Protein AF-A0A8T6HBV5-F1 (afdb_monomer_lite)

pLDDT: mean 75.09, std 19.84, range [22.94, 96.62]

Foldseek 3Di:
DDDDPDDDPDDPPPVVVVVVVVPPDDVPDDDDQWKKKKKWKFAQFAPLCLLVVLVCCQVPVVVVLLPQAFWFKWWWAAFHRMIMIMTMGSDQVSNVVSVVSVVVSCVVPVCVRRVDGIDMAIFTKDWQDADDVCVCPVDPQVLWKKKKKWKFFQFQCVCVVVVVVCCNPPVVVVLVVLPFWHTWMWGHRVPGMIMIMTMGSDQVSNVVSVVSVVVSCVPRVVVGGPDGIDIRIDTIQWITGNVPPDRDRSCVVHPVPLFKKKKKWKFAQFAPVCVVVVLCCCAVPVCVVLLPQPQWFKKWWFDFHRMIMIMTIGSDQVSNVVSLVSVVVSCVVRPCVRRVDGIDIAMFTFLDKDAPDPVCVVVVQQQQFWKKKKWKFAQADPVCVVVVSCCCVPPLVVVLVVLDFWGMWTWTDSNPGMIMIMTTGSDPVSVVVSVVSVVVSCVPRVVVTHPPTDMGIGTTFDMDGNVDCPHHGSNNDPPLQKKKKKWKFFQFAQVCVVVVLVLCLVPVVVVLLPQAFWFFKKWFDFHGMIMIMTIGNDQVSNVVSVVSVVVSCVVPVCVRGVDGIDMAIFGKDWLDFGDDDQAWKKKWKWKQAQFQCVCVVVLVVLCNVQVVVVLVPQAFWGTWMWGDRVPGMIMIMTMGRDQVSNVVSLVSVQVSCVPPVCPRRVDGIDTGIGTMDTSDGHPDPDDDDSDDDDDD

Structure (mmCIF, N/CA/C/O backbone):
data_AF-A0A8T6HBV5-F1
#
_entry.id   AF-A0A8T6HBV5-F1
#
loop_
_atom_site.group_PDB
_atom_site.id
_atom_site.type_symbol
_atom_site.label_atom_id
_atom_site.label_alt_id
_atom_site.label_comp_id
_atom_site.label_asym_id
_atom_site.label_entity_id
_atom_site.label_seq_id
_atom_site.pdbx_PDB_ins_code
_atom_site.Cartn_x
_atom_site.Cartn_y
_atom_site.Cartn_z
_atom_site.occupancy
_atom_site.B_iso_or_equiv
_atom_site.auth_seq_id
_atom_site.auth_comp_id
_atom_site.auth_asym_id
_atom_site.auth_atom_id
_atom_site.pdbx_PDB_model_num
ATOM 1 N N . MET A 1 1 ? 18.409 -41.257 26.168 1.00 35.19 1 MET A N 1
ATOM 2 C CA . MET A 1 1 ? 17.040 -41.344 25.624 1.00 35.19 1 MET A CA 1
ATOM 3 C C . MET A 1 1 ? 16.288 -40.128 26.139 1.00 35.19 1 MET A C 1
ATOM 5 O O . MET A 1 1 ? 16.142 -40.017 27.346 1.00 35.19 1 MET A O 1
ATOM 9 N N . GLN A 1 2 ? 15.981 -39.200 25.226 1.00 34.56 2 GLN A N 1
ATOM 10 C CA . GLN A 1 2 ? 15.161 -37.986 25.376 1.00 34.56 2 GLN A CA 1
ATOM 11 C C . GLN A 1 2 ? 15.420 -37.072 26.586 1.00 34.56 2 GLN A C 1
ATOM 13 O O . GLN A 1 2 ? 14.875 -37.281 27.665 1.00 34.56 2 GLN A O 1
ATOM 18 N N . LYS A 1 3 ? 16.179 -35.993 26.348 1.00 26.00 3 LYS A N 1
ATOM 19 C CA . LYS A 1 3 ? 15.945 -34.645 26.900 1.00 26.00 3 LYS A CA 1
ATOM 20 C C . LYS A 1 3 ? 16.828 -33.622 26.165 1.00 26.00 3 LYS A C 1
ATOM 22 O O . LYS A 1 3 ? 17.973 -33.937 25.856 1.00 26.00 3 LYS A O 1
ATOM 27 N N . SER A 1 4 ? 16.255 -32.437 25.934 1.00 25.03 4 SER A N 1
ATOM 28 C CA . SER A 1 4 ? 16.812 -31.215 25.317 1.00 25.03 4 SER A CA 1
ATOM 29 C C . SER A 1 4 ? 16.644 -31.030 23.801 1.00 25.03 4 SER A C 1
ATOM 31 O O . SER A 1 4 ? 17.613 -31.021 23.052 1.00 25.03 4 SER A O 1
ATOM 33 N N . LEU A 1 5 ? 15.399 -30.773 23.378 1.00 30.39 5 LEU A N 1
ATOM 34 C CA . LEU A 1 5 ? 15.088 -29.811 22.312 1.00 30.39 5 LEU A CA 1
ATOM 35 C C . LEU A 1 5 ? 14.738 -28.489 23.017 1.00 30.39 5 LEU A C 1
ATOM 37 O O . LEU A 1 5 ? 13.628 -28.358 23.506 1.00 30.39 5 LEU A O 1
ATOM 41 N N . TYR A 1 6 ? 15.706 -27.589 23.184 1.00 26.59 6 TYR A N 1
ATOM 42 C CA . TYR A 1 6 ? 15.524 -26.183 23.586 1.00 26.59 6 TYR A CA 1
ATOM 43 C C . TYR A 1 6 ? 16.903 -25.520 23.501 1.00 26.59 6 TYR A C 1
ATOM 45 O O . TYR A 1 6 ? 17.647 -25.552 24.476 1.00 26.59 6 TYR A O 1
ATOM 53 N N . LEU A 1 7 ? 17.283 -25.026 22.315 1.00 24.41 7 LEU A N 1
ATOM 54 C CA . LEU A 1 7 ? 18.234 -23.916 22.119 1.00 24.41 7 LEU A CA 1
ATOM 55 C C . LEU A 1 7 ? 18.381 -23.589 20.613 1.00 24.41 7 LEU A C 1
ATOM 57 O O . LEU A 1 7 ? 19.427 -23.803 20.014 1.00 24.41 7 LEU A O 1
ATOM 61 N N . CYS A 1 8 ? 17.331 -23.061 19.981 1.00 27.53 8 CYS A N 1
ATOM 62 C CA . CYS A 1 8 ? 17.449 -22.384 18.683 1.00 27.53 8 CYS A CA 1
ATOM 63 C C . CYS A 1 8 ? 17.161 -20.897 18.900 1.00 27.53 8 CYS A C 1
ATOM 65 O O . CYS A 1 8 ? 16.045 -20.441 18.714 1.00 27.53 8 CYS A O 1
ATOM 67 N N . LYS A 1 9 ? 18.157 -20.185 19.432 1.00 28.02 9 LYS A N 1
ATOM 68 C CA . LYS A 1 9 ? 18.311 -18.718 19.444 1.00 28.02 9 LYS A CA 1
ATOM 69 C C . LYS A 1 9 ? 19.667 -18.443 20.089 1.00 28.02 9 LYS A C 1
ATOM 71 O O . LYS A 1 9 ? 19.754 -18.269 21.300 1.00 28.02 9 LYS A O 1
ATOM 76 N N . ARG A 1 10 ? 20.730 -18.546 19.288 1.00 31.25 10 ARG A N 1
ATOM 77 C CA . ARG A 1 10 ? 22.061 -17.926 19.462 1.00 31.25 10 ARG A CA 1
ATOM 78 C C . ARG A 1 10 ? 23.053 -18.644 18.558 1.00 31.25 10 ARG A C 1
ATOM 80 O O . ARG A 1 10 ? 23.669 -19.611 18.981 1.00 31.25 10 ARG A O 1
ATOM 87 N N . LEU A 1 11 ? 23.179 -18.144 17.333 1.00 27.45 11 LEU A N 1
ATOM 88 C CA . LEU A 1 11 ? 24.415 -18.119 16.539 1.00 27.45 11 LEU A CA 1
ATOM 89 C C . LEU A 1 11 ? 24.206 -17.172 15.336 1.00 27.45 11 LEU A C 1
ATOM 91 O O . LEU A 1 11 ? 24.440 -17.523 14.191 1.00 27.45 11 LEU A O 1
ATOM 95 N N . ALA A 1 12 ? 23.744 -15.950 15.619 1.00 29.70 12 ALA A N 1
ATOM 96 C CA . ALA A 1 12 ? 23.678 -14.842 14.663 1.00 29.70 12 ALA A CA 1
ATOM 97 C C . ALA A 1 12 ? 24.831 -13.837 14.885 1.00 29.70 12 ALA A C 1
ATOM 99 O O . ALA A 1 12 ? 24.589 -12.655 15.106 1.00 29.70 12 ALA A O 1
ATOM 100 N N . PRO A 1 13 ? 26.094 -14.307 14.962 1.00 31.97 13 PRO A N 1
ATOM 101 C CA . PRO A 1 13 ? 27.147 -13.517 14.311 1.00 31.97 13 PRO A CA 1
ATOM 102 C C . PRO A 1 13 ? 28.249 -14.354 13.630 1.00 31.97 13 PRO A C 1
ATOM 104 O O . PRO A 1 13 ? 29.344 -13.853 13.407 1.00 31.97 13 PRO A O 1
ATOM 107 N N . VAL A 1 14 ? 28.003 -15.626 13.290 1.00 25.45 14 VAL A N 1
ATOM 108 C CA . VAL A 1 14 ? 29.016 -16.475 12.613 1.00 25.45 14 VAL A CA 1
ATOM 109 C C . VAL A 1 14 ? 28.675 -16.760 11.140 1.00 25.45 14 VAL A C 1
ATOM 111 O O . VAL A 1 14 ? 29.562 -17.130 10.378 1.00 25.45 14 VAL A O 1
ATOM 114 N N . ALA A 1 15 ? 27.448 -16.472 10.688 1.00 26.83 15 ALA A N 1
ATOM 115 C CA . ALA A 1 15 ? 27.088 -16.527 9.265 1.00 26.83 15 ALA A CA 1
ATOM 116 C C . ALA A 1 15 ? 27.615 -15.317 8.462 1.00 26.83 15 ALA A C 1
ATOM 118 O O . ALA A 1 15 ? 28.024 -15.486 7.320 1.00 26.83 15 ALA A O 1
ATOM 119 N N . LEU A 1 16 ? 27.737 -14.131 9.077 1.00 29.97 16 LEU A N 1
ATOM 120 C CA . LEU A 1 16 ? 28.297 -12.943 8.408 1.00 29.97 16 LEU A CA 1
ATOM 121 C C . LEU A 1 16 ? 29.820 -13.023 8.188 1.00 29.97 16 LEU A C 1
ATOM 123 O O . LEU A 1 16 ? 30.346 -12.393 7.279 1.00 29.97 16 LEU A O 1
ATOM 127 N N . LEU A 1 17 ? 30.539 -13.822 8.985 1.00 26.73 17 LEU A N 1
ATOM 128 C CA . LEU A 1 17 ? 31.989 -13.990 8.830 1.00 26.73 17 LEU A CA 1
ATOM 129 C C . LEU A 1 17 ? 32.364 -15.131 7.867 1.00 26.73 17 LEU A C 1
ATOM 131 O O . LEU A 1 17 ? 33.494 -15.170 7.399 1.00 26.73 17 LEU A O 1
ATOM 135 N N . LEU A 1 18 ? 31.434 -16.050 7.574 1.00 25.78 18 LEU A N 1
ATOM 136 C CA . LEU A 1 18 ? 31.611 -17.121 6.583 1.00 25.78 18 LEU A CA 1
ATOM 137 C C . LEU A 1 18 ? 31.113 -16.711 5.188 1.00 25.78 18 LEU A C 1
ATOM 139 O O . LEU A 1 18 ? 31.691 -17.165 4.207 1.00 25.78 18 LEU A O 1
ATOM 143 N N . LEU A 1 19 ? 30.156 -15.777 5.089 1.00 29.89 19 LEU A N 1
ATOM 144 C CA . LEU A 1 19 ? 29.800 -15.126 3.821 1.00 29.89 19 LEU A CA 1
ATOM 145 C C . LEU A 1 19 ? 30.904 -14.151 3.358 1.00 29.89 19 LEU A C 1
ATOM 147 O O . LEU A 1 19 ? 31.276 -14.146 2.192 1.00 29.89 19 LEU A O 1
ATOM 151 N N . ALA A 1 20 ? 31.550 -13.440 4.293 1.00 28.83 20 ALA A N 1
ATOM 152 C CA . ALA A 1 20 ? 32.729 -12.608 4.017 1.00 28.83 20 ALA A CA 1
ATOM 153 C C . ALA A 1 20 ? 34.019 -13.403 3.694 1.00 28.83 20 ALA A C 1
ATOM 155 O O . ALA A 1 20 ? 35.019 -12.810 3.300 1.00 28.83 20 ALA A O 1
ATOM 156 N N . LEU A 1 21 ? 34.019 -14.733 3.860 1.00 26.73 21 LEU A N 1
ATOM 157 C CA . LEU A 1 21 ? 35.156 -15.616 3.543 1.00 26.73 21 LEU A CA 1
ATOM 158 C C . LEU A 1 21 ? 34.912 -16.522 2.325 1.00 26.73 21 LEU A C 1
ATOM 160 O O . LEU A 1 21 ? 35.855 -17.155 1.858 1.00 26.73 21 LEU A O 1
ATOM 164 N N . LEU A 1 22 ? 33.686 -16.546 1.791 1.00 28.70 22 LEU A N 1
ATOM 165 C CA . LEU A 1 22 ? 33.371 -17.087 0.462 1.00 28.70 22 LEU A CA 1
ATOM 166 C C . LEU A 1 22 ? 33.392 -16.000 -0.628 1.00 28.70 22 LEU A C 1
ATOM 168 O O . LEU A 1 22 ? 33.562 -16.326 -1.793 1.00 28.70 22 LEU A O 1
ATOM 172 N N . LEU A 1 23 ? 33.355 -14.720 -0.243 1.00 33.84 23 LEU A N 1
ATOM 173 C CA . LEU A 1 23 ? 33.523 -13.549 -1.120 1.00 33.84 23 LEU A CA 1
ATOM 174 C C . LEU A 1 23 ? 34.993 -13.111 -1.296 1.00 33.84 23 LEU A C 1
ATOM 176 O O . LEU A 1 23 ? 35.291 -11.948 -1.560 1.00 33.84 23 LEU A O 1
ATOM 180 N N . ALA A 1 24 ? 35.938 -14.038 -1.134 1.00 28.95 24 ALA A N 1
ATOM 181 C CA . ALA A 1 24 ? 37.360 -13.779 -1.330 1.00 28.95 24 ALA A CA 1
ATOM 182 C C . ALA A 1 24 ? 38.064 -14.980 -1.976 1.00 28.95 24 ALA A C 1
ATOM 184 O O . ALA A 1 24 ? 38.825 -15.668 -1.305 1.00 28.95 24 ALA A O 1
ATOM 185 N N . LEU A 1 25 ? 37.807 -15.206 -3.269 1.00 23.69 25 LEU A N 1
ATOM 186 C CA . LEU A 1 25 ? 38.688 -15.793 -4.299 1.00 23.69 25 LEU A CA 1
ATOM 187 C C . LEU A 1 25 ? 38.109 -15.339 -5.671 1.00 23.69 25 LEU A C 1
ATOM 189 O O . LEU A 1 25 ? 36.911 -15.109 -5.761 1.00 23.69 25 LEU A O 1
ATOM 193 N N . PRO A 1 26 ? 38.934 -15.032 -6.681 1.00 30.83 26 PRO A N 1
ATOM 194 C CA . PRO A 1 26 ? 39.041 -13.679 -7.229 1.00 30.83 26 PRO A CA 1
ATOM 195 C C . PRO A 1 26 ? 38.271 -13.438 -8.542 1.00 30.83 26 PRO A C 1
ATOM 197 O O . PRO A 1 26 ? 38.440 -14.191 -9.488 1.00 30.83 26 PRO A O 1
ATOM 200 N N . ILE A 1 27 ? 37.624 -12.270 -8.674 1.00 36.41 27 ILE A N 1
ATOM 201 C CA . ILE A 1 27 ? 37.627 -11.495 -9.944 1.00 36.41 27 ILE A CA 1
ATOM 202 C C . ILE A 1 27 ? 38.734 -10.408 -9.885 1.00 36.41 27 ILE A C 1
ATOM 204 O O . ILE A 1 27 ? 38.827 -9.491 -10.691 1.00 36.41 27 ILE A O 1
ATOM 208 N N . ALA A 1 28 ? 39.656 -10.520 -8.922 1.00 28.59 28 ALA A N 1
ATOM 209 C CA . ALA A 1 28 ? 40.879 -9.729 -8.863 1.00 28.59 28 ALA A CA 1
ATOM 210 C C . ALA A 1 28 ? 42.067 -10.520 -9.442 1.00 28.59 28 ALA A C 1
ATOM 212 O O . ALA A 1 28 ? 42.678 -11.329 -8.749 1.00 28.59 28 ALA A O 1
ATOM 213 N N . ALA A 1 29 ? 42.417 -10.213 -10.692 1.00 29.28 29 ALA A N 1
ATOM 214 C CA . ALA A 1 29 ? 43.704 -10.493 -11.333 1.00 29.28 29 ALA A CA 1
ATOM 215 C C . ALA A 1 29 ? 44.147 -11.975 -11.425 1.00 29.28 29 ALA A C 1
ATOM 217 O O . ALA A 1 29 ? 44.866 -12.489 -10.569 1.00 29.28 29 ALA A O 1
ATOM 218 N N . GLY A 1 30 ? 43.856 -12.594 -12.576 1.00 28.88 30 GLY A N 1
ATOM 219 C CA . GLY A 1 30 ? 44.663 -13.681 -13.144 1.00 28.88 30 GLY A CA 1
ATOM 220 C C . GLY A 1 30 ? 44.182 -15.110 -12.879 1.00 28.88 30 GLY A C 1
ATOM 221 O O . GLY A 1 30 ? 44.824 -15.838 -12.125 1.00 28.88 30 GLY A O 1
ATOM 222 N N . ALA A 1 31 ? 43.129 -15.533 -13.582 1.00 27.17 31 ALA A N 1
ATOM 223 C CA . ALA A 1 31 ? 42.915 -16.915 -14.019 1.00 27.17 31 ALA A CA 1
ATOM 224 C C . ALA A 1 31 ? 42.047 -16.901 -15.296 1.00 27.17 31 ALA A C 1
ATOM 226 O O . ALA A 1 31 ? 41.019 -16.235 -15.322 1.00 27.17 31 ALA A O 1
ATOM 227 N N . ASP A 1 32 ? 42.521 -17.578 -16.345 1.00 39.78 32 ASP A N 1
ATOM 228 C CA . ASP A 1 32 ? 41.888 -17.764 -17.659 1.00 39.78 32 ASP A CA 1
ATOM 229 C C . ASP A 1 32 ? 40.572 -18.570 -17.565 1.00 39.78 32 ASP A C 1
ATOM 231 O O . ASP A 1 32 ? 40.571 -19.773 -17.830 1.00 39.78 32 ASP A O 1
ATOM 235 N N . GLU A 1 33 ? 39.449 -17.950 -17.209 1.00 54.09 33 GLU A N 1
ATOM 236 C CA . GLU A 1 33 ? 38.127 -18.514 -17.520 1.00 54.09 33 GLU A CA 1
ATOM 237 C C . GLU A 1 33 ? 37.367 -17.509 -18.388 1.00 54.09 33 GLU A C 1
ATOM 239 O O . GLU A 1 33 ? 36.879 -16.477 -17.934 1.00 54.09 33 GLU A O 1
ATOM 244 N N . GLU A 1 34 ? 37.394 -17.782 -19.690 1.00 71.31 34 GLU A N 1
ATOM 245 C CA . GLU A 1 34 ? 36.740 -17.009 -20.740 1.00 71.31 34 GLU A CA 1
ATOM 246 C C . GLU A 1 34 ? 35.220 -17.189 -20.603 1.00 71.31 34 GLU A C 1
ATOM 248 O O . GLU A 1 34 ? 34.718 -18.310 -20.642 1.00 71.31 34 GLU A O 1
ATOM 253 N N . VAL A 1 35 ? 34.481 -16.096 -20.395 1.00 79.19 35 VAL A N 1
ATOM 254 C CA . VAL A 1 35 ? 33.012 -16.128 -20.368 1.00 79.19 35 VAL A CA 1
ATOM 255 C C . VAL A 1 35 ? 32.513 -16.032 -21.803 1.00 79.19 35 VAL A C 1
ATOM 257 O O . VAL A 1 35 ? 33.000 -15.221 -22.581 1.00 79.19 35 VAL A O 1
ATOM 260 N N . PHE A 1 36 ? 31.511 -16.822 -22.157 1.00 84.44 36 PHE A N 1
ATOM 261 C CA . PHE A 1 36 ? 30.866 -16.806 -23.464 1.00 84.44 36 PHE A CA 1
ATOM 262 C C . PHE A 1 36 ? 29.433 -16.332 -23.317 1.00 84.44 36 PHE A C 1
ATOM 264 O O . PHE A 1 36 ? 28.737 -16.728 -22.383 1.00 84.44 36 PHE A O 1
ATOM 271 N N . ALA A 1 37 ? 28.966 -15.503 -24.242 1.00 86.31 37 ALA A N 1
ATOM 272 C CA . ALA A 1 37 ? 27.605 -15.002 -24.218 1.00 86.31 37 ALA A CA 1
ATOM 273 C C . ALA A 1 37 ? 26.849 -15.323 -25.507 1.00 86.31 37 ALA A C 1
ATOM 275 O O . ALA A 1 37 ? 27.420 -15.474 -26.584 1.00 86.31 37 ALA A O 1
ATOM 276 N N . SER A 1 38 ? 25.530 -15.420 -25.369 1.00 90.62 38 SER A N 1
ATOM 277 C CA . SER A 1 38 ? 24.579 -15.453 -26.470 1.00 90.62 38 SER A CA 1
ATOM 278 C C . SER A 1 38 ? 23.559 -14.339 -26.271 1.00 90.62 38 SER A C 1
ATOM 280 O O . SER A 1 38 ? 22.756 -14.379 -25.335 1.00 90.62 38 SER A O 1
ATOM 282 N N . VAL A 1 39 ? 23.570 -13.369 -27.179 1.00 90.19 39 VAL A N 1
ATOM 283 C CA . VAL A 1 39 ? 22.630 -12.251 -27.248 1.00 90.19 39 VAL A CA 1
ATOM 284 C C . VAL A 1 39 ? 21.549 -12.585 -28.269 1.00 90.19 39 VAL A C 1
ATOM 286 O O . VAL A 1 39 ? 21.843 -12.850 -29.431 1.00 90.19 39 VAL A O 1
ATOM 289 N N . ARG A 1 40 ? 20.289 -12.562 -27.840 1.00 92.12 40 ARG A N 1
ATOM 290 C CA . ARG A 1 40 ? 19.099 -12.756 -28.678 1.00 92.12 40 ARG A CA 1
ATOM 291 C C . ARG A 1 40 ? 18.305 -11.461 -28.713 1.00 92.12 40 ARG A C 1
ATOM 293 O O . ARG A 1 40 ? 17.867 -11.003 -27.664 1.00 92.12 40 ARG A O 1
ATOM 300 N N . VAL A 1 41 ? 18.104 -10.900 -29.898 1.00 89.56 41 VAL A N 1
ATOM 301 C CA . VAL A 1 41 ? 17.333 -9.671 -30.115 1.00 89.56 41 VAL A CA 1
ATOM 302 C C . VAL A 1 41 ? 16.041 -10.021 -30.841 1.00 89.56 41 VAL A C 1
ATOM 304 O O . VAL A 1 41 ? 16.080 -10.478 -31.982 1.00 89.56 41 VAL A O 1
ATOM 307 N N . TYR A 1 42 ? 14.907 -9.820 -30.178 1.00 92.88 42 TYR A N 1
ATOM 308 C CA . TYR A 1 42 ? 13.566 -10.003 -30.726 1.00 92.88 42 TYR A CA 1
ATOM 309 C C . TYR A 1 42 ? 13.006 -8.643 -31.145 1.00 92.88 42 TYR A C 1
ATOM 311 O O . TYR A 1 42 ? 13.008 -7.711 -30.347 1.00 92.88 42 TYR A O 1
ATOM 319 N N . GLU A 1 43 ? 12.523 -8.536 -32.380 1.00 91.06 43 GLU A N 1
ATOM 320 C CA . GLU A 1 43 ? 11.935 -7.308 -32.933 1.00 91.06 43 GLU A CA 1
ATOM 321 C C . GLU A 1 43 ? 10.420 -7.440 -33.111 1.00 91.06 43 GLU A C 1
ATOM 323 O O . GLU A 1 43 ? 9.893 -8.544 -33.292 1.00 91.06 43 GLU A O 1
ATOM 328 N N . GLY A 1 44 ? 9.723 -6.304 -33.142 1.00 89.31 44 GLY A N 1
ATOM 329 C CA . GLY A 1 44 ? 8.274 -6.239 -33.323 1.00 89.31 44 GLY A CA 1
ATOM 330 C C . GLY A 1 44 ? 7.490 -6.740 -32.112 1.00 89.31 44 GLY A C 1
ATOM 331 O O . GLY A 1 44 ? 6.356 -7.182 -32.277 1.00 89.31 44 GLY A O 1
ATOM 332 N N . VAL A 1 45 ? 8.102 -6.719 -30.929 1.00 89.56 45 VAL A N 1
ATOM 333 C CA . VAL A 1 45 ? 7.453 -7.055 -29.659 1.00 89.56 45 VAL A CA 1
ATOM 334 C C . VAL A 1 45 ? 6.520 -5.907 -29.286 1.00 89.56 45 VAL A C 1
ATOM 336 O O . VAL A 1 45 ? 6.948 -4.756 -29.303 1.00 89.56 45 VAL A O 1
ATOM 339 N N . ASP A 1 46 ? 5.261 -6.191 -28.955 1.00 83.12 46 ASP A N 1
ATOM 340 C CA . ASP A 1 46 ? 4.356 -5.148 -28.462 1.00 83.12 46 ASP A CA 1
ATOM 341 C C . ASP A 1 46 ? 4.871 -4.647 -27.100 1.00 83.12 46 ASP A C 1
ATOM 343 O O . ASP A 1 46 ? 5.079 -5.473 -26.205 1.00 83.12 46 ASP A O 1
ATOM 347 N N . PRO A 1 47 ? 5.098 -3.331 -26.907 1.00 76.62 47 PRO A N 1
ATOM 348 C CA . PRO A 1 47 ? 5.502 -2.791 -25.611 1.00 76.62 47 PRO A CA 1
ATOM 349 C C . PRO A 1 47 ? 4.594 -3.237 -24.455 1.00 76.62 47 PRO A C 1
ATOM 351 O O . PRO A 1 47 ? 5.092 -3.472 -23.357 1.00 76.62 47 PRO A O 1
ATOM 354 N N . ALA A 1 48 ? 3.289 -3.417 -24.699 1.00 73.81 48 ALA A N 1
ATOM 355 C CA . ALA A 1 48 ? 2.338 -3.862 -23.680 1.00 73.81 48 ALA A CA 1
ATOM 356 C C . ALA A 1 48 ? 2.569 -5.314 -23.216 1.00 73.81 48 ALA A C 1
ATOM 358 O O . ALA A 1 48 ? 2.217 -5.663 -22.091 1.00 73.81 48 ALA A O 1
ATOM 359 N N . ASP A 1 49 ? 3.194 -6.152 -24.047 1.00 79.81 49 ASP A N 1
ATOM 360 C CA . ASP A 1 49 ? 3.459 -7.562 -23.738 1.00 79.81 49 ASP A CA 1
ATOM 361 C C . ASP A 1 49 ? 4.791 -7.766 -22.991 1.00 79.81 49 ASP A C 1
ATOM 363 O O . ASP A 1 49 ? 5.062 -8.852 -22.473 1.00 79.81 49 ASP A O 1
ATOM 367 N N . GLN A 1 50 ? 5.651 -6.743 -22.910 1.00 77.00 50 GLN A N 1
ATOM 368 C CA . GLN A 1 50 ? 7.022 -6.886 -22.398 1.00 77.00 50 GLN A CA 1
ATOM 369 C C . GLN A 1 50 ? 7.093 -7.234 -20.909 1.00 77.00 50 GLN A C 1
ATOM 371 O O . GLN A 1 50 ? 7.961 -8.020 -20.516 1.00 77.00 50 GLN A O 1
ATOM 376 N N . GLY A 1 51 ? 6.162 -6.724 -20.099 1.00 69.94 51 GLY A N 1
ATOM 377 C CA . GLY A 1 51 ? 6.045 -7.097 -18.687 1.00 69.94 51 GLY A CA 1
ATOM 378 C C . GLY A 1 51 ? 5.698 -8.578 -18.509 1.00 69.94 51 GLY A C 1
ATOM 379 O O . GLY A 1 51 ? 6.366 -9.295 -17.761 1.00 69.94 51 GLY A O 1
ATOM 380 N N . GLU A 1 52 ? 4.725 -9.079 -19.275 1.00 75.06 52 GLU A N 1
ATOM 381 C CA . GLU A 1 52 ? 4.328 -10.492 -19.237 1.00 75.06 52 GLU A CA 1
ATOM 382 C C . GLU A 1 52 ? 5.442 -11.411 -19.757 1.00 75.06 52 GLU A C 1
ATOM 384 O O . GLU A 1 52 ? 5.724 -12.453 -19.158 1.00 75.06 52 GLU A O 1
ATOM 389 N N . ILE A 1 53 ? 6.148 -11.010 -20.821 1.00 80.25 53 ILE A N 1
ATOM 390 C CA . ILE A 1 53 ? 7.315 -11.750 -21.322 1.00 80.25 53 ILE A CA 1
ATOM 391 C C . ILE A 1 53 ? 8.381 -11.872 -20.233 1.00 80.25 53 ILE A C 1
ATOM 393 O O . ILE A 1 53 ? 8.956 -12.950 -20.050 1.00 80.25 53 ILE A O 1
ATOM 397 N N . ALA A 1 54 ? 8.655 -10.797 -19.497 1.00 76.44 54 ALA A N 1
ATOM 398 C CA . ALA A 1 54 ? 9.647 -10.830 -18.440 1.00 76.44 54 ALA A CA 1
ATOM 399 C C . ALA A 1 54 ? 9.223 -11.690 -17.249 1.00 76.44 54 ALA A C 1
ATOM 401 O O . ALA A 1 54 ? 10.021 -12.511 -16.796 1.00 76.44 54 ALA A O 1
ATOM 402 N N . ARG A 1 55 ? 7.962 -11.587 -16.812 1.00 75.94 55 ARG A N 1
ATOM 403 C CA . ARG A 1 55 ? 7.393 -12.437 -15.757 1.00 75.94 55 ARG A CA 1
ATOM 404 C C . ARG A 1 55 ? 7.496 -13.919 -16.120 1.00 75.94 55 ARG A C 1
ATOM 406 O O . ARG A 1 55 ? 7.998 -14.724 -15.337 1.00 75.94 55 ARG A O 1
ATOM 413 N N . LEU A 1 56 ? 7.083 -14.289 -17.334 1.00 77.94 56 LEU A N 1
ATOM 414 C CA . LEU A 1 56 ? 7.186 -15.663 -17.836 1.00 77.94 56 LEU A CA 1
ATOM 415 C C . LEU A 1 56 ? 8.645 -16.117 -17.964 1.00 77.94 56 LEU A C 1
ATOM 417 O O . LEU A 1 56 ? 8.973 -17.261 -17.645 1.00 77.94 56 LEU A O 1
ATOM 421 N N . THR A 1 57 ? 9.542 -15.225 -18.384 1.00 81.69 57 THR A N 1
ATOM 422 C CA . THR A 1 57 ? 10.980 -15.508 -18.461 1.00 81.69 57 THR A CA 1
ATOM 423 C C . THR A 1 57 ? 11.568 -15.764 -17.075 1.00 81.69 57 THR A C 1
ATOM 425 O O . THR A 1 57 ? 12.287 -16.745 -16.902 1.00 81.69 57 THR A O 1
ATOM 428 N N . ALA A 1 58 ? 11.250 -14.938 -16.079 1.00 71.06 58 ALA A N 1
ATOM 429 C CA . ALA A 1 58 ? 11.744 -15.091 -14.717 1.00 71.06 58 ALA A CA 1
ATOM 430 C C . ALA A 1 58 ? 11.189 -16.350 -14.030 1.00 71.06 58 ALA A C 1
ATOM 432 O O . ALA A 1 58 ? 11.950 -17.092 -13.412 1.00 71.06 58 ALA A O 1
ATOM 433 N N . ALA A 1 59 ? 9.893 -16.630 -14.185 1.00 70.94 59 ALA A N 1
ATOM 434 C CA . ALA A 1 59 ? 9.243 -17.783 -13.562 1.00 70.94 59 ALA A CA 1
ATOM 435 C C . ALA A 1 59 ? 9.544 -19.116 -14.272 1.00 70.94 59 ALA A C 1
ATOM 437 O O . ALA A 1 59 ? 9.561 -20.168 -13.634 1.00 70.94 59 ALA A O 1
ATOM 438 N N . GLY A 1 60 ? 9.749 -19.088 -15.592 1.00 79.38 60 GLY A N 1
ATOM 439 C CA . GLY A 1 60 ? 9.861 -20.287 -16.424 1.00 79.38 60 GLY A CA 1
ATOM 440 C C . GLY A 1 60 ? 11.254 -20.521 -17.002 1.00 79.38 60 GLY A C 1
ATOM 441 O O . GLY A 1 60 ? 11.849 -21.573 -16.780 1.00 79.38 60 GLY A O 1
ATOM 442 N N . PHE A 1 61 ? 11.791 -19.554 -17.749 1.00 86.94 61 PHE A N 1
ATOM 443 C CA . PHE A 1 61 ? 13.045 -19.737 -18.488 1.00 86.94 61 PHE A CA 1
ATOM 444 C C . PHE A 1 61 ? 14.290 -19.635 -17.603 1.00 86.94 61 PHE A C 1
ATOM 446 O O . PHE A 1 61 ? 15.249 -20.388 -17.767 1.00 86.94 61 PHE A O 1
ATOM 453 N N . LEU A 1 62 ? 14.285 -18.709 -16.649 1.00 81.69 62 LEU A N 1
ATOM 454 C CA . LEU A 1 62 ? 15.434 -18.430 -15.802 1.00 81.69 62 LEU A CA 1
ATOM 455 C C . LEU A 1 62 ? 15.836 -19.624 -14.914 1.00 81.69 62 LEU A C 1
ATOM 457 O O . LEU A 1 62 ? 17.033 -19.910 -14.861 1.00 81.69 62 LEU A O 1
ATOM 461 N N . PRO A 1 63 ? 14.911 -20.384 -14.289 1.00 79.56 63 PRO A N 1
ATOM 462 C CA . PRO A 1 63 ? 15.254 -21.636 -13.615 1.00 79.56 63 PRO A CA 1
ATOM 463 C C . PRO A 1 63 ? 15.973 -22.634 -14.533 1.00 79.56 63 PRO A C 1
ATOM 465 O O . PRO A 1 63 ? 16.989 -23.203 -14.142 1.00 79.56 63 PRO A O 1
ATOM 468 N N . ILE A 1 64 ? 15.523 -22.774 -15.787 1.00 86.31 64 ILE A N 1
ATOM 469 C CA . ILE A 1 64 ? 16.158 -23.656 -16.782 1.00 86.31 64 ILE A CA 1
ATOM 470 C C . ILE A 1 64 ? 17.596 -23.202 -17.067 1.00 86.31 64 ILE A C 1
ATOM 472 O O . ILE A 1 64 ? 18.498 -24.032 -17.218 1.00 86.31 64 ILE A O 1
ATOM 476 N N . MET A 1 65 ? 17.829 -21.889 -17.154 1.00 85.62 65 MET A N 1
ATOM 477 C CA . MET A 1 65 ? 19.171 -21.334 -17.343 1.00 85.62 65 MET A CA 1
ATOM 478 C C . MET A 1 65 ? 20.061 -21.577 -16.127 1.00 85.62 65 MET A C 1
ATOM 480 O O . MET A 1 65 ? 21.171 -22.056 -16.309 1.00 85.62 65 MET A O 1
ATOM 484 N N . ARG A 1 66 ? 19.568 -21.358 -14.904 1.00 78.69 66 ARG A N 1
ATOM 485 C CA . ARG A 1 66 ? 20.340 -21.605 -13.671 1.00 78.69 66 ARG A CA 1
ATOM 486 C C . ARG A 1 66 ? 20.730 -23.067 -13.486 1.00 78.69 66 ARG A C 1
ATOM 488 O O . ARG A 1 66 ? 21.808 -23.353 -12.984 1.00 78.69 66 ARG A O 1
ATOM 495 N N . GLU A 1 67 ? 19.860 -23.989 -13.889 1.00 84.31 67 GLU A N 1
ATOM 496 C CA . GLU A 1 67 ? 20.141 -25.429 -13.856 1.00 84.31 67 GLU A CA 1
ATOM 497 C C . GLU A 1 67 ? 21.065 -25.889 -14.994 1.00 84.31 67 GLU A C 1
ATOM 499 O O . GLU A 1 67 ? 21.447 -27.057 -15.053 1.00 84.31 67 GLU A O 1
ATOM 504 N N . SER A 1 68 ? 21.406 -25.002 -15.932 1.00 86.38 68 SER A N 1
ATOM 505 C CA . SER A 1 68 ? 22.314 -25.329 -17.026 1.00 86.38 68 SER A CA 1
ATOM 506 C C . SER A 1 68 ? 23.759 -25.322 -16.546 1.00 86.38 68 SER A C 1
ATOM 508 O O . SER A 1 68 ? 24.210 -24.359 -15.930 1.00 86.38 68 SER A O 1
ATOM 510 N N . ASP A 1 69 ? 24.495 -26.379 -16.888 1.00 86.81 69 ASP A N 1
ATOM 511 C CA . ASP A 1 69 ? 25.930 -26.462 -16.625 1.00 86.81 69 ASP A CA 1
ATOM 512 C C . ASP A 1 69 ? 26.653 -25.213 -17.153 1.00 86.81 69 ASP A C 1
ATOM 514 O O . ASP A 1 69 ? 26.402 -24.772 -18.278 1.00 86.81 69 ASP A O 1
ATOM 518 N N . GLY A 1 70 ? 27.525 -24.659 -16.309 1.00 79.88 70 GLY A N 1
ATOM 519 C CA . GLY A 1 70 ? 28.361 -23.499 -16.611 1.00 79.88 70 GLY A CA 1
ATOM 520 C C . GLY A 1 70 ? 27.625 -22.169 -16.729 1.00 79.88 70 GLY A C 1
ATOM 521 O O . GLY A 1 70 ? 28.187 -21.225 -17.270 1.00 79.88 70 GLY A O 1
ATOM 522 N N . PHE A 1 71 ? 26.379 -22.062 -16.253 1.00 82.88 71 PHE A N 1
ATOM 523 C CA . PHE A 1 71 ? 25.654 -20.791 -16.195 1.00 82.88 71 PHE A CA 1
ATOM 524 C C . PHE A 1 71 ? 26.429 -19.740 -15.390 1.00 82.88 71 PHE A C 1
ATOM 526 O O . PHE A 1 71 ? 26.738 -19.963 -14.224 1.00 82.88 71 PHE A O 1
ATOM 533 N N . VAL A 1 72 ? 26.697 -18.584 -16.002 1.00 74.69 72 VAL A N 1
ATOM 534 C CA . VAL A 1 72 ? 27.362 -17.430 -15.370 1.00 74.69 72 VAL A CA 1
ATOM 535 C C . VAL A 1 72 ? 26.344 -16.338 -15.047 1.00 74.69 72 VAL A C 1
ATOM 537 O O . VAL A 1 72 ? 26.356 -15.781 -13.948 1.00 74.69 72 VAL A O 1
ATOM 540 N N . GLY A 1 73 ? 25.422 -16.052 -15.969 1.00 72.75 73 GLY A N 1
ATOM 541 C CA . GLY A 1 73 ? 24.373 -15.068 -15.730 1.00 72.75 73 GLY A CA 1
ATOM 542 C C . GLY A 1 73 ? 23.387 -14.875 -16.878 1.00 72.75 73 GLY A C 1
ATOM 543 O O . GLY A 1 73 ? 23.510 -15.461 -17.955 1.00 72.75 73 GLY A O 1
ATOM 544 N N . TYR A 1 74 ? 22.374 -14.052 -16.623 1.00 80.19 74 TYR A N 1
ATOM 545 C CA . TYR A 1 74 ? 21.283 -13.768 -17.545 1.00 80.19 74 TYR A CA 1
ATOM 546 C C . TYR A 1 74 ? 20.789 -12.329 -17.415 1.00 80.19 74 TYR A C 1
ATOM 548 O O . TYR A 1 74 ? 20.534 -11.873 -16.299 1.00 80.19 74 TYR A O 1
ATOM 556 N N . TYR A 1 75 ? 20.568 -11.670 -18.553 1.00 79.00 75 TYR A N 1
ATOM 557 C CA . TYR A 1 75 ? 19.879 -10.385 -18.640 1.00 79.00 75 TYR A CA 1
ATOM 558 C C . TYR A 1 75 ? 18.690 -10.443 -19.590 1.00 79.00 75 TYR A C 1
ATOM 560 O O . TYR A 1 75 ? 18.756 -11.076 -20.646 1.00 79.00 75 TYR A O 1
ATOM 568 N N . LEU A 1 76 ? 17.636 -9.709 -19.242 1.00 84.12 76 LEU A N 1
ATOM 569 C CA . LEU A 1 76 ? 16.537 -9.372 -20.140 1.00 84.12 76 LEU A CA 1
ATOM 570 C C . LEU A 1 76 ? 16.375 -7.851 -20.183 1.00 84.12 76 LEU A C 1
ATOM 572 O O . LEU A 1 76 ? 16.294 -7.211 -19.137 1.00 84.12 76 LEU A O 1
ATOM 576 N N . LEU A 1 77 ? 16.329 -7.286 -21.385 1.00 84.88 77 LEU A N 1
ATOM 577 C CA . LEU A 1 77 ? 16.305 -5.852 -21.645 1.00 84.88 77 LEU A CA 1
ATOM 578 C C . LEU A 1 77 ? 15.185 -5.502 -22.642 1.00 84.88 77 LEU A C 1
ATOM 580 O O . LEU A 1 77 ? 15.385 -5.647 -23.852 1.00 84.88 77 LEU A O 1
ATOM 584 N N . PRO A 1 78 ? 14.011 -5.068 -22.158 1.00 80.81 78 PRO A N 1
ATOM 585 C CA . PRO A 1 78 ? 12.975 -4.442 -22.977 1.00 80.81 78 PRO A CA 1
ATOM 586 C C . PRO A 1 78 ? 13.391 -3.041 -23.443 1.00 80.81 78 PRO A C 1
ATOM 588 O O . PRO A 1 78 ? 14.012 -2.291 -22.689 1.00 80.81 78 PRO A O 1
ATOM 591 N N . ALA A 1 79 ? 13.057 -2.684 -24.685 1.00 78.50 79 ALA A N 1
ATOM 592 C CA . ALA A 1 79 ? 13.335 -1.374 -25.271 1.00 78.50 79 ALA A CA 1
ATOM 593 C C . ALA A 1 79 ? 12.417 -1.077 -26.471 1.00 78.50 79 ALA A C 1
ATOM 595 O O . ALA A 1 79 ? 12.693 -1.499 -27.596 1.00 78.50 79 ALA A O 1
ATOM 596 N N . GLY A 1 80 ? 11.352 -0.297 -26.270 1.00 81.94 80 GLY A N 1
ATOM 597 C CA . GLY A 1 80 ? 10.438 0.062 -27.362 1.00 81.94 80 GLY A CA 1
ATOM 598 C C . GLY A 1 80 ? 9.758 -1.178 -27.941 1.00 81.94 80 GLY A C 1
ATOM 599 O O . GLY A 1 80 ? 9.133 -1.912 -27.195 1.00 81.94 80 GLY A O 1
ATOM 600 N N . ASP A 1 81 ? 9.888 -1.437 -29.243 1.00 86.69 81 ASP A N 1
ATOM 601 C CA . ASP A 1 81 ? 9.386 -2.652 -29.907 1.00 86.69 81 ASP A CA 1
ATOM 602 C C . ASP A 1 81 ? 10.426 -3.791 -29.989 1.00 86.69 81 ASP A C 1
ATOM 604 O O . ASP A 1 81 ? 10.256 -4.763 -30.735 1.00 86.69 81 ASP A O 1
ATOM 608 N N . VAL A 1 82 ? 11.522 -3.674 -29.234 1.00 87.75 82 VAL A N 1
ATOM 609 C CA . VAL A 1 82 ? 12.649 -4.610 -29.218 1.00 87.75 82 VAL A CA 1
ATOM 610 C C . VAL A 1 82 ? 12.847 -5.190 -27.817 1.00 87.75 82 VAL A C 1
ATOM 612 O O . VAL A 1 82 ? 12.704 -4.505 -26.809 1.00 87.75 82 VAL A O 1
ATOM 615 N N . LEU A 1 83 ? 13.233 -6.463 -27.749 1.00 88.88 83 LEU A N 1
ATOM 616 C CA . LEU A 1 83 ? 13.606 -7.156 -26.517 1.00 88.88 83 LEU A CA 1
ATOM 617 C C . LEU A 1 83 ? 14.949 -7.866 -26.713 1.00 88.88 83 LEU A C 1
ATOM 619 O O . LEU A 1 83 ? 15.078 -8.710 -27.599 1.00 88.88 83 LEU A O 1
ATOM 623 N N . ALA A 1 84 ? 15.941 -7.571 -25.876 1.00 89.12 84 ALA A N 1
ATOM 624 C CA . ALA A 1 84 ? 17.225 -8.267 -25.877 1.00 89.12 84 ALA A CA 1
ATOM 625 C C . ALA A 1 84 ? 17.353 -9.212 -24.676 1.00 89.12 84 ALA A C 1
ATOM 627 O O . ALA A 1 84 ? 17.135 -8.818 -23.536 1.00 89.12 84 ALA A O 1
ATOM 628 N N . ALA A 1 85 ? 17.753 -10.457 -24.920 1.00 90.19 85 ALA A N 1
ATOM 629 C CA . ALA A 1 85 ? 18.074 -11.439 -23.891 1.00 90.19 85 ALA A CA 1
ATOM 630 C C . ALA A 1 85 ? 19.541 -11.855 -24.010 1.00 90.19 85 ALA A C 1
ATOM 632 O O . ALA A 1 85 ? 19.970 -12.305 -25.072 1.00 90.19 85 ALA A O 1
ATOM 633 N N . VAL A 1 86 ? 20.299 -11.759 -22.922 1.00 87.38 86 VAL A N 1
ATOM 634 C CA . VAL A 1 86 ? 21.719 -12.128 -22.864 1.00 87.38 86 VAL A CA 1
ATOM 635 C C . VAL A 1 86 ? 21.870 -13.302 -21.914 1.00 87.38 86 VAL A C 1
ATOM 637 O O . VAL A 1 86 ? 21.548 -13.172 -20.741 1.00 87.38 86 VAL A O 1
ATOM 640 N N . SER A 1 87 ? 22.366 -14.441 -22.390 1.00 88.19 87 SER A N 1
ATOM 641 C CA . SER A 1 87 ? 22.821 -15.520 -21.503 1.00 88.19 87 SER A CA 1
ATOM 642 C C . SER A 1 87 ? 24.335 -15.614 -21.522 1.00 88.19 87 SER A C 1
ATOM 644 O O . SER A 1 87 ? 24.920 -15.524 -22.596 1.00 88.19 87 SER A O 1
ATOM 646 N N . MET A 1 88 ? 24.943 -15.848 -20.363 1.00 84.62 88 MET A N 1
ATOM 647 C CA . MET A 1 88 ? 26.390 -15.941 -20.168 1.00 84.62 88 MET A CA 1
ATOM 648 C C . MET A 1 88 ? 26.754 -17.298 -19.559 1.00 84.62 88 MET A C 1
ATOM 650 O O . MET A 1 88 ? 26.062 -17.765 -18.650 1.00 84.62 88 MET A O 1
ATOM 654 N N . PHE A 1 89 ? 27.829 -17.911 -20.052 1.00 84.44 89 PHE A N 1
ATOM 655 C CA . PHE A 1 89 ? 28.275 -19.266 -19.724 1.00 84.44 89 PHE A CA 1
ATOM 656 C C . PHE A 1 89 ? 29.806 -19.396 -19.685 1.00 84.44 89 PHE A C 1
ATOM 658 O O . PHE A 1 89 ? 30.503 -18.533 -20.210 1.00 84.44 89 PHE A O 1
ATOM 665 N N . ASP A 1 90 ? 30.327 -20.480 -19.106 1.00 85.69 90 ASP A N 1
ATOM 666 C CA . ASP A 1 90 ? 31.772 -20.768 -19.031 1.00 85.69 90 ASP A CA 1
ATOM 667 C C . ASP A 1 90 ? 32.368 -21.399 -20.306 1.00 85.69 90 ASP A C 1
ATOM 669 O O . ASP A 1 90 ? 33.585 -21.546 -20.427 1.00 85.69 90 ASP A O 1
ATOM 673 N N . SER A 1 91 ? 31.526 -21.764 -21.282 1.00 87.00 91 SER A N 1
ATOM 674 C CA . SER A 1 91 ? 31.968 -22.332 -22.560 1.00 87.00 91 SER A CA 1
ATOM 675 C C . SER A 1 91 ? 31.058 -21.953 -23.739 1.00 87.00 91 SER A C 1
ATOM 677 O O . SER A 1 91 ? 29.849 -21.737 -23.566 1.00 87.00 91 SER A O 1
ATOM 679 N N . PRO A 1 92 ? 31.598 -21.919 -24.973 1.00 88.12 92 PRO A N 1
ATOM 680 C CA . PRO A 1 92 ? 30.824 -21.561 -26.156 1.00 88.12 92 PRO A CA 1
ATOM 681 C C . PRO A 1 92 ? 29.759 -22.615 -26.483 1.00 88.12 92 PRO A C 1
ATOM 683 O O . PRO A 1 92 ? 28.673 -22.272 -26.949 1.00 88.12 92 PRO A O 1
ATOM 686 N N . GLU A 1 93 ? 30.016 -23.897 -26.199 1.00 91.19 93 GLU A N 1
ATOM 687 C CA . GLU A 1 93 ? 29.031 -24.962 -26.396 1.00 91.19 93 GLU A CA 1
ATOM 688 C C . GLU A 1 93 ? 27.792 -24.777 -25.510 1.00 91.19 93 GLU A C 1
ATOM 690 O O . GLU A 1 93 ? 26.673 -24.995 -25.973 1.00 91.19 93 GLU A O 1
ATOM 695 N N . GLN A 1 94 ? 27.957 -24.353 -24.255 1.00 89.75 94 GLN A N 1
ATOM 696 C CA . GLN A 1 94 ? 26.828 -24.078 -23.360 1.00 89.75 94 GLN A CA 1
ATOM 697 C C . GLN A 1 94 ? 26.055 -22.824 -23.783 1.00 89.75 94 GLN A C 1
ATOM 699 O O . GLN A 1 94 ? 24.820 -22.842 -23.785 1.00 89.75 94 GLN A O 1
ATOM 704 N N . ALA A 1 95 ? 26.759 -21.764 -24.204 1.00 85.69 95 ALA A N 1
ATOM 705 C CA . ALA A 1 95 ? 26.130 -20.568 -24.758 1.00 85.69 95 ALA A CA 1
ATOM 706 C C . ALA A 1 95 ? 25.263 -20.914 -25.982 1.00 85.69 95 ALA A C 1
ATOM 708 O O . ALA A 1 95 ? 24.107 -20.487 -26.047 1.00 85.69 95 ALA A O 1
ATOM 709 N N . ALA A 1 96 ? 25.749 -21.781 -26.875 1.00 90.44 96 ALA A N 1
ATOM 710 C CA . ALA A 1 96 ? 24.980 -22.284 -28.014 1.00 90.44 96 ALA A CA 1
ATOM 711 C C . ALA A 1 96 ? 23.785 -23.162 -27.591 1.00 90.44 96 ALA A C 1
ATOM 713 O O . ALA A 1 96 ? 22.672 -22.996 -28.095 1.00 90.44 96 ALA A O 1
ATOM 714 N N . VAL A 1 97 ? 23.958 -24.061 -26.613 1.00 92.50 97 VAL A N 1
ATOM 715 C CA . VAL A 1 97 ? 22.854 -24.875 -26.057 1.00 92.50 97 VAL A CA 1
ATOM 716 C C . VAL A 1 97 ? 21.757 -23.995 -25.445 1.00 92.50 97 VAL A C 1
ATOM 718 O O . VAL A 1 97 ? 20.573 -24.337 -25.513 1.00 92.50 97 VAL A O 1
ATOM 721 N N . SER A 1 98 ? 22.110 -22.829 -24.897 1.00 92.88 98 SER A N 1
ATOM 722 C CA . SER A 1 98 ? 21.127 -21.873 -24.380 1.00 92.88 98 SER A CA 1
ATOM 723 C C . SER A 1 98 ? 20.144 -21.395 -25.454 1.00 92.88 98 SER A C 1
ATOM 725 O O . SER A 1 98 ? 18.984 -21.141 -25.136 1.00 92.88 98 SER A O 1
ATOM 727 N N . ASN A 1 99 ? 20.559 -21.330 -26.726 1.00 94.50 99 ASN A N 1
ATOM 728 C CA . ASN A 1 99 ? 19.687 -20.940 -27.836 1.00 94.50 99 ASN A CA 1
ATOM 729 C C . ASN A 1 99 ? 18.650 -22.001 -28.177 1.00 94.50 99 ASN A C 1
ATOM 731 O O . ASN A 1 99 ? 17.510 -21.661 -28.492 1.00 94.50 99 ASN A O 1
ATOM 735 N N . GLU A 1 100 ? 19.007 -23.279 -28.074 1.00 94.25 100 GLU A N 1
ATOM 736 C CA . GLU A 1 100 ? 18.044 -24.366 -28.250 1.00 94.25 100 GLU A CA 1
ATOM 737 C C . GLU A 1 100 ? 16.989 -24.331 -27.144 1.00 94.25 100 GLU A C 1
ATOM 739 O O . GLU A 1 100 ? 15.795 -24.334 -27.438 1.00 94.25 100 GLU A O 1
ATOM 744 N N . LYS A 1 101 ? 17.425 -24.179 -25.888 1.00 94.50 101 LYS A N 1
ATOM 745 C CA . LYS A 1 101 ? 16.529 -24.040 -24.732 1.00 94.50 101 LYS A CA 1
ATOM 746 C C . LYS A 1 101 ? 15.630 -22.806 -24.846 1.00 94.50 101 LYS A C 1
ATOM 748 O O . LYS A 1 101 ? 14.440 -22.898 -24.559 1.00 94.50 101 LYS A O 1
ATOM 753 N N . ALA A 1 102 ? 16.177 -21.668 -25.281 1.00 94.69 102 ALA A N 1
ATOM 754 C CA . ALA A 1 102 ? 15.412 -20.442 -25.500 1.00 94.69 102 ALA A CA 1
ATOM 755 C C . ALA A 1 102 ? 14.355 -20.631 -26.589 1.00 94.69 102 ALA A C 1
ATOM 757 O O . ALA A 1 102 ? 13.200 -20.272 -26.388 1.00 94.69 102 ALA A O 1
ATOM 758 N N . ARG A 1 103 ? 14.720 -21.235 -27.724 1.00 95.50 103 ARG A N 1
ATOM 759 C CA . ARG A 1 103 ? 13.783 -21.521 -28.817 1.00 95.50 103 ARG A CA 1
ATOM 760 C C . ARG A 1 103 ? 12.639 -22.420 -28.358 1.00 95.50 103 ARG A C 1
ATOM 762 O O . ARG A 1 103 ? 11.490 -22.147 -28.699 1.00 95.50 103 ARG A O 1
ATOM 769 N N . ASP A 1 104 ? 12.951 -23.476 -27.614 1.00 95.81 104 ASP A N 1
ATOM 770 C CA . ASP A 1 104 ? 11.952 -24.427 -27.134 1.00 95.81 104 ASP A CA 1
ATOM 771 C C . ASP A 1 104 ? 11.013 -23.747 -26.117 1.00 95.81 104 ASP A C 1
ATOM 773 O O . ASP A 1 104 ? 9.793 -23.818 -26.267 1.00 95.81 104 ASP A O 1
ATOM 777 N N . PHE A 1 105 ? 11.557 -22.964 -25.176 1.00 94.62 105 PHE A N 1
ATOM 778 C CA . PHE A 1 105 ? 10.756 -22.174 -24.235 1.00 94.62 105 PHE A CA 1
ATOM 779 C C . PHE A 1 105 ? 9.869 -21.138 -24.937 1.00 94.62 105 PHE A C 1
ATOM 781 O O . PHE A 1 105 ? 8.688 -21.010 -24.615 1.00 94.62 105 PHE A O 1
ATOM 788 N N . VAL A 1 106 ? 10.408 -20.421 -25.928 1.00 95.50 106 VAL A N 1
ATOM 789 C CA . VAL A 1 106 ? 9.639 -19.451 -26.717 1.00 95.50 106 VAL A CA 1
ATOM 790 C C . VAL A 1 106 ? 8.491 -20.146 -27.439 1.00 95.50 106 VAL A C 1
ATOM 792 O O . VAL A 1 106 ? 7.361 -19.672 -27.367 1.00 95.50 106 VAL A O 1
ATOM 795 N N . ALA A 1 107 ? 8.740 -21.288 -28.081 1.00 92.38 107 ALA A N 1
ATOM 796 C CA . ALA A 1 107 ? 7.703 -22.037 -28.784 1.00 92.38 107 ALA A CA 1
ATOM 797 C C . ALA A 1 107 ? 6.574 -22.516 -27.853 1.00 92.38 107 ALA A C 1
ATOM 799 O O . ALA A 1 107 ? 5.415 -22.542 -28.266 1.00 92.38 107 ALA A O 1
ATOM 800 N N . GLU A 1 108 ? 6.904 -22.888 -26.616 1.00 91.88 108 GLU A N 1
ATOM 801 C CA . GLU A 1 108 ? 5.941 -23.406 -25.640 1.00 91.88 108 GLU A CA 1
ATOM 802 C C . GLU A 1 108 ? 5.191 -22.307 -24.877 1.00 91.88 108 GLU A C 1
ATOM 804 O O . GLU A 1 108 ? 4.006 -22.477 -24.591 1.00 91.88 108 GLU A O 1
ATOM 809 N N . SER A 1 109 ? 5.863 -21.197 -24.554 1.00 87.25 109 SER A N 1
ATOM 810 C CA . SER A 1 109 ? 5.385 -20.239 -23.544 1.00 87.25 109 SER A CA 1
ATOM 811 C C . SER A 1 109 ? 5.273 -18.792 -24.028 1.00 87.25 109 SER A C 1
ATOM 813 O O . SER A 1 109 ? 4.486 -18.042 -23.462 1.00 87.25 109 SER A O 1
ATOM 815 N N . LEU A 1 110 ? 6.019 -18.382 -25.063 1.00 91.06 110 LEU A N 1
ATOM 816 C CA . LEU A 1 110 ? 6.079 -16.978 -25.515 1.00 91.06 110 LEU A CA 1
ATOM 817 C C . LEU A 1 110 ? 5.666 -16.771 -26.981 1.00 91.06 110 LEU A C 1
ATOM 819 O O . LEU A 1 110 ? 5.679 -15.642 -27.465 1.00 91.06 110 LEU A O 1
ATOM 823 N N . ALA A 1 111 ? 5.283 -17.828 -27.701 1.00 90.88 111 ALA A N 1
ATOM 824 C CA . ALA A 1 111 ? 4.988 -17.771 -29.133 1.00 90.88 111 ALA A CA 1
ATOM 825 C C . ALA A 1 111 ? 3.938 -16.712 -29.539 1.00 90.88 111 ALA A C 1
ATOM 827 O O . ALA A 1 111 ? 4.103 -16.123 -30.606 1.00 90.88 111 ALA A O 1
ATOM 828 N N . PRO A 1 112 ? 2.881 -16.432 -28.744 1.00 89.19 112 PRO A N 1
ATOM 829 C CA . PRO A 1 112 ? 1.942 -15.353 -29.060 1.00 89.19 112 PRO A CA 1
ATOM 830 C C . PRO A 1 112 ? 2.525 -13.943 -28.887 1.00 89.19 112 PRO A C 1
ATOM 832 O O . PRO A 1 112 ? 2.035 -13.025 -29.533 1.00 89.19 112 PRO A O 1
ATOM 835 N N . LEU A 1 113 ? 3.536 -13.787 -28.027 1.00 87.75 113 LEU A N 1
ATOM 836 C CA . LEU A 1 113 ? 4.084 -12.499 -27.576 1.00 87.75 113 LEU A CA 1
ATOM 837 C C . LEU A 1 113 ? 5.347 -12.088 -28.356 1.00 87.75 113 LEU A C 1
ATOM 839 O O . LEU A 1 113 ? 5.735 -10.925 -28.372 1.00 87.75 113 LEU A O 1
ATOM 843 N N . LEU A 1 114 ? 6.006 -13.048 -29.013 1.00 92.38 114 LEU A N 1
ATOM 844 C CA . LEU A 1 114 ? 7.221 -12.839 -29.801 1.00 92.38 114 LEU A CA 1
ATOM 845 C C . LEU A 1 114 ? 6.946 -13.168 -31.278 1.00 92.38 114 LEU A C 1
ATOM 847 O O . LEU A 1 114 ? 7.139 -14.310 -31.704 1.00 92.38 114 LEU A O 1
ATOM 851 N N . PRO A 1 115 ? 6.481 -12.192 -32.082 1.00 89.19 115 PRO A N 1
ATOM 852 C CA . PRO A 1 115 ? 5.986 -12.459 -33.434 1.00 89.19 115 PRO A CA 1
ATOM 853 C C . PRO A 1 115 ? 7.088 -12.790 -34.447 1.00 89.19 115 PRO A C 1
ATOM 855 O O . PRO A 1 115 ? 6.806 -13.399 -35.483 1.00 89.19 115 PRO A O 1
ATOM 858 N N . ASN A 1 116 ? 8.336 -12.406 -34.166 1.00 91.69 116 ASN A N 1
ATOM 859 C CA . ASN A 1 116 ? 9.483 -12.617 -35.042 1.00 91.69 116 ASN A CA 1
ATOM 860 C C . ASN A 1 116 ? 10.546 -13.499 -34.373 1.00 91.69 116 ASN A C 1
ATOM 862 O O . ASN A 1 116 ? 10.708 -13.506 -33.153 1.00 91.69 116 ASN A O 1
ATOM 866 N N . ALA A 1 117 ? 11.300 -14.236 -35.191 1.00 90.94 117 ALA A N 1
ATOM 867 C CA . ALA A 1 117 ? 12.459 -14.986 -34.713 1.00 90.94 117 ALA A CA 1
ATOM 868 C C . ALA A 1 117 ? 13.580 -14.024 -34.273 1.00 90.94 117 ALA A C 1
ATOM 870 O O . ALA A 1 117 ? 13.753 -12.984 -34.912 1.00 90.94 117 ALA A O 1
ATOM 871 N N . PRO A 1 118 ? 14.364 -14.367 -33.235 1.00 93.31 118 PRO A N 1
ATOM 872 C CA . PRO A 1 118 ? 15.425 -13.492 -32.770 1.00 93.31 118 PRO A CA 1
ATOM 873 C C . PRO A 1 118 ? 16.605 -13.465 -33.741 1.00 93.31 118 PRO A C 1
ATOM 875 O O . PRO A 1 118 ? 16.982 -14.489 -34.318 1.00 93.31 118 PRO A O 1
ATOM 878 N N . THR A 1 119 ? 17.259 -12.311 -33.829 1.00 88.75 119 THR A N 1
ATOM 879 C CA . THR A 1 119 ? 18.644 -12.227 -34.299 1.00 88.75 119 THR A CA 1
ATOM 880 C C . THR A 1 119 ? 19.565 -12.674 -33.169 1.00 88.75 119 THR A C 1
ATOM 882 O O . THR A 1 119 ? 19.406 -12.229 -32.034 1.00 88.75 119 THR A O 1
ATOM 885 N N . ILE A 1 120 ? 20.515 -13.563 -33.464 1.00 89.19 120 ILE A N 1
ATOM 886 C CA . ILE A 1 120 ? 21.423 -14.146 -32.469 1.00 89.19 120 ILE A CA 1
ATOM 887 C C . ILE A 1 120 ? 22.856 -13.695 -32.755 1.00 89.19 120 ILE A C 1
ATOM 889 O O . ILE A 1 120 ? 23.302 -13.746 -33.903 1.00 89.19 120 ILE A O 1
ATOM 893 N N . VAL A 1 121 ? 23.559 -13.270 -31.706 1.00 85.06 121 VAL A N 1
ATOM 894 C CA . VAL A 1 121 ? 25.000 -12.992 -31.703 1.00 85.06 121 VAL A CA 1
ATOM 895 C C . VAL A 1 121 ? 25.622 -13.805 -30.570 1.00 85.06 121 VAL A C 1
ATOM 897 O O . VAL A 1 121 ? 25.175 -13.703 -29.430 1.00 85.06 121 VAL A O 1
ATOM 900 N N . GLU A 1 122 ? 26.625 -14.622 -30.873 1.00 87.81 122 GLU A N 1
ATOM 901 C CA . GLU A 1 122 ? 27.331 -15.471 -29.906 1.00 87.81 122 GLU A CA 1
ATOM 902 C C . GLU A 1 122 ? 28.818 -15.137 -29.935 1.00 87.81 122 GLU A C 1
ATOM 904 O O . GLU A 1 122 ? 29.357 -14.912 -31.015 1.00 87.81 122 GLU A O 1
ATOM 909 N N . GLY A 1 123 ? 29.491 -15.141 -28.788 1.00 85.19 123 GLY A N 1
ATOM 910 C CA . GLY A 1 123 ? 30.912 -14.812 -28.749 1.00 85.19 123 GLY A CA 1
ATOM 911 C C . GLY A 1 123 ? 31.537 -14.871 -27.364 1.00 85.19 123 GLY A C 1
ATOM 912 O O . GLY A 1 123 ? 30.849 -15.059 -26.359 1.00 85.19 123 GLY A O 1
ATOM 913 N N . ALA A 1 124 ? 32.858 -14.703 -27.326 1.00 83.31 124 ALA A N 1
ATOM 914 C CA . ALA A 1 124 ? 33.597 -14.509 -26.084 1.00 83.31 124 ALA A CA 1
ATOM 915 C C . ALA A 1 124 ? 33.320 -13.104 -25.527 1.00 83.31 124 ALA A C 1
ATOM 917 O O . ALA A 1 124 ? 33.269 -12.124 -26.275 1.00 83.31 124 ALA A O 1
ATOM 918 N N . LEU A 1 125 ? 33.120 -13.021 -24.217 1.00 79.38 125 LEU A N 1
ATOM 919 C CA . LEU A 1 125 ? 32.779 -11.810 -23.488 1.00 79.38 125 LEU A CA 1
ATOM 920 C C . LEU A 1 125 ? 34.043 -11.202 -22.875 1.00 79.38 125 LEU A C 1
ATOM 922 O O . LEU A 1 125 ? 34.636 -11.756 -21.950 1.00 79.38 125 LEU A O 1
ATOM 926 N N . ASP A 1 126 ? 34.405 -10.014 -23.344 1.00 78.69 126 ASP A N 1
ATOM 927 C CA . ASP A 1 126 ? 35.415 -9.175 -22.715 1.00 78.69 126 ASP A CA 1
ATOM 928 C C . ASP A 1 126 ? 34.739 -8.346 -21.607 1.00 78.69 126 ASP A C 1
ATOM 930 O O . ASP A 1 126 ? 33.922 -7.450 -21.866 1.00 78.69 126 ASP A O 1
ATOM 934 N N . VAL A 1 127 ? 35.056 -8.669 -20.349 1.00 69.62 127 VAL A N 1
ATOM 935 C CA . VAL A 1 127 ? 34.565 -7.944 -19.169 1.00 69.62 127 VAL A CA 1
ATOM 936 C C . VAL A 1 127 ? 35.514 -6.796 -18.847 1.00 69.62 127 VAL A C 1
ATOM 938 O O . VAL A 1 127 ? 36.593 -6.999 -18.294 1.00 69.62 127 VAL A O 1
ATOM 941 N N . TRP A 1 128 ? 35.097 -5.577 -19.177 1.00 72.62 128 TRP A N 1
ATOM 942 C CA . TRP A 1 128 ? 35.903 -4.368 -18.988 1.00 72.62 128 TRP A CA 1
ATOM 943 C C . TRP A 1 128 ? 35.732 -3.758 -17.606 1.00 72.62 128 TRP A C 1
ATOM 945 O O . TRP A 1 128 ? 36.684 -3.263 -17.005 1.00 72.62 128 TRP A O 1
ATOM 955 N N . HIS A 1 129 ? 34.501 -3.776 -17.102 1.00 68.06 129 HIS A N 1
ATOM 956 C CA . HIS A 1 129 ? 34.179 -3.224 -15.799 1.00 68.06 129 HIS A CA 1
ATOM 957 C C . HIS A 1 129 ? 33.009 -3.956 -15.165 1.00 68.06 129 HIS A C 1
ATOM 959 O O . HIS A 1 129 ? 32.018 -4.253 -15.831 1.00 68.06 129 HIS A O 1
ATOM 965 N N . LEU A 1 130 ? 33.131 -4.193 -13.864 1.00 63.91 130 LEU A N 1
ATOM 966 C CA . LEU A 1 130 ? 32.076 -4.706 -13.009 1.00 63.91 130 LEU A CA 1
ATOM 967 C C . LEU A 1 130 ? 32.277 -4.113 -11.611 1.00 63.91 130 LEU A C 1
ATOM 969 O O . LEU A 1 130 ? 33.295 -4.378 -10.964 1.00 63.91 130 LEU A O 1
ATOM 973 N N . ALA A 1 131 ? 31.341 -3.277 -11.171 1.00 62.69 131 ALA A N 1
ATOM 974 C CA . ALA A 1 131 ? 31.325 -2.726 -9.823 1.00 62.69 131 ALA A CA 1
ATOM 975 C C . ALA A 1 131 ? 31.012 -3.815 -8.779 1.00 62.69 131 ALA A C 1
ATOM 977 O O . ALA A 1 131 ? 30.500 -4.892 -9.096 1.00 62.69 131 ALA A O 1
ATOM 978 N N . SER A 1 132 ? 31.340 -3.551 -7.509 1.00 53.91 132 SER A N 1
ATOM 979 C CA . SER A 1 132 ? 31.079 -4.498 -6.422 1.00 53.91 132 SER A CA 1
ATOM 980 C C . SER A 1 132 ? 29.579 -4.738 -6.258 1.00 53.91 132 SER A C 1
ATOM 982 O O . SER A 1 132 ? 28.783 -3.806 -6.189 1.00 53.91 132 SER A O 1
ATOM 984 N N . LEU A 1 133 ? 29.199 -6.001 -6.080 1.00 47.72 133 LEU A N 1
ATOM 985 C CA . LEU A 1 133 ? 27.830 -6.414 -5.762 1.00 47.72 133 LEU A CA 1
ATOM 986 C C . LEU A 1 133 ? 27.276 -5.751 -4.490 1.00 47.72 133 LEU A C 1
ATOM 988 O O . LEU A 1 133 ? 26.074 -5.541 -4.365 1.00 47.72 133 LEU A O 1
ATOM 992 N N . ASN A 1 134 ? 28.153 -5.383 -3.553 1.00 44.59 134 ASN A N 1
ATOM 993 C CA . ASN A 1 134 ? 27.748 -4.662 -2.352 1.00 44.59 134 ASN A CA 1
ATOM 994 C C . ASN A 1 134 ? 27.336 -3.216 -2.679 1.00 44.59 134 ASN A C 1
ATOM 996 O O . ASN A 1 134 ? 26.419 -2.704 -2.051 1.00 44.59 134 ASN A O 1
ATOM 1000 N N . ASP A 1 135 ? 27.955 -2.590 -3.683 1.00 48.72 135 ASP A N 1
ATOM 1001 C CA . ASP A 1 135 ? 27.571 -1.262 -4.182 1.00 48.72 135 ASP A CA 1
ATOM 1002 C C . ASP A 1 135 ? 26.268 -1.352 -4.998 1.00 48.72 135 ASP A C 1
ATOM 1004 O O . ASP A 1 135 ? 25.437 -0.451 -4.926 1.00 48.72 135 ASP A O 1
ATOM 1008 N N . MET A 1 136 ? 26.040 -2.490 -5.674 1.00 46.47 136 MET A N 1
ATOM 1009 C CA . MET A 1 136 ? 24.781 -2.807 -6.363 1.00 46.47 136 MET A CA 1
ATOM 1010 C C . MET A 1 136 ? 23.596 -2.851 -5.391 1.00 46.47 136 MET A C 1
ATOM 1012 O O . MET A 1 136 ? 22.577 -2.244 -5.674 1.00 46.47 136 MET A O 1
ATOM 1016 N N . ILE A 1 137 ? 23.730 -3.546 -4.253 1.00 40.97 137 ILE A N 1
ATOM 1017 C CA . ILE A 1 137 ? 22.628 -3.810 -3.302 1.00 40.97 137 ILE A CA 1
ATOM 1018 C C . ILE A 1 137 ? 22.470 -2.697 -2.247 1.00 40.97 137 ILE A C 1
ATOM 1020 O O . ILE A 1 137 ? 21.374 -2.483 -1.738 1.00 40.97 137 ILE A O 1
ATOM 1024 N N . SER A 1 138 ? 23.548 -1.992 -1.880 1.00 39.38 138 SER A N 1
ATOM 1025 C CA . SER A 1 138 ? 23.506 -0.963 -0.821 1.00 39.38 138 SER A CA 1
ATOM 1026 C C . SER A 1 138 ? 23.097 0.434 -1.300 1.00 39.38 138 SER A C 1
ATOM 1028 O O . SER A 1 138 ? 22.730 1.269 -0.472 1.00 39.38 138 SER A O 1
ATOM 1030 N N . GLY A 1 139 ? 23.125 0.696 -2.609 1.00 38.53 139 GLY A N 1
ATOM 1031 C CA . GLY A 1 139 ? 22.459 1.853 -3.197 1.00 38.53 139 GLY A CA 1
ATOM 1032 C C . GLY A 1 139 ? 20.977 1.550 -3.404 1.00 38.53 139 GLY A C 1
ATOM 1033 O O . GLY A 1 139 ? 20.622 0.450 -3.819 1.00 38.53 139 GLY A O 1
ATOM 1034 N N . ALA A 1 140 ? 20.095 2.527 -3.205 1.00 34.03 140 ALA A N 1
ATOM 1035 C CA . ALA A 1 140 ? 18.660 2.421 -3.506 1.00 34.03 140 ALA A CA 1
ATOM 1036 C C . ALA A 1 140 ? 18.324 2.126 -5.002 1.00 34.03 140 ALA A C 1
ATOM 1038 O O . ALA A 1 140 ? 17.167 2.247 -5.399 1.00 34.03 140 ALA A O 1
ATOM 1039 N N . GLY A 1 141 ? 19.320 1.773 -5.832 1.00 39.62 141 GLY A N 1
ATOM 1040 C CA . GLY A 1 141 ? 19.262 1.613 -7.288 1.00 39.62 141 GLY A CA 1
ATOM 1041 C C . GLY A 1 141 ? 19.420 0.180 -7.823 1.00 39.62 141 GLY A C 1
ATOM 1042 O O . GLY A 1 141 ? 19.285 -0.010 -9.029 1.00 39.62 141 GLY A O 1
ATOM 1043 N N . ALA A 1 142 ? 19.638 -0.842 -6.980 1.00 41.81 142 ALA A N 1
ATOM 1044 C CA . ALA A 1 142 ? 19.679 -2.248 -7.434 1.00 41.81 142 ALA A CA 1
ATOM 1045 C C . ALA A 1 142 ? 18.389 -2.675 -8.165 1.00 41.81 142 ALA A C 1
ATOM 1047 O O . ALA A 1 142 ? 18.430 -3.448 -9.120 1.00 41.81 142 ALA A O 1
ATOM 1048 N N . SER A 1 143 ? 17.248 -2.133 -7.727 1.00 44.84 143 SER A N 1
ATOM 1049 C CA . SER A 1 143 ? 15.904 -2.389 -8.262 1.00 44.84 143 SER A CA 1
ATOM 1050 C C . SER A 1 143 ? 15.569 -1.567 -9.521 1.00 44.84 143 SER A C 1
ATOM 1052 O O . SER A 1 143 ? 14.478 -1.683 -10.092 1.00 44.84 143 SER A O 1
ATOM 1054 N N . ARG A 1 144 ? 16.493 -0.712 -9.988 1.00 56.34 144 ARG A N 1
ATOM 1055 C CA . ARG A 1 144 ? 16.300 0.195 -11.132 1.00 56.34 144 ARG A CA 1
ATOM 1056 C C . ARG A 1 144 ? 17.535 0.258 -12.038 1.00 56.34 144 ARG A C 1
ATOM 1058 O O . ARG A 1 144 ? 17.983 1.336 -12.398 1.00 56.34 144 ARG A O 1
ATOM 1065 N N . LEU A 1 145 ? 18.085 -0.890 -12.435 1.00 67.56 145 LEU A N 1
ATOM 1066 C CA . LEU A 1 145 ? 19.191 -0.910 -13.397 1.00 67.56 145 LEU A CA 1
ATOM 1067 C C . LEU A 1 145 ? 18.709 -0.554 -14.809 1.00 67.56 145 LEU A C 1
ATOM 1069 O O . LEU A 1 145 ? 17.724 -1.107 -15.301 1.00 67.56 145 LEU A O 1
ATOM 1073 N N . TYR A 1 146 ? 19.451 0.314 -15.486 1.00 74.62 146 TYR A N 1
ATOM 1074 C CA . TYR A 1 146 ? 19.222 0.698 -16.876 1.00 74.62 146 TYR A CA 1
ATOM 1075 C C . TYR A 1 146 ? 20.368 0.209 -17.737 1.00 74.62 146 TYR A C 1
ATOM 1077 O O . TYR A 1 146 ? 21.535 0.319 -17.370 1.00 74.62 146 TYR A O 1
ATOM 1085 N N . ALA A 1 147 ? 20.047 -0.327 -18.904 1.00 81.94 147 ALA A N 1
ATOM 1086 C CA . ALA A 1 147 ? 21.041 -0.825 -19.827 1.00 81.94 147 ALA A CA 1
ATOM 1087 C C . ALA A 1 147 ? 20.962 -0.101 -21.164 1.00 81.94 147 ALA A C 1
ATOM 1089 O O . ALA A 1 147 ? 19.897 0.223 -21.689 1.00 81.94 147 ALA A O 1
ATOM 1090 N N . SER A 1 148 ? 22.142 0.098 -21.734 1.00 85.62 148 SER A N 1
ATOM 1091 C CA . SER A 1 148 ? 22.316 0.489 -23.117 1.00 85.62 148 SER A CA 1
ATOM 1092 C C . SER A 1 148 ? 23.155 -0.570 -23.812 1.00 85.62 148 SER A C 1
ATOM 1094 O O . SER A 1 148 ? 24.336 -0.755 -23.500 1.00 85.62 148 SER A O 1
ATOM 1096 N N . MET A 1 149 ? 22.527 -1.273 -24.748 1.00 87.56 149 MET A N 1
ATOM 1097 C CA . MET A 1 149 ? 23.175 -2.237 -25.621 1.00 87.56 149 MET A CA 1
ATOM 1098 C C . MET A 1 149 ? 23.342 -1.659 -27.024 1.00 87.56 149 MET A C 1
ATOM 1100 O O . MET A 1 149 ? 22.449 -0.997 -27.559 1.00 87.56 149 MET A O 1
ATOM 1104 N N . ARG A 1 150 ? 24.502 -1.920 -27.627 1.00 88.62 150 ARG A N 1
ATOM 1105 C CA . ARG A 1 150 ? 24.844 -1.492 -28.986 1.00 88.62 150 ARG A CA 1
ATOM 1106 C C . ARG A 1 150 ? 25.295 -2.696 -29.783 1.00 88.62 150 ARG A C 1
ATOM 1108 O O . ARG A 1 150 ? 26.227 -3.374 -29.371 1.00 88.62 150 ARG A O 1
ATOM 1115 N N . VAL A 1 151 ? 24.663 -2.936 -30.923 1.00 87.00 151 VAL A N 1
ATOM 1116 C CA . VAL A 1 151 ? 25.073 -3.983 -31.862 1.00 87.00 151 VAL A CA 1
ATOM 1117 C C . VAL A 1 151 ? 25.610 -3.309 -33.117 1.00 87.00 151 VAL A C 1
ATOM 1119 O O . VAL A 1 151 ? 24.884 -2.615 -33.827 1.00 87.00 151 VAL A O 1
ATOM 1122 N N . TYR A 1 152 ? 26.908 -3.469 -33.345 1.00 88.56 152 TYR A N 1
ATOM 1123 C CA . TYR A 1 152 ? 27.630 -2.988 -34.512 1.00 88.56 152 TYR A CA 1
ATOM 1124 C C . TYR A 1 152 ? 27.671 -4.105 -35.551 1.00 88.56 152 TYR A C 1
ATOM 1126 O O . TYR A 1 152 ? 28.199 -5.180 -35.282 1.00 88.56 152 TYR A O 1
ATOM 1134 N N . GLU A 1 153 ? 27.136 -3.828 -36.733 1.00 88.94 153 GLU A N 1
ATOM 1135 C CA . GLU A 1 153 ? 27.206 -4.702 -37.906 1.00 88.94 153 GLU A CA 1
ATOM 1136 C C . GLU A 1 153 ? 28.372 -4.270 -38.806 1.00 88.94 153 GLU A C 1
ATOM 1138 O O . GLU A 1 153 ? 28.772 -3.097 -38.800 1.00 88.94 153 GLU A O 1
ATOM 1143 N N . ASN A 1 154 ? 28.900 -5.195 -39.616 1.00 89.44 154 ASN A N 1
ATOM 1144 C CA . ASN A 1 154 ? 29.986 -4.928 -40.567 1.00 89.44 154 ASN A CA 1
ATOM 1145 C C . ASN A 1 154 ? 31.221 -4.265 -39.906 1.00 89.44 154 ASN A C 1
ATOM 1147 O O . ASN A 1 154 ? 31.847 -3.361 -40.478 1.00 89.44 154 ASN A O 1
ATOM 1151 N N . TYR A 1 155 ? 31.540 -4.682 -38.682 1.00 89.12 155 TYR A N 1
ATOM 1152 C CA . TYR A 1 155 ? 32.659 -4.204 -37.883 1.00 89.12 155 TYR A CA 1
ATOM 1153 C C . TYR A 1 155 ? 33.977 -4.831 -38.355 1.00 89.12 155 TYR A C 1
ATOM 1155 O O . TYR A 1 155 ? 34.092 -6.042 -38.549 1.00 89.12 155 TYR A O 1
ATOM 1163 N N . ASN A 1 156 ? 35.023 -4.018 -38.507 1.00 90.12 156 ASN A N 1
ATOM 1164 C CA . ASN A 1 156 ? 36.333 -4.514 -38.920 1.00 90.12 156 ASN A CA 1
ATOM 1165 C C . ASN A 1 156 ? 37.097 -5.195 -37.766 1.00 90.12 156 ASN A C 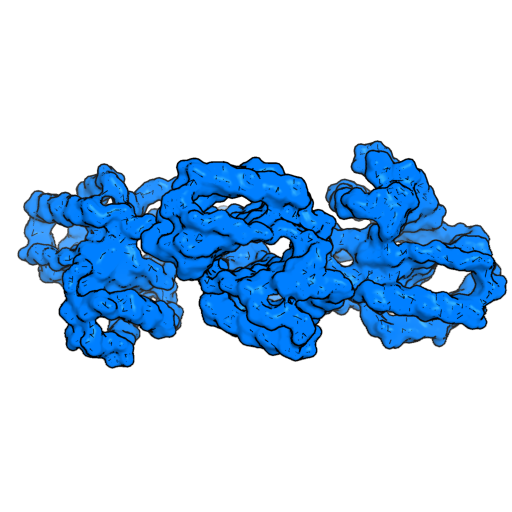1
ATOM 1167 O O . ASN A 1 156 ? 37.951 -4.581 -37.120 1.00 90.12 156 ASN A O 1
ATOM 1171 N N . LEU A 1 157 ? 36.859 -6.493 -37.559 1.00 86.75 157 LEU A N 1
ATOM 1172 C CA . LEU A 1 157 ? 37.496 -7.275 -36.490 1.00 86.75 157 LEU A CA 1
ATOM 1173 C C . LEU A 1 157 ? 39.025 -7.396 -36.603 1.00 86.75 157 LEU A C 1
ATOM 1175 O O . LEU A 1 157 ? 39.678 -7.688 -35.605 1.00 86.75 157 LEU A O 1
ATOM 1179 N N . THR A 1 158 ? 39.656 -7.080 -37.747 1.00 88.19 158 THR A N 1
ATOM 1180 C CA . THR A 1 158 ? 41.137 -7.041 -37.813 1.00 88.19 158 THR A CA 1
ATOM 1181 C C . THR A 1 158 ? 41.742 -5.947 -36.928 1.00 88.19 158 THR A C 1
ATOM 1183 O O . THR A 1 158 ? 42.957 -5.882 -36.774 1.00 88.19 158 THR A O 1
ATOM 1186 N N . ARG A 1 159 ? 40.900 -5.044 -36.414 1.00 88.06 159 ARG A N 1
ATOM 1187 C CA . ARG A 1 159 ? 41.249 -3.937 -35.522 1.00 88.06 159 ARG A CA 1
ATOM 1188 C C . ARG A 1 159 ? 40.887 -4.213 -34.064 1.00 88.06 159 ARG A C 1
ATOM 1190 O O . ARG A 1 159 ? 40.917 -3.287 -33.266 1.00 88.06 159 ARG A O 1
ATOM 1197 N N . ARG A 1 160 ? 40.543 -5.457 -33.709 1.00 83.06 160 ARG A N 1
ATOM 1198 C CA . ARG A 1 160 ? 40.161 -5.830 -32.339 1.00 83.06 160 ARG A CA 1
ATOM 1199 C C . ARG A 1 160 ? 41.208 -5.402 -31.309 1.00 83.06 160 ARG A C 1
ATOM 1201 O O . ARG A 1 160 ? 40.842 -4.733 -30.356 1.00 83.06 160 ARG A O 1
ATOM 1208 N N . ASP A 1 161 ? 42.486 -5.699 -31.541 1.00 85.44 161 ASP A N 1
ATOM 1209 C CA . ASP A 1 161 ? 43.564 -5.327 -30.609 1.00 85.44 161 ASP A CA 1
ATOM 1210 C C . ASP A 1 161 ? 43.664 -3.801 -30.419 1.00 85.44 161 ASP A C 1
ATOM 1212 O O . ASP A 1 161 ? 43.792 -3.321 -29.294 1.00 85.44 161 ASP A O 1
ATOM 1216 N N . ASP A 1 162 ? 43.527 -3.032 -31.507 1.00 89.31 162 ASP A N 1
ATOM 1217 C CA . ASP A 1 162 ? 43.505 -1.565 -31.450 1.00 89.31 162 ASP A CA 1
ATOM 1218 C C . ASP A 1 162 ? 42.263 -1.064 -30.672 1.00 89.31 162 ASP A C 1
ATOM 1220 O O . ASP A 1 162 ? 42.332 -0.079 -29.939 1.00 89.31 162 ASP A O 1
ATOM 1224 N N . ALA A 1 163 ? 41.113 -1.734 -30.814 1.00 85.31 163 ALA A N 1
ATOM 1225 C CA . ALA A 1 163 ? 39.877 -1.396 -30.106 1.00 85.31 163 ALA A CA 1
ATOM 1226 C C . ALA A 1 163 ? 39.966 -1.690 -28.606 1.00 85.31 163 ALA A C 1
ATOM 1228 O O . ALA A 1 163 ? 39.535 -0.865 -27.806 1.00 85.31 163 ALA A O 1
ATOM 1229 N N . VAL A 1 164 ? 40.568 -2.822 -28.237 1.00 85.38 164 VAL A N 1
ATOM 1230 C CA . VAL A 1 164 ? 40.855 -3.199 -26.848 1.00 85.38 164 VAL A CA 1
ATOM 1231 C C . VAL A 1 164 ? 41.700 -2.108 -26.179 1.00 85.38 164 VAL A C 1
ATOM 1233 O O . VAL A 1 164 ? 41.336 -1.617 -25.114 1.00 85.38 164 VAL A O 1
ATOM 1236 N N . GLU A 1 165 ? 42.770 -1.642 -26.832 1.00 88.06 165 GLU A N 1
ATOM 1237 C CA . GLU A 1 165 ? 43.621 -0.570 -26.292 1.00 88.06 165 GLU A CA 1
ATOM 1238 C C . GLU A 1 165 ? 42.862 0.758 -26.115 1.00 88.06 165 GLU A C 1
ATOM 1240 O O . GLU A 1 165 ? 43.009 1.433 -25.093 1.00 88.06 165 GLU A O 1
ATOM 1245 N N . LEU A 1 166 ? 42.028 1.148 -27.084 1.00 91.50 166 LEU A N 1
ATOM 1246 C CA . LEU A 1 166 ? 41.248 2.388 -27.002 1.00 91.50 166 LEU A CA 1
ATOM 1247 C C . LEU A 1 166 ? 40.142 2.324 -25.943 1.00 91.50 166 LEU A C 1
ATOM 1249 O O . LEU A 1 166 ? 39.859 3.329 -25.286 1.00 91.50 166 LEU A O 1
ATOM 1253 N N . VAL A 1 167 ? 39.507 1.164 -25.777 1.00 88.81 167 VAL A N 1
ATOM 1254 C CA . VAL A 1 167 ? 38.496 0.971 -24.740 1.00 88.81 167 VAL A CA 1
ATOM 1255 C C . VAL A 1 167 ? 39.131 1.090 -23.357 1.00 88.81 167 VAL A C 1
ATOM 1257 O O . VAL A 1 167 ? 38.641 1.880 -22.554 1.00 88.81 167 VAL A O 1
ATOM 1260 N N . ASP A 1 168 ? 40.242 0.390 -23.116 1.00 88.19 168 ASP A N 1
ATOM 1261 C CA . ASP A 1 168 ? 40.961 0.408 -21.835 1.00 88.19 168 ASP A CA 1
ATOM 1262 C C . ASP A 1 168 ? 41.461 1.812 -21.466 1.00 88.19 168 ASP A C 1
ATOM 1264 O O . ASP A 1 168 ? 41.272 2.298 -20.352 1.00 88.19 168 ASP A O 1
ATOM 1268 N N . SER A 1 169 ? 42.099 2.491 -22.424 1.00 90.38 169 SER A N 1
ATOM 1269 C CA . SER A 1 169 ? 42.840 3.726 -22.149 1.00 90.38 169 SER A CA 1
ATOM 1270 C C . SER A 1 169 ? 42.011 5.006 -22.244 1.00 90.38 169 SER A C 1
ATOM 1272 O O . SER A 1 169 ? 42.431 6.034 -21.705 1.00 90.38 169 SER A O 1
ATOM 1274 N N . ILE A 1 170 ? 40.866 4.975 -22.933 1.00 92.12 170 ILE A N 1
ATOM 1275 C CA . ILE A 1 170 ? 40.061 6.171 -23.216 1.00 92.12 170 ILE A CA 1
ATOM 1276 C C . ILE A 1 170 ? 38.605 5.950 -22.823 1.00 92.12 170 ILE A C 1
ATOM 1278 O O . ILE A 1 170 ? 38.084 6.666 -21.969 1.00 92.12 170 ILE A O 1
ATOM 1282 N N . PHE A 1 171 ? 37.932 4.985 -23.450 1.00 90.06 171 PHE A N 1
ATOM 1283 C CA . PHE A 1 171 ? 36.474 4.918 -23.373 1.00 90.06 171 PHE A CA 1
ATOM 1284 C C . PHE A 1 171 ? 35.962 4.498 -21.999 1.00 90.06 171 PHE A C 1
ATOM 1286 O O . PHE A 1 171 ? 35.029 5.111 -21.484 1.00 90.06 171 PHE A O 1
ATOM 1293 N N . LEU A 1 172 ? 36.575 3.479 -21.395 1.00 87.38 172 LEU A N 1
ATOM 1294 C CA . LEU A 1 172 ? 36.185 3.018 -20.072 1.00 87.38 172 LEU A CA 1
ATOM 1295 C C . LEU A 1 172 ? 36.404 4.109 -19.006 1.00 87.38 172 LEU A C 1
ATOM 1297 O O . LEU A 1 172 ? 35.445 4.396 -18.289 1.00 87.38 172 LEU A O 1
ATOM 1301 N N . PRO A 1 173 ? 37.568 4.793 -18.938 1.00 89.44 173 PRO A N 1
ATOM 1302 C CA . PRO A 1 173 ? 37.733 5.960 -18.072 1.00 89.44 173 PRO A CA 1
ATOM 1303 C C . PRO A 1 173 ? 36.659 7.036 -18.283 1.00 89.44 173 PRO A C 1
ATOM 1305 O O . PRO A 1 173 ? 36.092 7.525 -17.311 1.00 89.44 173 PRO A O 1
ATOM 1308 N N . MET A 1 174 ? 36.317 7.361 -19.537 1.00 87.56 174 MET A N 1
ATOM 1309 C CA . MET A 1 174 ? 35.257 8.334 -19.840 1.00 87.56 174 MET A CA 1
ATOM 1310 C C . MET A 1 174 ? 33.881 7.894 -19.323 1.00 87.56 174 MET A C 1
ATOM 1312 O O . MET A 1 174 ? 33.117 8.731 -18.851 1.00 87.56 174 MET A O 1
ATOM 1316 N N . GLN A 1 175 ? 33.544 6.603 -19.411 1.00 82.81 175 GLN A N 1
ATOM 1317 C CA . GLN A 1 175 ? 32.284 6.097 -18.860 1.00 82.81 175 GLN A CA 1
ATOM 1318 C C . GLN A 1 175 ? 32.282 6.069 -17.329 1.00 82.81 175 GLN A C 1
ATOM 1320 O O . GLN A 1 175 ? 31.247 6.327 -16.726 1.00 82.81 175 GLN A O 1
ATOM 1325 N N . GLN A 1 176 ? 33.419 5.773 -16.696 1.00 82.50 176 GLN A N 1
ATOM 1326 C CA . GLN A 1 176 ? 33.545 5.779 -15.235 1.00 82.50 176 GLN A CA 1
ATOM 1327 C C . GLN A 1 176 ? 33.454 7.193 -14.645 1.00 82.50 176 GLN A C 1
ATOM 1329 O O . GLN A 1 176 ? 32.978 7.359 -13.527 1.00 82.50 176 GLN A O 1
ATOM 1334 N N . GLU A 1 177 ? 33.876 8.218 -15.390 1.00 82.38 177 GLU A N 1
ATOM 1335 C CA . GLU A 1 177 ? 33.686 9.625 -15.010 1.00 82.38 177 GLU A CA 1
ATOM 1336 C C . GLU A 1 177 ? 32.218 10.081 -15.077 1.00 82.38 177 GLU A C 1
ATOM 1338 O O . GLU A 1 177 ? 31.874 11.078 -14.444 1.00 82.38 177 GLU A O 1
ATOM 1343 N N . ALA A 1 178 ? 31.356 9.374 -15.819 1.00 67.62 178 ALA A N 1
ATOM 1344 C CA . ALA A 1 178 ? 29.959 9.758 -16.042 1.00 67.62 178 ALA A CA 1
ATOM 1345 C C . ALA A 1 178 ? 29.013 9.475 -14.854 1.00 67.62 178 ALA A C 1
ATOM 1347 O O . ALA A 1 178 ? 27.829 9.774 -14.962 1.00 67.62 178 ALA A O 1
ATOM 1348 N N . ASP A 1 179 ? 29.545 8.986 -13.729 1.00 72.00 179 ASP A N 1
ATOM 1349 C CA . ASP A 1 179 ? 28.825 8.525 -12.532 1.00 72.00 179 ASP A CA 1
ATOM 1350 C C . ASP A 1 179 ? 27.835 7.369 -12.808 1.00 72.00 179 ASP A C 1
ATOM 1352 O O . ASP A 1 179 ? 27.315 7.189 -13.909 1.00 72.00 179 ASP A O 1
ATOM 1356 N N . GLY A 1 180 ? 27.625 6.505 -11.817 1.00 73.94 180 GLY A N 1
ATOM 1357 C CA . GLY A 1 180 ? 26.613 5.443 -11.898 1.00 73.94 180 GLY A CA 1
ATOM 1358 C C . GLY A 1 180 ? 26.872 4.277 -12.870 1.00 73.94 180 GLY A C 1
ATOM 1359 O O . GLY A 1 180 ? 25.981 3.448 -13.058 1.00 73.94 180 GLY A O 1
ATOM 1360 N N . LEU A 1 181 ? 28.057 4.164 -13.496 1.00 81.81 181 LEU A N 1
ATOM 1361 C CA . LEU A 1 181 ? 28.424 2.991 -14.310 1.00 81.81 181 LEU A CA 1
ATOM 1362 C C . LEU A 1 181 ? 28.560 1.747 -13.423 1.00 81.81 181 LEU A C 1
ATOM 1364 O O . LEU A 1 181 ? 29.448 1.670 -12.577 1.00 81.81 181 LEU A O 1
ATOM 1368 N N . PHE A 1 182 ? 27.732 0.739 -13.685 1.00 71.25 182 PHE A N 1
ATOM 1369 C CA . PHE A 1 182 ? 27.756 -0.532 -12.970 1.00 71.25 182 PHE A CA 1
ATOM 1370 C C . PHE A 1 182 ? 28.620 -1.584 -13.673 1.00 71.25 182 PHE A C 1
ATOM 1372 O O . PHE A 1 182 ? 29.491 -2.205 -13.062 1.00 71.25 182 PHE A O 1
ATOM 1379 N N . SER A 1 183 ? 28.396 -1.800 -14.968 1.00 71.56 183 SER A N 1
ATOM 1380 C CA . SER A 1 183 ? 29.162 -2.784 -15.732 1.00 71.56 183 SER A CA 1
ATOM 1381 C C . SER A 1 183 ? 29.297 -2.396 -17.191 1.00 71.56 183 SER A C 1
ATOM 1383 O O . SER A 1 183 ? 28.394 -1.792 -17.770 1.00 71.56 183 SER A O 1
ATOM 1385 N N . TYR A 1 184 ? 30.404 -2.804 -17.802 1.00 81.69 184 TYR A N 1
ATOM 1386 C CA . TYR A 1 184 ? 30.629 -2.650 -19.231 1.00 81.69 184 TYR A CA 1
ATOM 1387 C C . TYR A 1 184 ? 31.239 -3.924 -19.817 1.00 81.69 184 TYR A C 1
ATOM 1389 O O . TYR A 1 184 ? 32.288 -4.392 -19.366 1.00 81.69 184 TYR A O 1
ATOM 1397 N N . PHE A 1 185 ? 30.571 -4.466 -20.833 1.00 80.31 185 PHE A N 1
ATOM 1398 C CA . PHE A 1 185 ? 30.958 -5.685 -21.532 1.00 80.31 185 PHE A CA 1
ATOM 1399 C C . PHE A 1 185 ? 31.028 -5.447 -23.037 1.00 80.31 185 PHE A C 1
ATOM 1401 O O . PHE A 1 185 ? 30.220 -4.694 -23.594 1.00 80.31 185 PHE A O 1
ATOM 1408 N N . THR A 1 186 ? 31.943 -6.142 -23.709 1.00 84.62 186 THR A N 1
ATOM 1409 C CA . THR A 1 186 ? 31.950 -6.249 -25.172 1.00 84.62 186 THR A CA 1
ATOM 1410 C C . THR A 1 186 ? 32.035 -7.703 -25.603 1.00 84.62 186 THR A C 1
ATOM 1412 O O . THR A 1 186 ? 32.615 -8.526 -24.908 1.00 84.62 186 THR A O 1
ATOM 1415 N N . MET A 1 187 ? 31.468 -8.016 -26.757 1.00 86.00 187 MET A N 1
ATOM 1416 C CA . MET A 1 187 ? 31.493 -9.347 -27.351 1.00 86.00 187 MET A CA 1
ATOM 1417 C C . MET A 1 187 ? 31.564 -9.205 -28.865 1.00 86.00 187 MET A C 1
ATOM 1419 O O . MET A 1 187 ? 30.889 -8.343 -29.423 1.00 86.00 187 MET A O 1
ATOM 1423 N N . ASP A 1 188 ? 32.321 -10.063 -29.536 1.00 86.81 188 ASP A N 1
ATOM 1424 C CA . ASP A 1 188 ? 32.306 -10.195 -30.992 1.00 86.81 188 ASP A CA 1
ATOM 1425 C C . ASP A 1 188 ? 31.983 -11.621 -31.430 1.00 86.81 188 ASP A C 1
ATOM 1427 O O . ASP A 1 188 ? 32.308 -12.584 -30.739 1.00 86.81 188 ASP A O 1
ATOM 1431 N N . ASP A 1 189 ? 31.372 -11.755 -32.605 1.00 83.69 189 ASP A N 1
ATOM 1432 C CA . ASP A 1 189 ? 31.010 -13.058 -33.175 1.00 83.69 189 ASP A CA 1
ATOM 1433 C C . ASP A 1 189 ? 32.136 -13.731 -33.977 1.00 83.69 189 ASP A C 1
ATOM 1435 O O . ASP A 1 189 ? 31.941 -14.781 -34.593 1.00 83.69 189 ASP A O 1
ATOM 1439 N N . GLY A 1 190 ? 33.325 -13.120 -34.005 1.00 84.88 190 GLY A N 1
ATOM 1440 C CA . GLY A 1 190 ? 34.464 -13.573 -34.799 1.00 84.88 190 GLY A CA 1
ATOM 1441 C C . GLY A 1 190 ? 34.299 -13.410 -36.317 1.00 84.88 190 GLY A C 1
ATOM 1442 O O . GLY A 1 190 ? 35.197 -13.811 -37.065 1.00 84.88 190 GLY A O 1
ATOM 1443 N N . VAL A 1 191 ? 33.189 -12.830 -36.791 1.00 87.75 191 VAL A N 1
ATOM 1444 C CA . VAL A 1 191 ? 32.893 -12.614 -38.212 1.00 87.75 191 VAL A CA 1
ATOM 1445 C C . VAL A 1 191 ? 32.956 -11.128 -38.549 1.00 87.75 191 VAL A C 1
ATOM 1447 O O . VAL A 1 191 ? 33.902 -10.693 -39.212 1.00 87.75 191 VAL A O 1
ATOM 1450 N N . ASP A 1 192 ? 31.971 -10.357 -38.102 1.00 88.62 192 ASP A N 1
ATOM 1451 C CA . ASP A 1 192 ? 31.841 -8.924 -38.380 1.00 88.62 192 ASP A CA 1
ATOM 1452 C C . ASP A 1 192 ? 30.849 -8.202 -37.453 1.00 88.62 192 ASP A C 1
ATOM 1454 O O . ASP A 1 192 ? 30.493 -7.051 -37.725 1.00 88.62 192 ASP A O 1
ATOM 1458 N N . ARG A 1 193 ? 30.429 -8.815 -36.339 1.00 89.06 193 ARG A N 1
ATOM 1459 C CA . ARG A 1 193 ? 29.538 -8.176 -35.364 1.00 89.06 193 ARG A CA 1
ATOM 1460 C C . ARG A 1 193 ? 30.223 -7.962 -34.036 1.00 89.06 193 ARG A C 1
ATOM 1462 O O . ARG A 1 193 ? 30.935 -8.831 -33.545 1.00 89.06 193 ARG A O 1
ATOM 1469 N N . VAL A 1 194 ? 29.943 -6.810 -33.433 1.00 87.19 194 VAL A N 1
ATOM 1470 C CA . VAL A 1 194 ? 30.333 -6.497 -32.056 1.00 87.19 194 VAL A CA 1
ATOM 1471 C C . VAL A 1 194 ? 29.096 -6.053 -31.288 1.00 87.19 194 VAL A C 1
ATOM 1473 O O . VAL A 1 194 ? 28.417 -5.118 -31.699 1.00 87.19 194 VAL A O 1
ATOM 1476 N N . ALA A 1 195 ? 28.809 -6.695 -30.163 1.00 87.25 195 ALA A N 1
ATOM 1477 C CA . ALA A 1 195 ? 27.822 -6.250 -29.194 1.00 87.25 195 ALA A CA 1
ATOM 1478 C C . ALA A 1 195 ? 28.531 -5.603 -28.001 1.00 87.25 195 ALA A C 1
ATOM 1480 O O . ALA A 1 195 ? 29.518 -6.129 -27.490 1.00 87.25 195 ALA A O 1
ATOM 1481 N N . THR A 1 196 ? 28.024 -4.471 -27.530 1.00 87.00 196 THR A N 1
ATOM 1482 C CA . THR A 1 196 ? 28.458 -3.857 -26.274 1.00 87.00 196 THR A CA 1
ATOM 1483 C C . THR A 1 196 ? 27.261 -3.679 -25.360 1.00 87.00 196 THR A C 1
ATOM 1485 O O . THR A 1 196 ? 26.161 -3.394 -25.830 1.00 87.00 196 THR A O 1
ATOM 1488 N N . LEU A 1 197 ? 27.463 -3.869 -24.059 1.00 83.81 197 LEU A N 1
ATOM 1489 C CA . LEU A 1 197 ? 26.438 -3.703 -23.036 1.00 83.81 197 LEU A CA 1
ATOM 1490 C C . LEU A 1 197 ? 27.018 -2.866 -21.902 1.00 83.81 197 LEU A C 1
ATOM 1492 O O . LEU A 1 197 ? 27.973 -3.275 -21.249 1.00 83.81 197 LEU A O 1
ATOM 1496 N N . SER A 1 198 ? 26.434 -1.695 -21.683 1.00 85.25 198 SER A N 1
ATOM 1497 C CA . SER A 1 198 ? 26.734 -0.814 -20.553 1.00 85.25 198 SER A CA 1
ATOM 1498 C C . SER A 1 198 ? 25.514 -0.745 -19.637 1.00 85.25 198 SER A C 1
ATOM 1500 O O . SER A 1 198 ? 24.417 -0.474 -20.129 1.00 85.25 198 SER A O 1
ATOM 1502 N N . VAL A 1 199 ? 25.700 -0.996 -18.342 1.00 79.00 199 VAL A N 1
ATOM 1503 C CA . VAL A 1 199 ? 24.645 -0.992 -17.316 1.00 79.00 199 VAL A CA 1
ATOM 1504 C C . VAL A 1 199 ? 24.914 0.134 -16.327 1.00 79.00 199 VAL A C 1
ATOM 1506 O O . VAL A 1 199 ? 26.057 0.319 -15.908 1.00 79.00 199 VAL A O 1
ATOM 1509 N N . TYR A 1 200 ? 23.861 0.855 -15.959 1.00 78.31 200 TYR A N 1
ATOM 1510 C CA . TYR A 1 200 ? 23.874 2.036 -15.106 1.00 78.31 200 TYR A CA 1
ATOM 1511 C C . TYR A 1 200 ? 22.778 1.973 -14.042 1.00 78.31 200 TYR A C 1
ATOM 1513 O O . TYR A 1 200 ? 21.818 1.212 -14.161 1.00 78.31 200 TYR A O 1
ATOM 1521 N N . ASP A 1 201 ? 22.914 2.815 -13.026 1.00 68.50 201 ASP A N 1
ATOM 1522 C CA . ASP A 1 201 ? 21.926 3.034 -11.966 1.00 68.50 201 ASP A CA 1
ATOM 1523 C C . ASP A 1 201 ? 20.725 3.911 -12.378 1.00 68.50 201 ASP A C 1
ATOM 1525 O O . ASP A 1 201 ? 19.676 3.848 -11.742 1.00 68.50 201 ASP A O 1
ATOM 1529 N N . THR A 1 202 ? 20.851 4.721 -13.438 1.00 70.25 202 THR A N 1
ATOM 1530 C CA . THR A 1 202 ? 19.792 5.621 -13.926 1.00 70.25 202 THR A CA 1
ATOM 1531 C C . THR A 1 202 ? 19.649 5.605 -15.448 1.00 70.25 202 THR A C 1
ATOM 1533 O O . THR A 1 202 ? 20.605 5.361 -16.192 1.00 70.25 202 THR A O 1
ATOM 1536 N N . GLU A 1 203 ? 18.443 5.925 -15.931 1.00 76.56 203 GLU A N 1
ATOM 1537 C CA . GLU A 1 203 ? 18.159 6.034 -17.365 1.00 76.56 203 GLU A CA 1
ATOM 1538 C C . GLU A 1 203 ? 18.972 7.155 -18.012 1.00 76.56 203 GLU A C 1
ATOM 1540 O O . GLU A 1 203 ? 19.538 6.978 -19.091 1.00 76.56 203 GLU A O 1
ATOM 1545 N N . ALA A 1 204 ? 19.082 8.298 -17.329 1.00 77.62 204 ALA A N 1
ATOM 1546 C CA . ALA A 1 204 ? 19.842 9.447 -17.804 1.00 77.62 204 ALA A CA 1
ATOM 1547 C C . ALA A 1 204 ? 21.313 9.084 -18.061 1.00 77.62 204 ALA A C 1
ATOM 1549 O O . ALA A 1 204 ? 21.848 9.433 -19.115 1.00 77.62 204 ALA A O 1
ATOM 1550 N N . ASN A 1 205 ? 21.939 8.321 -17.159 1.00 80.88 205 ASN A N 1
ATOM 1551 C CA . ASN A 1 205 ? 23.318 7.856 -17.322 1.00 80.88 205 ASN A CA 1
ATOM 1552 C C . ASN A 1 205 ? 23.439 6.859 -18.488 1.00 80.88 205 ASN A C 1
ATOM 1554 O O . ASN A 1 205 ? 24.337 6.987 -19.326 1.00 80.88 205 ASN A O 1
ATOM 1558 N N . ALA A 1 206 ? 22.485 5.930 -18.628 1.00 80.06 206 ALA A N 1
ATOM 1559 C CA . ALA A 1 206 ? 22.440 4.999 -19.758 1.00 80.06 206 ALA A CA 1
ATOM 1560 C C . ALA A 1 206 ? 22.246 5.703 -21.116 1.00 80.06 206 ALA A C 1
ATOM 1562 O O . ALA A 1 206 ? 22.836 5.299 -22.126 1.00 80.06 206 ALA A O 1
ATOM 1563 N N . LEU A 1 207 ? 21.455 6.778 -21.163 1.00 81.62 207 LEU A N 1
ATOM 1564 C CA . LEU A 1 207 ? 21.272 7.602 -22.357 1.00 81.62 207 LEU A CA 1
ATOM 1565 C C . LEU A 1 207 ? 22.506 8.463 -22.652 1.00 81.62 207 LEU A C 1
ATOM 1567 O O . LEU A 1 207 ? 22.957 8.487 -23.798 1.00 81.62 207 LEU A O 1
ATOM 1571 N N . ALA A 1 208 ? 23.113 9.091 -21.644 1.00 81.88 208 ALA A N 1
ATOM 1572 C CA . ALA A 1 208 ? 24.349 9.861 -21.794 1.00 81.88 208 ALA A CA 1
ATOM 1573 C C . ALA A 1 208 ? 25.504 8.992 -22.322 1.00 81.88 208 ALA A C 1
ATOM 1575 O O . ALA A 1 208 ? 26.272 9.412 -23.194 1.00 81.88 208 ALA A O 1
ATOM 1576 N N . ALA A 1 209 ? 25.571 7.730 -21.890 1.00 82.06 209 ALA A N 1
ATOM 1577 C CA . ALA A 1 209 ? 26.515 6.749 -22.411 1.00 82.06 209 ALA A CA 1
ATOM 1578 C C . ALA A 1 209 ? 26.416 6.567 -23.930 1.00 82.06 209 ALA A C 1
ATOM 1580 O O . ALA A 1 209 ? 27.430 6.355 -24.597 1.00 82.06 209 ALA A O 1
ATOM 1581 N N . ASN A 1 210 ? 25.214 6.675 -24.510 1.00 84.31 210 ASN A N 1
ATOM 1582 C CA . ASN A 1 210 ? 25.043 6.589 -25.960 1.00 84.31 210 ASN A CA 1
ATOM 1583 C C . ASN A 1 210 ? 25.680 7.760 -26.691 1.00 84.31 210 ASN A C 1
ATOM 1585 O O . ASN A 1 210 ? 26.240 7.569 -27.773 1.00 84.31 210 ASN A O 1
ATOM 1589 N N . GLU A 1 211 ? 25.580 8.957 -26.127 1.00 86.75 211 GLU A N 1
ATOM 1590 C CA . GLU A 1 211 ? 26.188 10.151 -26.704 1.00 86.75 211 GLU A CA 1
ATOM 1591 C C . GLU A 1 211 ? 27.714 10.066 -26.628 1.00 86.75 211 GLU A C 1
ATOM 1593 O O . GLU A 1 211 ? 28.393 10.294 -27.633 1.00 86.75 211 GLU A O 1
ATOM 1598 N N . LEU A 1 212 ? 28.244 9.621 -25.483 1.00 87.75 212 LEU A N 1
ATOM 1599 C CA . LEU A 1 212 ? 29.671 9.348 -25.296 1.00 87.75 212 LEU A CA 1
ATOM 1600 C C . LEU A 1 212 ? 30.177 8.288 -26.281 1.00 87.75 212 LEU A C 1
ATOM 1602 O O . LEU A 1 212 ? 31.179 8.510 -26.963 1.00 87.75 212 LEU A O 1
ATOM 1606 N N . ALA A 1 213 ? 29.465 7.165 -26.418 1.00 88.38 213 ALA A N 1
ATOM 1607 C CA . ALA A 1 213 ? 29.811 6.089 -27.347 1.00 88.38 213 ALA A CA 1
ATOM 1608 C C . ALA A 1 213 ? 29.818 6.560 -28.806 1.00 88.38 213 ALA A C 1
ATOM 1610 O O . ALA A 1 213 ? 30.711 6.192 -29.573 1.00 88.38 213 ALA A O 1
ATOM 1611 N N . ALA A 1 214 ? 28.843 7.385 -29.199 1.00 88.31 214 ALA A N 1
ATOM 1612 C CA . ALA A 1 214 ? 28.756 7.933 -30.548 1.00 88.31 214 ALA A CA 1
ATOM 1613 C C . ALA A 1 214 ? 29.907 8.908 -30.844 1.00 88.31 214 ALA A C 1
ATOM 1615 O O . ALA A 1 214 ? 30.515 8.831 -31.916 1.00 88.31 214 ALA A O 1
ATOM 1616 N N . ALA A 1 215 ? 30.238 9.790 -29.894 1.00 90.00 215 ALA A N 1
ATOM 1617 C CA . ALA A 1 215 ? 31.364 10.712 -30.012 1.00 90.00 215 ALA A CA 1
ATOM 1618 C C . ALA A 1 215 ? 32.697 9.954 -30.119 1.00 90.00 215 ALA A C 1
ATOM 1620 O O . ALA A 1 215 ? 33.449 10.165 -31.073 1.00 90.00 215 ALA A O 1
ATOM 1621 N N . PHE A 1 216 ? 32.932 9.005 -29.209 1.00 91.12 216 PHE A N 1
ATOM 1622 C CA . PHE A 1 216 ? 34.116 8.147 -29.193 1.00 91.12 216 PHE A CA 1
ATOM 1623 C C . PHE A 1 216 ? 34.271 7.358 -30.502 1.00 91.12 216 PHE A C 1
ATOM 1625 O O . PHE A 1 216 ? 35.319 7.416 -31.149 1.00 91.12 216 PHE A O 1
ATOM 1632 N N . SER A 1 217 ? 33.201 6.693 -30.954 1.00 89.75 217 SER A N 1
ATOM 1633 C CA . SER A 1 217 ? 33.212 5.917 -32.201 1.00 89.75 217 SER A CA 1
ATOM 1634 C C . SER A 1 217 ? 33.531 6.799 -33.413 1.00 89.75 217 SER A C 1
ATOM 1636 O O . SER A 1 217 ? 34.303 6.405 -34.288 1.00 89.75 217 SER A O 1
ATOM 1638 N N . SER A 1 218 ? 32.975 8.017 -33.469 1.00 89.25 218 SER A N 1
ATOM 1639 C CA . SER A 1 218 ? 33.233 8.951 -34.570 1.00 89.25 218 SER A CA 1
ATOM 1640 C C . SER A 1 218 ? 34.662 9.498 -34.579 1.00 89.25 218 SER A C 1
ATOM 1642 O O . SER A 1 218 ? 35.146 9.868 -35.654 1.00 89.25 218 SER A O 1
ATOM 1644 N N . GLU A 1 219 ? 35.306 9.627 -33.421 1.00 93.25 219 GLU A N 1
ATOM 1645 C CA . GLU A 1 219 ? 36.662 10.167 -33.311 1.00 93.25 219 GLU A CA 1
ATOM 1646 C C . GLU A 1 219 ? 37.725 9.097 -33.573 1.00 93.25 219 GLU A C 1
ATOM 1648 O O . GLU A 1 219 ? 38.639 9.329 -34.367 1.00 93.25 219 GLU A O 1
ATOM 1653 N N . TYR A 1 220 ? 37.579 7.919 -32.962 1.00 91.31 220 TYR A N 1
ATOM 1654 C CA . TYR A 1 220 ? 38.642 6.913 -32.926 1.00 91.31 220 TYR A CA 1
ATOM 1655 C C . TYR A 1 220 ? 38.388 5.696 -33.826 1.00 91.31 220 TYR A C 1
ATOM 1657 O O . TYR A 1 220 ? 39.343 5.058 -34.263 1.00 91.31 220 TYR A O 1
ATOM 1665 N N . MET A 1 221 ? 37.127 5.387 -34.156 1.00 89.38 221 MET A N 1
ATOM 1666 C CA . MET A 1 221 ? 36.739 4.113 -34.793 1.00 89.38 221 MET A CA 1
ATOM 1667 C C . MET A 1 221 ? 36.012 4.282 -36.138 1.00 89.38 221 MET A C 1
ATOM 1669 O O . MET A 1 221 ? 35.441 3.328 -36.668 1.00 89.38 221 MET A O 1
ATOM 1673 N N . ARG A 1 222 ? 36.046 5.486 -36.729 1.00 86.00 222 ARG A N 1
ATOM 1674 C CA . ARG A 1 222 ? 35.311 5.827 -37.964 1.00 86.00 222 ARG A CA 1
ATOM 1675 C C . ARG A 1 222 ? 35.600 4.890 -39.144 1.00 86.00 222 ARG A C 1
ATOM 1677 O O . ARG A 1 222 ? 34.710 4.649 -39.949 1.00 86.00 222 ARG A O 1
ATOM 1684 N N . ASP A 1 223 ? 36.825 4.383 -39.260 1.00 87.56 223 ASP A N 1
ATOM 1685 C CA . ASP A 1 223 ? 37.222 3.498 -40.365 1.00 87.56 223 ASP A CA 1
ATOM 1686 C C . ASP A 1 223 ? 36.913 2.013 -40.086 1.00 87.56 223 ASP A C 1
ATOM 1688 O O . ASP A 1 223 ? 37.207 1.152 -40.919 1.00 87.56 223 ASP A O 1
ATOM 1692 N N . TRP A 1 224 ? 36.396 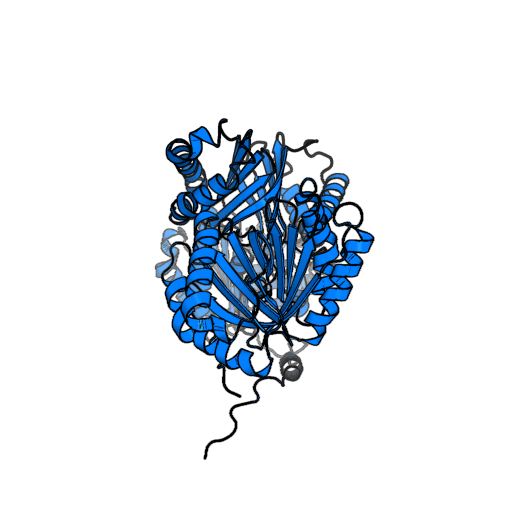1.688 -38.896 1.00 89.88 224 TRP A N 1
ATOM 1693 C CA . TRP A 1 224 ? 36.141 0.313 -38.442 1.00 89.88 224 TRP A CA 1
ATOM 1694 C C . TRP A 1 224 ? 34.650 -0.004 -38.383 1.00 89.88 224 TRP A C 1
ATOM 1696 O O . TRP A 1 224 ? 34.271 -1.160 -38.539 1.00 89.88 224 TRP A O 1
ATOM 1706 N N . ILE A 1 225 ? 33.829 1.028 -38.182 1.00 86.88 225 ILE A N 1
ATOM 1707 C CA . ILE A 1 225 ? 32.374 0.962 -38.101 1.00 86.88 225 ILE A CA 1
ATOM 1708 C C . ILE A 1 225 ? 31.805 1.569 -39.382 1.00 86.88 225 ILE A C 1
ATOM 1710 O O . ILE A 1 225 ? 32.010 2.750 -39.665 1.00 86.88 225 ILE A O 1
ATOM 1714 N N . SER A 1 226 ? 31.098 0.763 -40.171 1.00 80.81 226 SER A N 1
ATOM 1715 C CA . SER A 1 226 ? 30.550 1.200 -41.461 1.00 80.81 226 SER A CA 1
ATOM 1716 C C . SER A 1 226 ? 29.100 1.691 -41.380 1.00 80.81 226 SER A C 1
ATOM 1718 O O . SER A 1 226 ? 28.655 2.428 -42.262 1.00 80.81 226 SER A O 1
ATOM 1720 N N . GLU A 1 227 ? 28.387 1.342 -40.307 1.00 83.75 227 GLU A N 1
ATOM 1721 C CA . GLU A 1 227 ? 26.965 1.625 -40.113 1.00 83.75 227 GLU A CA 1
ATOM 1722 C C . GLU A 1 227 ? 26.675 2.149 -38.700 1.00 83.75 227 GLU A C 1
ATOM 1724 O O . GLU A 1 227 ? 27.489 2.031 -37.787 1.00 83.75 227 GLU A O 1
ATOM 1729 N N . THR A 1 228 ? 25.510 2.774 -38.512 1.00 83.69 228 THR A N 1
ATOM 1730 C CA . THR A 1 228 ? 25.089 3.197 -37.167 1.00 83.69 228 THR A CA 1
ATOM 1731 C C . THR A 1 228 ? 24.682 1.955 -36.379 1.00 83.69 228 THR A C 1
ATOM 1733 O O . THR A 1 228 ? 23.857 1.201 -36.892 1.00 83.69 228 THR A O 1
ATOM 1736 N N . PRO A 1 229 ? 25.213 1.732 -35.165 1.00 86.62 229 PRO A N 1
ATOM 1737 C CA . PRO A 1 229 ? 24.851 0.555 -34.391 1.00 86.62 229 PRO A CA 1
ATOM 1738 C C . PRO A 1 229 ? 23.372 0.581 -34.014 1.00 86.62 229 PRO A C 1
ATOM 1740 O O . PRO A 1 229 ? 22.818 1.638 -33.682 1.00 86.62 229 PRO A O 1
ATOM 1743 N N . THR A 1 230 ? 22.761 -0.599 -33.995 1.00 83.69 230 THR A N 1
ATOM 1744 C CA . THR A 1 230 ? 21.449 -0.797 -33.380 1.00 83.69 230 THR A CA 1
ATOM 1745 C C . THR A 1 230 ? 21.580 -0.525 -31.890 1.00 83.69 230 THR A C 1
ATOM 1747 O O . THR A 1 230 ? 22.472 -1.067 -31.238 1.00 83.69 230 THR A O 1
ATOM 1750 N N . ARG A 1 231 ? 20.719 0.344 -31.358 1.00 85.00 231 ARG A N 1
ATOM 1751 C CA . ARG A 1 231 ? 20.714 0.732 -29.946 1.00 85.00 231 ARG A CA 1
ATOM 1752 C C . ARG A 1 231 ? 19.468 0.189 -29.272 1.00 85.00 231 ARG A C 1
ATOM 1754 O O . ARG A 1 231 ? 18.366 0.476 -29.723 1.00 85.00 231 ARG A O 1
ATOM 1761 N N . ILE A 1 232 ? 19.669 -0.555 -28.196 1.00 82.00 232 ILE A N 1
ATOM 1762 C CA . ILE A 1 232 ? 18.613 -1.138 -27.375 1.00 82.00 232 ILE A CA 1
ATOM 1763 C C . ILE A 1 232 ? 18.801 -0.525 -25.993 1.00 82.00 232 ILE A C 1
ATOM 1765 O O . ILE A 1 232 ? 19.794 -0.803 -25.320 1.00 82.00 232 ILE A O 1
ATOM 1769 N N . ASN A 1 233 ? 17.907 0.388 -25.625 1.00 81.50 233 ASN A N 1
ATOM 1770 C CA . ASN A 1 233 ? 18.003 1.151 -24.387 1.00 81.50 233 ASN A CA 1
ATOM 1771 C C . ASN A 1 233 ? 16.744 0.931 -23.570 1.00 81.50 233 ASN A C 1
ATOM 1773 O O . ASN A 1 233 ? 15.645 1.078 -24.100 1.00 81.50 233 ASN A O 1
ATOM 1777 N N . GLY A 1 234 ? 16.911 0.642 -22.292 1.00 71.75 234 GLY A N 1
ATOM 1778 C CA . GLY A 1 234 ? 15.770 0.511 -21.409 1.00 71.75 234 GLY A CA 1
ATOM 1779 C C . GLY A 1 234 ? 16.160 0.048 -20.025 1.00 71.75 234 GLY A C 1
ATOM 1780 O O . GLY A 1 234 ? 17.329 -0.197 -19.715 1.00 71.75 234 GLY A O 1
ATOM 1781 N N . ARG A 1 235 ? 15.145 -0.066 -19.181 1.00 75.94 235 ARG A N 1
ATOM 1782 C CA . ARG A 1 235 ? 15.273 -0.652 -17.855 1.00 75.94 235 ARG A CA 1
ATOM 1783 C C . ARG A 1 235 ? 15.503 -2.156 -17.988 1.00 75.94 235 ARG A C 1
ATOM 1785 O O . ARG A 1 235 ? 14.848 -2.819 -18.789 1.00 75.94 235 ARG A O 1
ATOM 1792 N N . MET A 1 236 ? 16.425 -2.709 -17.206 1.00 73.69 236 MET A N 1
ATOM 1793 C CA . MET A 1 236 ? 16.614 -4.155 -17.163 1.00 73.69 236 MET A CA 1
ATOM 1794 C C . MET A 1 236 ? 15.409 -4.821 -16.502 1.00 73.69 236 MET A C 1
ATOM 1796 O O . MET A 1 236 ? 15.036 -4.503 -15.376 1.00 73.69 236 MET A O 1
ATOM 1800 N N . ALA A 1 237 ? 14.829 -5.775 -17.218 1.00 67.56 237 ALA A N 1
ATOM 1801 C CA . ALA A 1 237 ? 13.685 -6.559 -16.786 1.00 67.56 237 ALA A CA 1
ATOM 1802 C C . ALA A 1 237 ? 14.083 -7.682 -15.819 1.00 67.56 237 ALA A C 1
ATOM 1804 O O . ALA A 1 237 ? 13.421 -7.940 -14.819 1.00 67.56 237 ALA A O 1
ATOM 1805 N N . VAL A 1 238 ? 15.187 -8.362 -16.125 1.00 68.69 238 VAL A N 1
ATOM 1806 C CA . VAL A 1 238 ? 15.703 -9.497 -15.354 1.00 68.69 238 VAL A CA 1
ATOM 1807 C C . VAL A 1 238 ? 17.215 -9.375 -15.291 1.00 68.69 238 VAL A C 1
ATOM 1809 O O . VAL A 1 238 ? 17.846 -9.141 -16.323 1.00 68.69 238 VAL A O 1
ATOM 1812 N N . ALA A 1 239 ? 17.792 -9.592 -14.109 1.00 66.56 239 ALA A N 1
ATOM 1813 C CA . ALA A 1 239 ? 19.227 -9.769 -13.939 1.00 66.56 239 ALA A CA 1
ATOM 1814 C C . ALA A 1 239 ? 19.506 -10.929 -12.978 1.00 66.56 239 ALA A C 1
ATOM 1816 O O . ALA A 1 239 ? 18.981 -10.986 -11.869 1.00 66.56 239 ALA A O 1
ATOM 1817 N N . ALA A 1 240 ? 20.333 -11.878 -13.408 1.00 65.31 240 ALA A N 1
ATOM 1818 C CA . ALA A 1 240 ? 20.694 -13.037 -12.604 1.00 65.31 240 ALA A CA 1
ATOM 1819 C C . ALA A 1 240 ? 22.149 -13.439 -12.825 1.00 65.31 240 ALA A C 1
ATOM 1821 O O . ALA A 1 240 ? 22.659 -13.340 -13.937 1.00 65.31 240 ALA A O 1
ATOM 1822 N N . PHE A 1 241 ? 22.781 -13.956 -11.774 1.00 64.94 241 PHE A N 1
ATOM 1823 C CA . PHE A 1 241 ? 24.165 -14.426 -11.781 1.00 64.94 241 PHE A CA 1
ATOM 1824 C C . PHE A 1 241 ? 24.264 -15.739 -11.000 1.00 64.94 241 PHE A C 1
ATOM 1826 O O . PHE A 1 241 ? 23.475 -15.955 -10.082 1.00 64.94 241 PHE A O 1
ATOM 1833 N N . ALA A 1 242 ? 25.210 -16.614 -11.346 1.00 57.84 242 ALA A N 1
ATOM 1834 C CA . ALA A 1 242 ? 25.324 -17.952 -10.749 1.00 57.84 242 ALA A CA 1
ATOM 1835 C C . ALA A 1 242 ? 25.538 -17.939 -9.221 1.00 57.84 242 ALA A C 1
ATOM 1837 O O . ALA A 1 242 ? 25.007 -18.793 -8.515 1.00 57.84 242 ALA A O 1
ATOM 1838 N N . ASP A 1 243 ? 26.269 -16.943 -8.708 1.00 46.34 243 ASP A N 1
ATOM 1839 C CA . ASP A 1 243 ? 26.562 -16.786 -7.274 1.00 46.34 243 ASP A CA 1
ATOM 1840 C C . ASP A 1 243 ? 25.417 -16.129 -6.479 1.00 46.34 243 ASP A C 1
ATOM 1842 O O . ASP A 1 243 ? 25.440 -16.087 -5.246 1.00 46.34 243 ASP A O 1
ATOM 1846 N N . LEU A 1 244 ? 24.389 -15.638 -7.177 1.00 44.03 244 LEU A N 1
ATOM 1847 C CA . LEU A 1 244 ? 23.147 -15.158 -6.590 1.00 44.03 244 LEU A CA 1
ATOM 1848 C C . LEU A 1 244 ? 22.122 -16.294 -6.651 1.00 44.03 244 LEU A C 1
ATOM 1850 O O . LEU A 1 244 ? 21.447 -16.497 -7.659 1.00 44.03 244 LEU A O 1
ATOM 1854 N N . ASN A 1 245 ? 21.975 -17.033 -5.546 1.00 33.94 245 ASN A N 1
ATOM 1855 C CA . ASN A 1 245 ? 20.934 -18.068 -5.408 1.00 33.94 245 ASN A CA 1
ATOM 1856 C C . ASN A 1 245 ? 19.506 -17.519 -5.608 1.00 33.94 245 ASN A C 1
ATOM 1858 O O . ASN A 1 245 ? 18.570 -18.282 -5.846 1.00 33.94 245 ASN A O 1
ATOM 1862 N N . GLU A 1 246 ? 19.351 -16.200 -5.561 1.00 41.91 246 GLU A N 1
ATOM 1863 C CA . GLU A 1 246 ? 18.148 -15.463 -5.904 1.00 41.91 246 GLU A CA 1
ATOM 1864 C C . GLU A 1 246 ? 18.496 -14.545 -7.076 1.00 41.91 246 GLU A C 1
ATOM 1866 O O . GLU A 1 246 ? 18.864 -13.391 -6.900 1.00 41.91 246 GLU A O 1
ATOM 1871 N N . GLY A 1 247 ? 18.467 -15.050 -8.309 1.00 40.25 247 GLY A N 1
ATOM 1872 C CA . GLY A 1 247 ? 18.352 -14.115 -9.427 1.00 40.25 247 GLY A CA 1
ATOM 1873 C C . GLY A 1 247 ? 16.987 -13.439 -9.309 1.00 40.25 247 GLY A C 1
ATOM 1874 O O . GLY A 1 247 ? 15.962 -14.119 -9.179 1.00 40.25 247 GLY A O 1
ATOM 1875 N N . VAL A 1 248 ? 17.003 -12.119 -9.303 1.00 44.25 248 VAL A N 1
ATOM 1876 C CA . VAL A 1 248 ? 15.829 -11.305 -9.032 1.00 44.25 248 VAL A CA 1
ATOM 1877 C C . VAL A 1 248 ? 15.172 -11.041 -10.379 1.00 44.25 248 VAL A C 1
ATOM 1879 O O . VAL A 1 248 ? 15.820 -10.594 -11.334 1.00 44.25 248 VAL A O 1
ATOM 1882 N N . ASN A 1 249 ? 13.886 -11.369 -10.497 1.00 39.97 249 ASN A N 1
ATOM 1883 C CA . ASN A 1 249 ? 13.074 -10.684 -11.484 1.00 39.97 249 ASN A CA 1
ATOM 1884 C C . ASN A 1 249 ? 13.172 -9.220 -11.068 1.00 39.97 249 ASN A C 1
ATOM 1886 O O . ASN A 1 249 ? 12.600 -8.868 -10.042 1.00 39.97 249 ASN A O 1
ATOM 1890 N N . LEU A 1 250 ? 13.967 -8.392 -11.756 1.00 42.34 250 LEU A N 1
ATOM 1891 C CA . LEU A 1 250 ? 14.056 -6.987 -11.354 1.00 42.34 250 LEU A CA 1
ATOM 1892 C C . LEU A 1 250 ? 12.653 -6.418 -11.391 1.00 42.34 250 LEU A C 1
ATOM 1894 O O . LEU A 1 250 ? 12.285 -5.732 -10.466 1.00 42.34 250 LEU A O 1
ATOM 1898 N N . ILE A 1 251 ? 11.859 -6.885 -12.350 1.00 37.09 251 ILE A N 1
ATOM 1899 C CA . ILE A 1 251 ? 10.416 -6.771 -12.516 1.00 37.09 251 ILE A CA 1
ATOM 1900 C C . ILE A 1 251 ? 9.547 -7.298 -11.347 1.00 37.09 251 ILE A C 1
ATOM 1902 O O . ILE A 1 251 ? 8.456 -6.789 -11.200 1.00 37.09 251 ILE A O 1
ATOM 1906 N N . ASP A 1 252 ? 9.969 -8.180 -10.439 1.00 35.97 252 ASP A N 1
ATOM 1907 C CA . ASP A 1 252 ? 9.184 -8.449 -9.204 1.00 35.97 252 ASP A CA 1
ATOM 1908 C C . ASP A 1 252 ? 9.400 -7.362 -8.130 1.00 35.97 252 ASP A C 1
ATOM 1910 O O . ASP A 1 252 ? 8.527 -7.147 -7.299 1.00 35.97 252 ASP A O 1
ATOM 1914 N N . GLU A 1 253 ? 10.513 -6.617 -8.176 1.00 36.88 253 GLU A N 1
ATOM 1915 C CA . GLU A 1 253 ? 10.714 -5.390 -7.377 1.00 36.88 253 GLU A CA 1
ATOM 1916 C C . GLU A 1 253 ? 10.476 -4.096 -8.199 1.00 36.88 253 GLU A C 1
ATOM 1918 O O . GLU A 1 253 ? 10.439 -2.996 -7.649 1.00 36.88 253 GLU A O 1
ATOM 1923 N N . ALA A 1 254 ? 10.307 -4.217 -9.525 1.00 35.22 254 ALA A N 1
ATOM 1924 C CA . ALA A 1 254 ? 10.281 -3.139 -10.522 1.00 35.22 254 ALA A CA 1
ATOM 1925 C C . ALA A 1 254 ? 9.043 -3.115 -11.434 1.00 35.22 254 ALA A C 1
ATOM 1927 O O . ALA A 1 254 ? 8.865 -2.111 -12.123 1.00 35.22 254 ALA A O 1
ATOM 1928 N N . MET A 1 255 ? 8.208 -4.162 -11.475 1.00 35.66 255 MET A N 1
ATOM 1929 C CA . MET A 1 255 ? 6.868 -4.138 -12.081 1.00 35.66 255 MET A CA 1
ATOM 1930 C C . MET A 1 255 ? 5.836 -3.814 -11.015 1.00 35.66 255 MET A C 1
ATOM 1932 O O . MET A 1 255 ? 4.937 -4.585 -10.696 1.00 35.66 255 MET A O 1
ATOM 1936 N N . THR A 1 256 ? 5.856 -2.565 -10.614 1.00 35.38 256 THR A N 1
ATOM 1937 C CA . THR A 1 256 ? 4.628 -1.790 -10.755 1.00 35.38 256 THR A CA 1
ATOM 1938 C C . THR A 1 256 ? 4.590 -1.192 -12.164 1.00 35.38 256 THR A C 1
ATOM 1940 O O . THR A 1 256 ? 4.586 0.019 -12.316 1.00 35.38 256 THR A O 1
ATOM 1943 N N . ASP A 1 257 ? 4.641 -2.038 -13.203 1.00 37.09 257 ASP A N 1
ATOM 1944 C CA . ASP A 1 257 ? 4.360 -1.629 -14.592 1.00 37.09 257 ASP A CA 1
ATOM 1945 C C . ASP A 1 257 ? 3.497 -2.653 -15.355 1.00 37.09 257 ASP A C 1
ATOM 1947 O O . ASP A 1 257 ? 3.297 -2.562 -16.562 1.00 37.09 257 ASP A O 1
ATOM 1951 N N . SER A 1 258 ? 2.811 -3.554 -14.643 1.00 41.50 258 SER A N 1
ATOM 1952 C CA . SER A 1 258 ? 1.364 -3.538 -14.849 1.00 41.50 258 SER A CA 1
ATOM 1953 C C . SER A 1 258 ? 0.907 -2.207 -14.268 1.00 41.50 258 SER A C 1
ATOM 1955 O O . SER A 1 258 ? 0.808 -2.092 -13.045 1.00 41.50 258 SER A O 1
ATOM 1957 N N . LYS A 1 259 ? 0.752 -1.183 -15.121 1.00 58.94 259 LYS A N 1
ATOM 1958 C CA . LYS A 1 259 ? 0.171 0.102 -14.720 1.00 58.94 259 LYS A CA 1
ATOM 1959 C C . LYS A 1 259 ? -1.037 -0.201 -13.846 1.00 58.94 259 LYS A C 1
ATOM 1961 O O . LYS A 1 259 ? -2.003 -0.788 -14.321 1.00 58.94 259 LYS A O 1
ATOM 1966 N N . VAL A 1 260 ? -0.951 0.121 -12.561 1.00 62.97 260 VAL A N 1
ATOM 1967 C CA . VAL A 1 260 ? -2.112 0.015 -11.687 1.00 62.97 260 VAL A CA 1
ATOM 1968 C C . VAL A 1 260 ? -2.986 1.204 -12.038 1.00 62.97 260 VAL A C 1
ATOM 1970 O O . VAL A 1 260 ? -2.500 2.320 -12.184 1.00 62.97 260 VAL A O 1
ATOM 1973 N N . PHE A 1 261 ? -4.272 0.977 -12.223 1.00 77.31 261 PHE A N 1
ATOM 1974 C CA . PHE A 1 261 ? -5.233 2.019 -12.528 1.00 77.31 261 PHE A CA 1
ATOM 1975 C C . PHE A 1 261 ? -6.049 2.305 -11.283 1.00 77.31 261 PHE A C 1
ATOM 1977 O O . PHE A 1 261 ? -6.522 1.386 -10.615 1.00 77.31 261 PHE A O 1
ATOM 1984 N N . ALA A 1 262 ? -6.207 3.578 -10.962 1.00 81.94 262 ALA A N 1
ATOM 1985 C CA . ALA A 1 262 ? -6.974 4.026 -9.822 1.00 81.94 262 ALA A CA 1
ATOM 1986 C C . ALA A 1 262 ? -8.316 4.600 -10.273 1.00 81.94 262 ALA A C 1
ATOM 1988 O O . ALA A 1 262 ? -8.405 5.276 -11.292 1.00 81.94 262 ALA A O 1
ATOM 1989 N N . SER A 1 263 ? -9.349 4.383 -9.466 1.00 89.00 263 SER A N 1
ATOM 1990 C CA . SER A 1 263 ? -10.561 5.193 -9.455 1.00 89.00 263 SER A CA 1
ATOM 1991 C C . SER A 1 263 ? -10.690 5.845 -8.084 1.00 89.00 263 SER A C 1
ATOM 1993 O O . SER A 1 263 ? -10.867 5.168 -7.069 1.00 89.00 263 SER A O 1
ATOM 1995 N N . VAL A 1 264 ? -10.570 7.165 -8.059 1.00 93.56 264 VAL A N 1
ATOM 1996 C CA . VAL A 1 264 ? -10.688 8.032 -6.890 1.00 93.56 264 VAL A CA 1
ATOM 1997 C C . VAL A 1 264 ? -12.069 8.674 -6.914 1.00 93.56 264 VAL A C 1
ATOM 1999 O O . VAL A 1 264 ? -12.491 9.238 -7.921 1.00 93.56 264 VAL A O 1
ATOM 2002 N N . ARG A 1 265 ? -12.787 8.600 -5.796 1.00 94.94 265 ARG A N 1
ATOM 2003 C CA . ARG A 1 265 ? -14.118 9.195 -5.632 1.00 94.94 265 ARG A CA 1
ATOM 2004 C C . ARG A 1 265 ? -14.115 10.050 -4.386 1.00 94.94 265 ARG A C 1
ATOM 2006 O O . ARG A 1 265 ? -13.771 9.536 -3.328 1.00 94.94 265 ARG A O 1
ATOM 2013 N N . VAL A 1 266 ? -14.511 11.311 -4.501 1.00 93.44 266 VAL A N 1
ATOM 2014 C CA . VAL A 1 266 ? -14.663 12.228 -3.369 1.00 93.44 266 VAL A CA 1
ATOM 2015 C C . VAL A 1 266 ? -16.143 12.531 -3.177 1.00 93.44 266 VAL A C 1
ATOM 2017 O O . VAL A 1 266 ? -16.795 13.082 -4.064 1.00 93.44 266 VAL A O 1
ATOM 2020 N N . TYR A 1 267 ? -16.664 12.156 -2.015 1.00 91.38 267 TYR A N 1
ATOM 2021 C CA . TYR A 1 267 ? -18.048 12.356 -1.599 1.00 91.38 267 TYR A CA 1
ATOM 2022 C C . TYR A 1 267 ? -18.126 13.601 -0.724 1.00 91.38 267 TYR A C 1
ATOM 2024 O O . TYR A 1 267 ? -17.366 13.717 0.232 1.00 91.38 267 TYR A O 1
ATOM 2032 N N . ASP A 1 268 ? -19.032 14.522 -1.040 1.00 89.62 268 ASP A N 1
ATOM 2033 C CA . ASP A 1 268 ? -19.178 15.798 -0.331 1.00 89.62 268 ASP A CA 1
ATOM 2034 C C . ASP A 1 268 ? -20.566 15.908 0.307 1.00 89.62 268 ASP A C 1
ATOM 2036 O O . ASP A 1 268 ? -21.568 15.473 -0.273 1.00 89.62 268 ASP A O 1
ATOM 2040 N N . GLY A 1 269 ? -20.640 16.523 1.486 1.00 84.94 269 GLY A N 1
ATOM 2041 C CA . GLY A 1 269 ? -21.883 16.681 2.242 1.00 84.94 269 GLY A CA 1
ATOM 2042 C C . GLY A 1 269 ? -22.371 15.394 2.912 1.00 84.94 269 GLY A C 1
ATOM 2043 O O . GLY A 1 269 ? -23.576 15.251 3.122 1.00 84.94 269 GLY A O 1
ATOM 2044 N N . VAL A 1 270 ? -21.464 14.464 3.218 1.00 85.50 270 VAL A N 1
ATOM 2045 C CA . VAL A 1 270 ? -21.775 13.271 4.017 1.00 85.50 270 VAL A CA 1
ATOM 2046 C C . VAL A 1 270 ? -22.074 13.706 5.452 1.00 85.50 270 VAL A C 1
ATOM 2048 O O . VAL A 1 270 ? -21.389 14.572 5.990 1.00 85.50 270 VAL A O 1
ATOM 2051 N N . ASP A 1 271 ? -23.106 13.135 6.078 1.00 78.25 271 ASP A N 1
ATOM 2052 C CA . ASP A 1 271 ? -23.434 13.430 7.478 1.00 78.25 271 ASP A CA 1
ATOM 2053 C C . ASP A 1 271 ? -22.396 12.783 8.411 1.00 78.25 271 ASP A C 1
ATOM 2055 O O . ASP A 1 271 ? -22.327 11.548 8.464 1.00 78.25 271 ASP A O 1
ATOM 2059 N N . PRO A 1 272 ? -21.623 13.569 9.190 1.00 73.44 272 PRO A N 1
ATOM 2060 C CA . PRO A 1 272 ? -20.609 13.002 10.064 1.00 73.44 272 PRO A CA 1
ATOM 2061 C C . PRO A 1 272 ? -21.159 12.065 11.139 1.00 73.44 272 PRO A C 1
ATOM 2063 O O . PRO A 1 272 ? -20.475 11.139 11.566 1.00 73.44 272 PRO A O 1
ATOM 2066 N N . SER A 1 273 ? -22.419 12.252 11.545 1.00 73.94 273 SER A N 1
ATOM 2067 C CA . SER A 1 273 ? -23.079 11.371 12.515 1.00 73.94 273 SER A CA 1
ATOM 2068 C C . SER A 1 273 ? -23.409 9.984 11.954 1.00 73.94 273 SER A C 1
ATOM 2070 O O . SER A 1 273 ? -23.731 9.072 12.711 1.00 73.94 273 SER A O 1
ATOM 2072 N N . ALA A 1 274 ? -23.316 9.804 10.633 1.00 70.12 274 ALA A N 1
ATOM 2073 C CA . ALA A 1 274 ? -23.569 8.540 9.957 1.00 70.12 274 ALA A CA 1
ATOM 2074 C C . ALA A 1 274 ? -22.288 7.783 9.566 1.00 70.12 274 ALA A C 1
ATOM 2076 O O . ALA A 1 274 ? -22.391 6.761 8.883 1.00 70.12 274 ALA A O 1
ATOM 2077 N N . HIS A 1 275 ? -21.103 8.247 9.991 1.00 72.75 275 HIS A N 1
ATOM 2078 C CA . HIS A 1 275 ? -19.811 7.633 9.657 1.00 72.75 275 HIS A CA 1
ATOM 2079 C C . HIS A 1 275 ? -19.779 6.127 9.918 1.00 72.75 275 HIS A C 1
ATOM 2081 O O . HIS A 1 275 ? -19.461 5.375 9.004 1.00 72.75 275 HIS A O 1
ATOM 2087 N N . ASP A 1 276 ? -20.199 5.666 11.095 1.00 66.00 276 ASP A N 1
ATOM 2088 C CA . ASP A 1 276 ? -20.153 4.237 11.439 1.00 66.00 276 ASP A CA 1
ATOM 2089 C C . ASP A 1 276 ? -21.053 3.395 10.533 1.00 66.00 276 ASP A C 1
ATOM 2091 O O . ASP A 1 276 ? -20.709 2.291 10.116 1.00 66.00 276 ASP A O 1
ATOM 2095 N N . THR A 1 277 ? -22.220 3.937 10.175 1.00 68.19 277 THR A N 1
ATOM 2096 C CA . THR A 1 277 ? -23.132 3.266 9.244 1.00 68.19 277 THR A CA 1
ATOM 2097 C C . THR A 1 277 ? -22.548 3.227 7.837 1.00 68.19 277 THR A C 1
ATOM 2099 O O . THR A 1 277 ? -22.672 2.208 7.160 1.00 68.19 277 THR A O 1
ATOM 2102 N N . TYR A 1 278 ? -21.897 4.306 7.405 1.00 67.56 278 TYR A N 1
ATOM 2103 C CA . TYR A 1 278 ? -21.221 4.383 6.116 1.00 67.56 278 TYR A CA 1
ATOM 2104 C C . TYR A 1 278 ? -20.035 3.410 6.033 1.00 67.56 278 TYR A C 1
ATOM 2106 O O . TYR A 1 278 ? -19.936 2.669 5.058 1.00 67.56 278 TYR A O 1
ATOM 2114 N N . VAL A 1 279 ? -19.194 3.345 7.071 1.00 67.25 279 VAL A N 1
ATOM 2115 C CA . VAL A 1 279 ? -18.068 2.403 7.166 1.00 67.25 279 VAL A CA 1
ATOM 2116 C C . VAL A 1 279 ? -18.562 0.969 7.149 1.00 67.25 279 VAL A C 1
ATOM 2118 O O . VAL A 1 279 ? -18.105 0.204 6.311 1.00 67.25 279 VAL A O 1
ATOM 2121 N N . ARG A 1 280 ? -19.548 0.615 7.983 1.00 68.62 280 ARG A N 1
ATOM 2122 C CA . ARG A 1 280 ? -20.109 -0.743 8.010 1.00 68.62 280 ARG A CA 1
ATOM 2123 C C . ARG A 1 280 ? -20.661 -1.158 6.646 1.00 68.62 280 ARG A C 1
ATOM 2125 O O . ARG A 1 280 ? -20.400 -2.259 6.181 1.00 68.62 280 ARG A O 1
ATOM 2132 N N . LEU A 1 281 ? -21.408 -0.280 5.975 1.00 71.19 281 LEU A N 1
ATOM 2133 C CA . LEU A 1 281 ? -21.937 -0.573 4.638 1.00 71.19 281 LEU A CA 1
ATOM 2134 C C . LEU A 1 281 ? -20.823 -0.685 3.589 1.00 71.19 281 LEU A C 1
ATOM 2136 O O . LEU A 1 281 ? -20.917 -1.518 2.687 1.00 71.19 281 LEU A O 1
ATOM 2140 N N . ALA A 1 282 ? -19.768 0.121 3.698 1.00 69.31 282 ALA A N 1
ATOM 2141 C CA . ALA A 1 282 ? -18.615 0.024 2.818 1.00 69.31 282 ALA A CA 1
ATOM 2142 C C . ALA A 1 282 ? -17.801 -1.259 3.063 1.00 69.31 282 ALA A C 1
ATOM 2144 O O . ALA A 1 282 ? -17.389 -1.889 2.097 1.00 69.31 282 ALA A O 1
ATOM 2145 N N . ASP A 1 283 ? -17.600 -1.663 4.313 1.00 61.66 283 ASP A N 1
ATOM 2146 C CA . ASP A 1 283 ? -16.769 -2.805 4.703 1.00 61.66 283 ASP A CA 1
ATOM 2147 C C . ASP A 1 283 ? -17.495 -4.152 4.567 1.00 61.66 283 ASP A C 1
ATOM 2149 O O . ASP A 1 283 ? -17.000 -5.075 3.929 1.00 61.66 283 ASP A O 1
ATOM 2153 N N . GLU A 1 284 ? -18.722 -4.271 5.072 1.00 67.62 284 GLU A N 1
ATOM 2154 C CA . GLU A 1 284 ? -19.483 -5.526 5.000 1.00 67.62 284 GLU A CA 1
ATOM 2155 C C . GLU A 1 284 ? -20.232 -5.685 3.670 1.00 67.62 284 GLU A C 1
ATOM 2157 O O . GLU A 1 284 ? -20.546 -6.800 3.248 1.00 67.62 284 GLU A O 1
ATOM 2162 N N . GLY A 1 285 ? -20.559 -4.566 3.018 1.00 72.06 285 GLY A N 1
ATOM 2163 C CA . GLY A 1 285 ? -21.368 -4.536 1.802 1.00 72.06 285 GLY A CA 1
ATOM 2164 C C . GLY A 1 285 ? -20.542 -4.338 0.537 1.00 72.06 285 GLY A C 1
ATOM 2165 O O . GLY A 1 285 ? -20.531 -5.201 -0.340 1.00 72.06 285 GLY A O 1
ATOM 2166 N N . PHE A 1 286 ? -19.872 -3.191 0.415 1.00 78.69 286 PHE A N 1
ATOM 2167 C CA . PHE A 1 286 ? -19.194 -2.808 -0.827 1.00 78.69 286 PHE A CA 1
ATOM 2168 C C . PHE A 1 286 ? -17.851 -3.520 -1.032 1.00 78.69 286 PHE A C 1
ATOM 2170 O O . PHE A 1 286 ? -17.542 -3.943 -2.148 1.00 78.69 286 PHE A O 1
ATOM 2177 N N . LEU A 1 287 ? -17.058 -3.683 0.029 1.00 75.38 287 LEU A N 1
ATOM 2178 C CA . LEU A 1 287 ? -15.713 -4.242 -0.043 1.00 75.38 287 LEU A CA 1
ATOM 2179 C C . LEU A 1 287 ? -15.695 -5.681 -0.595 1.00 75.38 287 LEU A C 1
ATOM 2181 O O . LEU A 1 287 ? -14.883 -5.936 -1.483 1.00 75.38 287 LEU A O 1
ATOM 2185 N N . PRO A 1 288 ? -16.584 -6.614 -0.193 1.00 72.19 288 PRO A N 1
ATOM 2186 C CA . PRO A 1 288 ? -16.634 -7.943 -0.803 1.00 72.19 288 PRO A CA 1
ATOM 2187 C C . PRO A 1 288 ? -16.920 -7.892 -2.309 1.00 72.19 288 PRO A C 1
ATOM 2189 O O . PRO A 1 288 ? -16.302 -8.619 -3.081 1.00 72.19 288 PRO A O 1
ATOM 2192 N N . ILE A 1 289 ? -17.809 -6.990 -2.744 1.00 77.69 289 ILE A N 1
ATOM 2193 C CA . ILE A 1 289 ? -18.180 -6.832 -4.158 1.00 77.69 289 ILE A CA 1
ATOM 2194 C C . ILE A 1 289 ? -16.983 -6.335 -4.973 1.00 77.69 289 ILE A C 1
ATOM 2196 O O . ILE A 1 289 ? -16.690 -6.862 -6.050 1.00 77.69 289 ILE A O 1
ATOM 2200 N N . ILE A 1 290 ? -16.288 -5.309 -4.474 1.00 77.44 290 ILE A N 1
ATOM 2201 C CA . ILE A 1 290 ? -15.158 -4.726 -5.197 1.00 77.44 290 ILE A CA 1
ATOM 2202 C C . ILE A 1 290 ? -13.935 -5.646 -5.171 1.00 77.44 290 ILE A C 1
ATOM 2204 O O . ILE A 1 290 ? -13.235 -5.745 -6.173 1.00 77.44 290 ILE A O 1
ATOM 2208 N N . ARG A 1 291 ? -13.724 -6.384 -4.075 1.00 70.31 291 ARG A N 1
ATOM 2209 C CA . ARG A 1 291 ? -12.644 -7.366 -3.931 1.00 70.31 291 ARG A CA 1
ATOM 2210 C C . ARG A 1 291 ? -12.803 -8.557 -4.877 1.00 70.31 291 ARG A C 1
ATOM 2212 O O . ARG A 1 291 ? -11.810 -9.040 -5.409 1.00 70.31 291 ARG A O 1
ATOM 2219 N N . ASP A 1 292 ? -14.037 -8.995 -5.121 1.00 78.62 292 ASP A N 1
ATOM 2220 C CA . ASP A 1 292 ? -14.346 -10.066 -6.078 1.00 78.62 292 ASP A CA 1
ATOM 2221 C C . ASP A 1 292 ? -14.321 -9.592 -7.547 1.00 78.62 292 ASP A C 1
ATOM 2223 O O . ASP A 1 292 ? -14.480 -10.397 -8.473 1.00 78.62 292 ASP A O 1
ATOM 2227 N N . SER A 1 293 ? -14.129 -8.291 -7.794 1.00 75.75 293 SER A N 1
ATOM 2228 C CA . SER A 1 293 ? -14.036 -7.750 -9.150 1.00 75.75 293 SER A CA 1
ATOM 2229 C C . SER A 1 293 ? -12.715 -8.147 -9.816 1.00 75.75 293 SER A C 1
ATOM 2231 O O . SER A 1 293 ? -11.656 -8.194 -9.193 1.00 75.75 293 SER A O 1
ATOM 2233 N N . ALA A 1 294 ? -12.768 -8.445 -11.116 1.00 78.12 294 ALA A N 1
ATOM 2234 C CA . ALA A 1 294 ? -11.595 -8.895 -11.860 1.00 78.12 294 ALA A CA 1
ATOM 2235 C C . ALA A 1 294 ? -10.470 -7.846 -11.839 1.00 78.12 294 ALA A C 1
ATOM 2237 O O . ALA A 1 294 ? -10.724 -6.668 -12.086 1.00 78.12 294 ALA A O 1
ATOM 2238 N N . GLY A 1 295 ? -9.239 -8.302 -11.594 1.00 59.81 295 GLY A N 1
ATOM 2239 C CA . GLY A 1 295 ? -8.042 -7.462 -11.541 1.00 59.81 295 GLY A CA 1
ATOM 2240 C C . GLY A 1 295 ? -8.012 -6.488 -10.369 1.00 59.81 295 GLY A C 1
ATOM 2241 O O . GLY A 1 295 ? -7.353 -5.461 -10.469 1.00 59.81 295 GLY A O 1
ATOM 2242 N N . PHE A 1 296 ? -8.755 -6.756 -9.291 1.00 73.69 296 PHE A N 1
ATOM 2243 C CA . PHE A 1 296 ? -8.676 -5.986 -8.053 1.00 73.69 296 PHE A CA 1
ATOM 2244 C C . PHE A 1 296 ? -7.252 -6.011 -7.480 1.00 73.69 296 PHE A C 1
ATOM 2246 O O . PHE A 1 296 ? -6.700 -7.083 -7.244 1.00 73.69 296 PHE A O 1
ATOM 2253 N N . VAL A 1 297 ? -6.687 -4.831 -7.218 1.00 65.06 297 VAL A N 1
ATOM 2254 C CA . VAL A 1 297 ? -5.364 -4.648 -6.595 1.00 65.06 297 VAL A CA 1
ATOM 2255 C C . VAL A 1 297 ? -5.510 -4.121 -5.172 1.00 65.06 297 VAL A C 1
ATOM 2257 O O . VAL A 1 297 ? -4.823 -4.590 -4.262 1.00 65.06 297 VAL A O 1
ATOM 2260 N N . GLY A 1 298 ? -6.418 -3.167 -4.955 1.00 64.50 298 GLY A N 1
ATOM 2261 C CA . GLY A 1 298 ? -6.591 -2.554 -3.647 1.00 64.50 298 GLY A CA 1
ATOM 2262 C C . GLY A 1 298 ? -7.801 -1.642 -3.506 1.00 64.50 298 GLY A C 1
ATOM 2263 O O . GLY A 1 298 ? -8.391 -1.190 -4.485 1.00 64.50 298 GLY A O 1
ATOM 2264 N N . PHE A 1 299 ? -8.169 -1.351 -2.265 1.00 74.62 299 PHE A N 1
ATOM 2265 C CA . PHE A 1 299 ? -9.237 -0.426 -1.907 1.00 74.62 299 PHE A CA 1
ATOM 2266 C C . PHE A 1 299 ? -8.841 0.384 -0.677 1.00 74.62 299 PHE A C 1
ATOM 2268 O O . PHE A 1 299 ? -8.253 -0.172 0.243 1.00 74.62 299 PHE A O 1
ATOM 2275 N N . TYR A 1 300 ? -9.207 1.664 -0.646 1.00 73.88 300 TYR A N 1
ATOM 2276 C CA . TYR A 1 300 ? -9.056 2.559 0.499 1.00 73.88 300 TYR A CA 1
ATOM 2277 C C . TYR A 1 300 ? -10.340 3.361 0.702 1.00 73.88 300 TYR A C 1
ATOM 2279 O O . TYR A 1 300 ? -10.903 3.876 -0.266 1.00 73.88 300 TYR A O 1
ATOM 2287 N N . LEU A 1 301 ? -10.758 3.533 1.954 1.00 79.50 301 LEU A N 1
ATOM 2288 C CA . LEU A 1 301 ? -11.814 4.449 2.371 1.00 79.50 301 LEU A CA 1
ATOM 2289 C C . LEU A 1 301 ? -11.268 5.432 3.402 1.00 79.50 301 LEU A C 1
ATOM 2291 O O . LEU A 1 301 ? -10.776 5.035 4.456 1.00 79.50 301 LEU A O 1
ATOM 2295 N N . LEU A 1 302 ? -11.399 6.717 3.099 1.00 82.19 302 LEU A N 1
ATOM 2296 C CA . LEU A 1 302 ? -10.911 7.831 3.890 1.00 82.19 302 LEU A CA 1
ATOM 2297 C C . LEU A 1 302 ? -12.082 8.693 4.368 1.00 82.19 302 LEU A C 1
ATOM 2299 O O . LEU A 1 302 ? -12.898 9.135 3.558 1.00 82.19 302 LEU A O 1
ATOM 2303 N N . LEU A 1 303 ? -12.141 8.966 5.670 1.00 79.75 303 LEU A N 1
ATOM 2304 C CA . LEU A 1 303 ? -13.172 9.792 6.298 1.00 79.75 303 LEU A CA 1
ATOM 2305 C C . LEU A 1 303 ? -12.572 11.124 6.750 1.00 79.75 303 LEU A C 1
ATOM 2307 O O . LEU A 1 303 ? -11.648 11.132 7.561 1.00 79.75 303 LEU A O 1
ATOM 2311 N N . ALA A 1 304 ? -13.098 12.253 6.272 1.00 81.06 304 ALA A N 1
ATOM 2312 C CA . ALA A 1 304 ? -12.638 13.582 6.675 1.00 81.06 304 ALA A CA 1
ATOM 2313 C C . ALA A 1 304 ? -13.808 14.566 6.850 1.00 81.06 304 ALA A C 1
ATOM 2315 O O . ALA A 1 304 ? -14.172 15.309 5.940 1.00 81.06 304 ALA A O 1
ATOM 2316 N N . GLY A 1 305 ? -14.396 14.598 8.049 1.00 82.62 305 GLY A N 1
ATOM 2317 C CA . GLY A 1 305 ? -15.554 15.456 8.320 1.00 82.62 305 GLY A CA 1
ATOM 2318 C C . GLY A 1 305 ? -16.722 15.126 7.387 1.00 82.62 305 GLY A C 1
ATOM 2319 O O . GLY A 1 305 ? -17.072 13.963 7.237 1.00 82.62 305 GLY A O 1
ATOM 2320 N N . ASP A 1 306 ? -17.296 16.136 6.733 1.00 85.50 306 ASP A N 1
ATOM 2321 C CA . ASP A 1 306 ? -18.382 15.973 5.755 1.00 85.50 306 ASP A CA 1
ATOM 2322 C C . ASP A 1 306 ? -17.904 15.582 4.343 1.00 85.50 306 ASP A C 1
ATOM 2324 O O . ASP A 1 306 ? -18.717 15.481 3.418 1.00 85.50 306 ASP A O 1
ATOM 2328 N N . ARG A 1 307 ? -16.595 15.352 4.165 1.00 87.00 307 ARG A N 1
ATOM 2329 C CA . ARG A 1 307 ? -15.982 14.975 2.891 1.00 87.00 307 ARG A CA 1
ATOM 2330 C C . ARG A 1 307 ? -15.222 13.662 3.005 1.00 87.00 307 ARG A C 1
ATOM 2332 O O . ARG A 1 307 ? -14.223 13.558 3.708 1.00 87.00 307 ARG A O 1
ATOM 2339 N N . HIS A 1 308 ? -15.664 12.638 2.290 1.00 88.12 308 HIS A N 1
ATOM 2340 C CA . HIS A 1 308 ? -15.012 11.324 2.283 1.00 88.12 308 HIS A CA 1
ATOM 2341 C C . HIS A 1 308 ? -14.342 11.066 0.946 1.00 88.12 308 HIS A C 1
ATOM 2343 O O . HIS A 1 308 ? -14.703 11.670 -0.062 1.00 88.12 308 HIS A O 1
ATOM 2349 N N . ALA A 1 309 ? -13.394 10.136 0.916 1.00 89.12 309 ALA A N 1
ATOM 2350 C CA . ALA A 1 309 ? -12.844 9.633 -0.330 1.00 89.12 309 ALA A CA 1
ATOM 2351 C C . ALA A 1 309 ? -12.784 8.106 -0.342 1.00 89.12 309 ALA A C 1
ATOM 2353 O O . ALA A 1 309 ? -12.500 7.480 0.672 1.00 89.12 309 ALA A O 1
ATOM 2354 N N . SER A 1 310 ? -13.019 7.503 -1.502 1.00 87.94 310 SER A N 1
ATOM 2355 C CA . SER A 1 310 ? -12.693 6.099 -1.748 1.00 87.94 310 SER A CA 1
ATOM 2356 C C . SER A 1 310 ? -11.733 5.993 -2.919 1.00 87.94 310 SER A C 1
ATOM 2358 O O . SER A 1 310 ? -11.929 6.686 -3.918 1.00 87.94 310 SER A O 1
ATOM 2360 N N . ILE A 1 311 ? -10.754 5.105 -2.824 1.00 88.69 311 ILE A N 1
ATOM 2361 C CA . ILE A 1 311 ? -9.795 4.820 -3.885 1.00 88.69 311 ILE A CA 1
ATOM 2362 C C . ILE A 1 311 ? -9.861 3.327 -4.174 1.00 88.69 311 ILE A C 1
ATOM 2364 O O . ILE A 1 311 ? -9.806 2.518 -3.255 1.00 88.69 311 ILE A O 1
ATOM 2368 N N . SER A 1 312 ? -10.011 2.951 -5.437 1.00 82.38 312 SER A N 1
ATOM 2369 C CA . SER A 1 312 ? -10.002 1.555 -5.881 1.00 82.38 312 SER A CA 1
ATOM 2370 C C . SER A 1 312 ? -8.898 1.373 -6.913 1.00 82.38 312 SER A C 1
ATOM 2372 O O . SER A 1 312 ? -8.811 2.174 -7.836 1.00 82.38 312 SER A O 1
ATOM 2374 N N . LEU A 1 313 ? -8.063 0.353 -6.751 1.00 77.44 313 LEU A N 1
ATOM 2375 C CA . LEU A 1 313 ? -6.902 0.064 -7.584 1.00 77.44 313 LEU A CA 1
ATOM 2376 C C . LEU A 1 313 ? -7.135 -1.227 -8.370 1.00 77.44 313 LEU A C 1
ATOM 2378 O O . LEU A 1 313 ? -7.598 -2.215 -7.795 1.00 77.44 313 LEU A O 1
ATOM 2382 N N . PHE A 1 314 ? -6.785 -1.224 -9.655 1.00 76.06 314 PHE A N 1
ATOM 2383 C CA . PHE A 1 314 ? -6.985 -2.343 -10.572 1.00 76.06 314 PHE A CA 1
ATOM 2384 C C . PHE A 1 314 ? -5.813 -2.553 -11.528 1.00 76.06 314 PHE A C 1
ATOM 2386 O O . PHE A 1 314 ? -5.045 -1.638 -11.793 1.00 76.06 314 PHE A O 1
ATOM 2393 N N . GLU A 1 315 ? -5.712 -3.747 -12.101 1.00 68.06 315 GLU A N 1
ATOM 2394 C CA . GLU A 1 315 ? -4.694 -4.102 -13.098 1.00 68.06 315 GLU A CA 1
ATOM 2395 C C . GLU A 1 315 ? -4.898 -3.391 -14.450 1.00 68.06 315 GLU A C 1
ATOM 2397 O O . GLU A 1 315 ? -3.960 -3.279 -15.237 1.00 68.06 315 GLU A O 1
ATOM 2402 N N . THR A 1 316 ? -6.119 -2.924 -14.759 1.00 71.50 316 THR A N 1
ATOM 2403 C CA . THR A 1 316 ? -6.447 -2.280 -16.046 1.00 71.50 316 THR A CA 1
ATOM 2404 C C . THR A 1 316 ? -7.402 -1.089 -15.909 1.00 71.50 316 THR A C 1
ATOM 2406 O O . THR A 1 316 ? -8.269 -1.062 -15.032 1.00 71.50 316 THR A O 1
ATOM 2409 N N . ALA A 1 317 ? -7.316 -0.142 -16.853 1.00 74.19 317 ALA A N 1
ATOM 2410 C CA . ALA A 1 317 ? -8.208 1.022 -16.927 1.00 74.19 317 ALA A CA 1
ATOM 2411 C C . ALA A 1 317 ? -9.690 0.626 -16.990 1.00 74.19 317 ALA A C 1
ATOM 2413 O O . ALA A 1 317 ? -10.516 1.188 -16.282 1.00 74.19 317 ALA A O 1
ATOM 2414 N N . ALA A 1 318 ? -10.027 -0.387 -17.796 1.00 74.81 318 ALA A N 1
ATOM 2415 C CA . ALA A 1 318 ? -11.409 -0.835 -17.964 1.00 74.81 318 ALA A CA 1
ATOM 2416 C C . ALA A 1 318 ? -12.006 -1.412 -16.667 1.00 74.81 318 ALA A C 1
ATOM 2418 O O . ALA A 1 318 ? -13.202 -1.275 -16.421 1.00 74.81 318 ALA A O 1
ATOM 2419 N N . GLN A 1 319 ? -11.188 -2.054 -15.827 1.00 80.06 319 GLN A N 1
ATOM 2420 C CA . GLN A 1 319 ? -11.620 -2.545 -14.515 1.00 80.06 319 GLN A CA 1
ATOM 2421 C C . GLN A 1 319 ? -11.805 -1.388 -13.522 1.00 80.06 319 GLN A C 1
ATOM 2423 O O . GLN A 1 319 ? -12.806 -1.356 -12.804 1.00 80.06 319 GLN A O 1
ATOM 2428 N N . ALA A 1 320 ? -10.897 -0.405 -13.528 1.00 79.38 320 ALA A N 1
ATOM 2429 C CA . ALA A 1 320 ? -11.051 0.817 -12.740 1.00 79.38 320 ALA A CA 1
ATOM 2430 C C . ALA A 1 320 ? -12.317 1.597 -13.142 1.00 79.38 320 ALA A C 1
ATOM 2432 O O . ALA A 1 320 ? -13.084 1.995 -12.265 1.00 79.38 320 ALA A O 1
ATOM 2433 N N . GLU A 1 321 ? -12.611 1.719 -14.438 1.00 83.00 321 GLU A N 1
ATOM 2434 C CA . GLU A 1 321 ? -13.843 2.333 -14.945 1.00 83.00 321 GLU A CA 1
ATOM 2435 C C . GLU A 1 321 ? -15.089 1.539 -14.515 1.00 83.00 321 GLU A C 1
ATOM 2437 O O . GLU A 1 321 ? -16.034 2.104 -13.963 1.00 83.00 321 GLU A O 1
ATOM 2442 N N . ALA A 1 322 ? -15.075 0.209 -14.662 1.00 80.50 322 ALA A N 1
ATOM 2443 C CA . ALA A 1 322 ? -16.178 -0.650 -14.223 1.00 80.50 322 ALA A CA 1
ATOM 2444 C C . ALA A 1 322 ? -16.464 -0.511 -12.717 1.00 80.50 322 ALA A C 1
ATOM 2446 O O . ALA A 1 322 ? -17.621 -0.536 -12.294 1.00 80.50 322 ALA A O 1
ATOM 2447 N N . SER A 1 323 ? -15.429 -0.292 -11.901 1.00 86.75 323 SER A N 1
ATOM 2448 C CA . SER A 1 323 ? -15.592 -0.067 -10.464 1.00 86.75 323 SER A CA 1
ATOM 2449 C C . SER A 1 323 ? -16.409 1.193 -10.144 1.00 86.75 323 SER A C 1
ATOM 2451 O O . SER A 1 323 ? -17.081 1.241 -9.113 1.00 86.75 323 SER A O 1
ATOM 2453 N N . ILE A 1 324 ? -16.399 2.209 -11.022 1.00 89.94 324 ILE A N 1
ATOM 2454 C CA . ILE A 1 324 ? -17.220 3.423 -10.881 1.00 89.94 324 ILE A CA 1
ATOM 2455 C C . ILE A 1 324 ? -18.702 3.076 -10.988 1.00 89.94 324 ILE A C 1
ATOM 2457 O O . ILE A 1 324 ? -19.501 3.557 -10.182 1.00 89.94 324 ILE A O 1
ATOM 2461 N N . GLU A 1 325 ? -19.070 2.225 -11.945 1.00 89.44 325 GLU A N 1
ATOM 2462 C CA . GLU A 1 325 ? -20.453 1.776 -12.100 1.00 89.44 325 GLU A CA 1
ATOM 2463 C C . GLU A 1 325 ? -20.901 0.937 -10.903 1.00 89.44 325 GLU A C 1
ATOM 2465 O O . GLU A 1 325 ? -21.969 1.196 -10.351 1.00 89.44 325 GLU A O 1
ATOM 2470 N N . THR A 1 326 ? -20.054 0.014 -10.438 1.00 89.56 326 THR A N 1
ATOM 2471 C CA . THR A 1 326 ? -20.317 -0.790 -9.235 1.00 89.56 326 THR A CA 1
ATOM 2472 C C . THR A 1 326 ? -20.549 0.094 -8.006 1.00 89.56 326 THR A C 1
ATOM 2474 O O . THR A 1 326 ? -21.511 -0.117 -7.269 1.00 89.56 326 THR A O 1
ATOM 2477 N N . ALA A 1 327 ? -19.711 1.116 -7.796 1.00 87.31 327 ALA A N 1
ATOM 2478 C CA . ALA A 1 327 ? -19.874 2.068 -6.696 1.00 87.31 327 ALA A CA 1
ATOM 2479 C C . ALA A 1 327 ? -21.171 2.875 -6.824 1.00 87.31 327 ALA A C 1
ATOM 2481 O O . ALA A 1 327 ? -21.903 3.027 -5.849 1.00 87.31 327 ALA A O 1
ATOM 2482 N N . ARG A 1 328 ? -21.493 3.364 -8.027 1.00 88.31 328 ARG A N 1
ATOM 2483 C CA . ARG A 1 328 ? -22.729 4.113 -8.288 1.00 88.31 328 ARG A CA 1
ATOM 2484 C C . ARG A 1 328 ? -23.970 3.282 -7.969 1.00 88.31 328 ARG A C 1
ATOM 2486 O O . ARG A 1 328 ? -24.887 3.790 -7.325 1.00 88.31 328 ARG A O 1
ATOM 2493 N N . ASP A 1 329 ? -24.003 2.036 -8.425 1.00 88.75 329 ASP A N 1
ATOM 2494 C CA . ASP A 1 329 ? -25.147 1.149 -8.233 1.00 88.75 329 ASP A CA 1
ATOM 2495 C C . ASP A 1 329 ? -25.305 0.788 -6.745 1.00 88.75 329 ASP A C 1
ATOM 2497 O O . ASP A 1 329 ? -26.411 0.870 -6.208 1.00 88.75 329 ASP A O 1
ATOM 2501 N N . PHE A 1 330 ? -24.196 0.521 -6.044 1.00 86.56 330 PHE A N 1
ATOM 2502 C CA . PHE A 1 330 ? -24.201 0.305 -4.595 1.00 86.56 330 PHE A CA 1
ATOM 2503 C C . PHE A 1 330 ? -24.703 1.536 -3.828 1.00 86.56 330 PHE A C 1
ATOM 2505 O O . PHE A 1 330 ? -25.529 1.417 -2.923 1.00 86.56 330 PHE A O 1
ATOM 2512 N N . ILE A 1 331 ? -24.253 2.736 -4.204 1.00 85.94 331 ILE A N 1
ATOM 2513 C CA . ILE A 1 331 ? -24.693 3.976 -3.560 1.00 85.94 331 ILE A CA 1
ATOM 2514 C C . ILE A 1 331 ? -26.192 4.186 -3.757 1.00 85.94 331 ILE A C 1
ATOM 2516 O O . ILE A 1 331 ? -26.896 4.475 -2.793 1.00 85.94 331 ILE A O 1
ATOM 2520 N N . ALA A 1 332 ? -26.693 4.006 -4.979 1.00 84.50 332 ALA A N 1
ATOM 2521 C CA . ALA A 1 332 ? -28.113 4.161 -5.275 1.00 84.50 332 ALA A CA 1
ATOM 2522 C C . ALA A 1 332 ? -28.992 3.171 -4.492 1.00 84.50 332 ALA A C 1
ATOM 2524 O O . ALA A 1 332 ? -30.124 3.498 -4.144 1.00 84.50 332 ALA A O 1
ATOM 2525 N N . GLU A 1 333 ? -28.488 1.968 -4.215 1.00 83.69 333 GLU A N 1
ATOM 2526 C CA . GLU A 1 333 ? -29.241 0.935 -3.505 1.00 83.69 333 GLU A CA 1
ATOM 2527 C C . GLU A 1 333 ? -29.158 1.068 -1.974 1.00 83.69 333 GLU A C 1
ATOM 2529 O O . GLU A 1 333 ? -30.168 0.872 -1.293 1.00 83.69 333 GLU A O 1
ATOM 2534 N N . TYR A 1 334 ? -27.991 1.431 -1.428 1.00 80.25 334 TYR A N 1
ATOM 2535 C CA . TYR A 1 334 ? -27.710 1.338 0.013 1.00 80.25 334 TYR A CA 1
ATOM 2536 C C . TYR A 1 334 ? -27.339 2.664 0.691 1.00 80.25 334 TYR A C 1
ATOM 2538 O O . TYR A 1 334 ? -27.525 2.787 1.903 1.00 80.25 334 TYR A O 1
ATOM 2546 N N . LEU A 1 335 ? -26.824 3.656 -0.047 1.00 77.94 335 LEU A N 1
ATOM 2547 C CA . LEU A 1 335 ? -26.216 4.870 0.527 1.00 77.94 335 LEU A CA 1
ATOM 2548 C C . LEU A 1 335 ? -26.865 6.193 0.081 1.00 77.94 335 LEU A C 1
ATOM 2550 O O . LEU A 1 335 ? -26.433 7.240 0.553 1.00 77.94 335 LEU A O 1
ATOM 2554 N N . GLU A 1 336 ? -27.908 6.187 -0.758 1.00 77.12 336 GLU A N 1
ATOM 2555 C CA . GLU A 1 336 ? -28.569 7.408 -1.269 1.00 77.12 336 GLU A CA 1
ATOM 2556 C C . GLU A 1 336 ? -28.954 8.423 -0.163 1.00 77.12 336 GLU A C 1
ATOM 2558 O O . GLU A 1 336 ? -28.735 9.619 -0.358 1.00 77.12 336 GLU A O 1
ATOM 2563 N N . PRO A 1 337 ? -29.454 8.014 1.027 1.00 76.31 337 PRO A N 1
ATOM 2564 C CA . PRO A 1 337 ? -29.747 8.961 2.108 1.00 76.31 337 PRO A CA 1
ATOM 2565 C C . PRO A 1 337 ? -28.503 9.549 2.792 1.00 76.31 337 PRO A C 1
ATOM 2567 O O . PRO A 1 337 ? -28.621 10.565 3.471 1.00 76.31 337 PRO A O 1
ATOM 2570 N N . LEU A 1 338 ? -27.347 8.889 2.666 1.00 75.88 338 LEU A N 1
ATOM 2571 C CA . LEU A 1 338 ? -26.095 9.208 3.365 1.00 75.88 338 LEU A CA 1
ATOM 2572 C C . LEU A 1 338 ? -25.108 9.982 2.484 1.00 75.88 338 LEU A C 1
ATOM 2574 O O . LEU A 1 338 ? -24.290 10.739 3.000 1.00 75.88 338 LEU A O 1
ATOM 2578 N N . ILE A 1 339 ? -25.202 9.814 1.163 1.00 82.38 339 ILE A N 1
ATOM 2579 C CA . ILE A 1 339 ? -24.395 10.513 0.162 1.00 82.38 339 ILE A CA 1
ATOM 2580 C C . ILE A 1 339 ? -25.339 11.372 -0.692 1.00 82.38 339 ILE A C 1
ATOM 2582 O O . ILE A 1 339 ? -25.818 10.925 -1.737 1.00 82.38 339 ILE A O 1
ATOM 2586 N N . PRO A 1 340 ? -25.643 12.609 -0.264 1.00 80.38 340 PRO A N 1
ATOM 2587 C CA . PRO A 1 340 ? -26.669 13.423 -0.914 1.00 80.38 340 PRO A CA 1
ATOM 2588 C C . PRO A 1 340 ? -26.224 14.016 -2.258 1.00 80.38 340 PRO A C 1
ATOM 2590 O O . PRO A 1 340 ? -27.065 14.485 -3.029 1.00 80.38 340 PRO A O 1
ATOM 2593 N N . ASN A 1 341 ? -24.917 14.025 -2.536 1.00 85.69 341 ASN A N 1
ATOM 2594 C CA . ASN A 1 341 ? -24.330 14.638 -3.722 1.00 85.69 341 ASN A CA 1
ATOM 2595 C C . ASN A 1 341 ? -23.600 13.596 -4.581 1.00 85.69 341 ASN A C 1
ATOM 2597 O O . ASN A 1 341 ? -22.982 12.680 -4.039 1.00 85.69 341 ASN A O 1
ATOM 2601 N N . PRO A 1 342 ? -23.615 13.738 -5.919 1.00 85.00 342 PRO A N 1
ATOM 2602 C CA . PRO A 1 342 ? -22.789 12.897 -6.777 1.00 85.00 342 PRO A CA 1
ATOM 2603 C C . PRO A 1 342 ? -21.301 13.109 -6.450 1.00 85.00 342 PRO A C 1
ATOM 2605 O O . PRO A 1 342 ? -20.894 14.257 -6.243 1.00 85.00 342 PRO A O 1
ATOM 2608 N N . PRO A 1 343 ? -20.484 12.042 -6.417 1.00 91.69 343 PRO A N 1
ATOM 2609 C CA . PRO A 1 343 ? -19.065 12.182 -6.134 1.00 91.69 343 PRO A CA 1
ATOM 2610 C C . PRO A 1 343 ? -18.327 12.897 -7.267 1.00 91.69 343 PRO A C 1
ATOM 2612 O O . PRO A 1 343 ? -18.650 12.720 -8.445 1.00 91.69 343 PRO A O 1
ATOM 2615 N N . LEU A 1 344 ? -17.279 13.638 -6.908 1.00 92.62 344 LEU A N 1
ATOM 2616 C CA . LEU A 1 344 ? -16.197 13.943 -7.841 1.00 92.62 344 LEU A CA 1
ATOM 2617 C C . LEU A 1 344 ? -15.455 12.636 -8.128 1.00 92.62 344 LEU A C 1
ATOM 2619 O O . LEU A 1 344 ? -15.120 11.911 -7.193 1.00 92.62 344 LEU A O 1
ATOM 2623 N N . ILE A 1 345 ? -15.204 12.340 -9.399 1.00 92.38 345 ILE A N 1
ATOM 2624 C CA . ILE A 1 345 ? -14.511 11.126 -9.827 1.00 92.38 345 ILE A CA 1
ATOM 2625 C C . ILE A 1 345 ? -13.254 11.535 -10.587 1.00 92.38 345 ILE A C 1
ATOM 2627 O O . ILE A 1 345 ? -13.328 12.400 -11.456 1.00 92.38 345 ILE A O 1
ATOM 2631 N N . VAL A 1 346 ? -12.133 10.907 -10.244 1.00 88.25 346 VAL A N 1
ATOM 2632 C CA . VAL A 1 346 ? -10.871 10.973 -10.984 1.00 88.25 346 VAL A CA 1
ATOM 2633 C C . VAL A 1 346 ? -10.398 9.542 -11.184 1.00 88.25 346 VAL A C 1
ATOM 2635 O O . VAL A 1 346 ? -10.195 8.820 -10.209 1.00 88.25 346 VAL A O 1
ATOM 2638 N N . ASP A 1 347 ? -10.243 9.109 -12.422 1.00 84.69 347 ASP A N 1
ATOM 2639 C CA . ASP A 1 347 ? -9.678 7.811 -12.770 1.00 84.69 347 ASP A CA 1
ATOM 2640 C C . ASP A 1 347 ? -8.419 7.989 -13.609 1.00 84.69 347 ASP A C 1
ATOM 2642 O O . ASP A 1 347 ? -8.290 8.951 -14.358 1.00 84.69 347 ASP A O 1
ATOM 2646 N N . GLY A 1 348 ? -7.447 7.103 -13.419 1.00 80.00 348 GLY A N 1
ATOM 2647 C CA . GLY A 1 348 ? -6.121 7.358 -13.952 1.00 80.00 348 GLY A CA 1
ATOM 2648 C C . GLY A 1 348 ? -5.110 6.257 -13.702 1.00 80.00 348 GLY A C 1
ATOM 2649 O O . GLY A 1 348 ? -5.391 5.252 -13.051 1.00 80.00 348 GLY A O 1
ATOM 2650 N N . VAL A 1 349 ? -3.912 6.458 -14.231 1.00 76.81 349 VAL A N 1
ATOM 2651 C CA . VAL A 1 349 ? -2.756 5.584 -14.044 1.00 76.81 349 VAL A CA 1
ATOM 2652 C C . VAL A 1 349 ? -2.066 5.943 -12.734 1.00 76.81 349 VAL A C 1
ATOM 2654 O O . VAL A 1 349 ? -1.839 7.114 -12.450 1.00 76.81 349 VAL A O 1
ATOM 2657 N N . VAL A 1 350 ? -1.701 4.943 -11.938 1.00 77.38 350 VAL A N 1
ATOM 2658 C CA . VAL A 1 350 ? -0.762 5.081 -10.824 1.00 77.38 350 VAL A CA 1
ATOM 2659 C C . VAL A 1 350 ? 0.645 5.172 -11.414 1.00 77.38 350 VAL A C 1
ATOM 2661 O O . VAL A 1 350 ? 1.205 4.171 -11.851 1.00 77.38 350 VAL A O 1
ATOM 2664 N N . GLU A 1 351 ? 1.196 6.380 -11.442 1.00 80.12 351 GLU A N 1
ATOM 2665 C CA . GLU A 1 351 ? 2.523 6.689 -11.994 1.00 80.12 351 GLU A CA 1
ATOM 2666 C C . GLU A 1 351 ? 3.639 6.462 -10.972 1.00 80.12 351 GLU A C 1
ATOM 2668 O O . GLU A 1 351 ? 4.777 6.165 -11.323 1.00 80.12 351 GLU A O 1
ATOM 2673 N N . VAL A 1 352 ? 3.313 6.610 -9.686 1.00 71.06 352 VAL A N 1
ATOM 2674 C CA . VAL A 1 352 ? 4.229 6.352 -8.574 1.00 71.06 352 VAL A CA 1
ATOM 2675 C C . VAL A 1 352 ? 3.492 5.546 -7.526 1.00 71.06 352 VAL A C 1
ATOM 2677 O O . VAL A 1 352 ? 2.402 5.928 -7.102 1.00 71.06 352 VAL A O 1
ATOM 2680 N N . SER A 1 353 ? 4.114 4.481 -7.035 1.00 69.25 353 SER A N 1
ATOM 2681 C CA . SER A 1 353 ? 3.601 3.731 -5.894 1.00 69.25 353 SER A CA 1
ATOM 2682 C C . SER A 1 353 ? 4.706 3.374 -4.915 1.00 69.25 353 SER A C 1
ATOM 2684 O O . SER A 1 353 ? 5.811 3.003 -5.303 1.00 69.25 353 SER A O 1
ATOM 2686 N N . TYR A 1 354 ? 4.375 3.430 -3.634 1.00 69.25 354 TYR A N 1
ATOM 2687 C CA . TYR A 1 354 ? 5.169 2.869 -2.553 1.00 69.25 354 TYR A CA 1
ATOM 2688 C C . TYR A 1 354 ? 4.239 2.124 -1.604 1.00 69.25 354 TYR A C 1
ATOM 2690 O O . TYR A 1 354 ? 3.181 2.642 -1.243 1.00 69.25 354 TYR A O 1
ATOM 2698 N N . LEU A 1 355 ? 4.666 0.944 -1.169 1.00 60.66 355 LEU A N 1
ATOM 2699 C CA . LEU A 1 355 ? 4.023 0.158 -0.126 1.00 60.66 355 LEU A CA 1
ATOM 2700 C C . LEU A 1 355 ? 5.111 -0.337 0.833 1.00 60.66 355 LEU A C 1
ATOM 2702 O O . LEU A 1 355 ? 6.158 -0.810 0.391 1.00 60.66 355 LEU A O 1
ATOM 2706 N N . ALA A 1 356 ? 4.886 -0.194 2.137 1.00 61.75 356 ALA A N 1
ATOM 2707 C CA . ALA A 1 356 ? 5.786 -0.728 3.153 1.00 61.75 356 ALA A CA 1
ATOM 2708 C C . ALA A 1 356 ? 5.816 -2.272 3.125 1.00 61.75 356 ALA A C 1
ATOM 2710 O O . ALA A 1 356 ? 4.822 -2.916 2.794 1.00 61.75 356 ALA A O 1
ATOM 2711 N N . ASP A 1 357 ? 6.957 -2.862 3.490 1.00 54.31 357 ASP A N 1
ATOM 2712 C CA . ASP A 1 357 ? 7.201 -4.312 3.445 1.00 54.31 357 ASP A CA 1
ATOM 2713 C C . ASP A 1 357 ? 6.159 -5.120 4.251 1.00 54.31 357 ASP A C 1
ATOM 2715 O O . ASP A 1 357 ? 5.943 -4.883 5.443 1.00 54.31 357 ASP A O 1
ATOM 2719 N N . ALA A 1 358 ? 5.551 -6.121 3.606 1.00 41.22 358 ALA A N 1
ATOM 2720 C CA . ALA A 1 358 ? 4.550 -7.024 4.170 1.00 41.22 358 ALA A CA 1
ATOM 2721 C C . ALA A 1 358 ? 5.026 -7.801 5.413 1.00 41.22 358 ALA A C 1
ATOM 2723 O O . ALA A 1 358 ? 4.201 -8.190 6.246 1.00 41.22 358 ALA A O 1
ATOM 2724 N N . GLU A 1 359 ? 6.331 -8.040 5.569 1.00 36.50 359 GLU A N 1
ATOM 2725 C CA . GLU A 1 359 ? 6.886 -8.714 6.747 1.00 36.50 359 GLU A CA 1
ATOM 2726 C C . GLU A 1 359 ? 7.041 -7.748 7.936 1.00 36.50 359 GLU A C 1
ATOM 2728 O O . GLU A 1 359 ? 6.762 -8.132 9.073 1.00 36.50 359 GLU A O 1
ATOM 2733 N N . ALA A 1 360 ? 7.338 -6.467 7.682 1.00 37.06 360 ALA A N 1
ATOM 2734 C CA . ALA A 1 360 ? 7.270 -5.404 8.690 1.00 37.06 360 ALA A CA 1
ATOM 2735 C C . ALA A 1 360 ? 5.821 -5.150 9.149 1.00 37.06 360 ALA A C 1
ATOM 2737 O O . ALA A 1 360 ? 5.581 -4.984 10.342 1.00 37.06 360 ALA A O 1
ATOM 2738 N N . LEU A 1 361 ? 4.853 -5.244 8.226 1.00 40.22 361 LEU A N 1
ATOM 2739 C CA . LEU A 1 361 ? 3.411 -5.155 8.507 1.00 40.22 361 LEU A CA 1
ATOM 2740 C C . LEU A 1 361 ? 2.866 -6.326 9.345 1.00 40.22 361 LEU A C 1
ATOM 2742 O O . LEU A 1 361 ? 1.864 -6.175 10.037 1.00 40.22 361 LEU A O 1
ATOM 2746 N N . ARG A 1 362 ? 3.509 -7.503 9.296 1.00 37.44 362 ARG A N 1
ATOM 2747 C CA . ARG A 1 362 ? 3.119 -8.691 10.084 1.00 37.44 362 ARG A CA 1
ATOM 2748 C C . ARG A 1 362 ? 3.903 -8.859 11.386 1.00 37.44 362 ARG A C 1
ATOM 2750 O O . ARG A 1 362 ? 3.373 -9.442 12.330 1.00 37.44 362 ARG A O 1
ATOM 2757 N N . MET A 1 363 ? 5.166 -8.428 11.435 1.00 31.31 363 MET A N 1
ATOM 2758 C CA . MET A 1 363 ? 6.036 -8.598 12.607 1.00 31.31 363 MET A CA 1
ATOM 2759 C C . MET A 1 363 ? 5.954 -7.442 13.607 1.00 31.31 363 MET A C 1
ATOM 2761 O O . MET A 1 363 ? 6.206 -7.673 14.791 1.00 31.31 363 MET A O 1
ATOM 2765 N N . ASP A 1 364 ? 5.579 -6.241 13.165 1.00 34.19 364 ASP A N 1
ATOM 2766 C CA . ASP A 1 364 ? 5.346 -5.093 14.038 1.00 34.19 364 ASP A CA 1
ATOM 2767 C C . ASP A 1 364 ? 3.836 -4.942 14.255 1.00 34.19 364 ASP A C 1
ATOM 2769 O O . ASP A 1 364 ? 3.146 -4.205 13.556 1.00 34.19 364 ASP A O 1
ATOM 2773 N N . ALA A 1 365 ? 3.294 -5.705 15.208 1.00 33.19 365 ALA A N 1
ATOM 2774 C CA . ALA A 1 365 ? 1.866 -5.761 15.547 1.00 33.19 365 ALA A CA 1
ATOM 2775 C C . ALA A 1 365 ? 1.306 -4.450 16.166 1.00 33.19 365 ALA A C 1
ATOM 2777 O O . ALA A 1 365 ? 0.433 -4.496 17.029 1.00 33.19 365 ALA A O 1
ATOM 2778 N N . GLY A 1 366 ? 1.842 -3.294 15.760 1.00 36.72 366 GLY A N 1
ATOM 2779 C CA . GLY A 1 366 ? 1.488 -1.947 16.205 1.00 36.72 366 GLY A CA 1
ATOM 2780 C C . GLY A 1 366 ? 1.568 -0.862 15.117 1.00 36.72 366 GLY A C 1
ATOM 2781 O O . GLY A 1 366 ? 1.340 0.300 15.437 1.00 36.72 366 GLY A O 1
ATOM 2782 N N . ILE A 1 367 ? 1.864 -1.195 13.850 1.00 41.22 367 ILE A N 1
ATOM 2783 C CA . ILE A 1 367 ? 1.740 -0.255 12.719 1.00 41.22 367 ILE A CA 1
ATOM 2784 C C . ILE A 1 367 ? 0.419 -0.542 11.990 1.00 41.22 367 ILE A C 1
ATOM 2786 O O . ILE A 1 367 ? 0.395 -1.239 10.978 1.00 41.22 367 ILE A O 1
ATOM 2790 N N . SER A 1 368 ? -0.690 -0.003 12.501 1.00 52.66 368 SER A N 1
ATOM 2791 C CA . SER A 1 368 ? -1.961 0.027 11.765 1.00 52.66 368 SER A CA 1
ATOM 2792 C C . SER A 1 368 ? -2.083 1.377 11.052 1.00 52.66 368 SER A C 1
ATOM 2794 O O . SER A 1 368 ? -2.167 2.403 11.734 1.00 52.66 368 SER A O 1
ATOM 2796 N N . PRO A 1 369 ? -2.063 1.436 9.706 1.00 57.53 369 PRO A N 1
ATOM 2797 C CA . PRO A 1 369 ? -2.304 2.687 8.996 1.00 57.53 369 PRO A CA 1
ATOM 2798 C C . PRO A 1 369 ? -3.691 3.217 9.352 1.00 57.53 369 PRO A C 1
ATOM 2800 O O . PRO A 1 369 ? -4.696 2.593 9.035 1.00 57.53 369 PRO A O 1
ATOM 2803 N N . SER A 1 370 ? -3.743 4.374 10.005 1.00 62.59 370 SER A N 1
ATOM 2804 C CA . SER A 1 370 ? -4.991 4.934 10.538 1.00 62.59 370 SER A CA 1
ATOM 2805 C C . SER A 1 370 ? -5.334 6.295 9.939 1.00 62.59 370 SER A C 1
ATOM 2807 O O . SER A 1 370 ? -6.437 6.798 10.140 1.00 62.59 370 SER A O 1
ATOM 2809 N N . HIS A 1 371 ? -4.414 6.912 9.193 1.00 79.31 371 HIS A N 1
ATOM 2810 C CA . HIS A 1 371 ? -4.574 8.268 8.675 1.00 79.31 371 HIS A CA 1
ATOM 2811 C C . HIS A 1 371 ? -4.148 8.353 7.215 1.00 79.31 371 HIS A C 1
ATO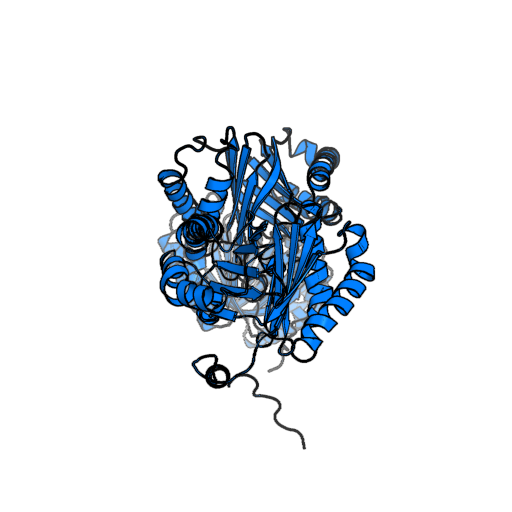M 2813 O O . HIS A 1 371 ? -3.160 7.744 6.809 1.00 79.31 371 HIS A O 1
ATOM 2819 N N . ALA A 1 372 ? -4.855 9.153 6.422 1.00 85.06 372 ALA A N 1
ATOM 2820 C CA . ALA A 1 372 ? -4.419 9.458 5.070 1.00 85.06 372 ALA A CA 1
ATOM 2821 C C . ALA A 1 372 ? -4.740 10.897 4.662 1.00 85.06 372 ALA A C 1
ATOM 2823 O O . ALA A 1 372 ? -5.630 11.549 5.211 1.00 85.06 372 ALA A O 1
ATOM 2824 N N . LEU A 1 373 ? -4.005 11.371 3.662 1.00 92.81 373 LEU A N 1
ATOM 2825 C CA . LEU A 1 373 ? -4.265 12.622 2.969 1.00 92.81 373 LEU A CA 1
ATOM 2826 C C . LEU A 1 373 ? -4.269 12.361 1.469 1.00 92.81 373 LEU A C 1
ATOM 2828 O O . LEU A 1 373 ? -3.289 11.870 0.909 1.00 92.81 373 LEU A O 1
ATOM 2832 N N . LEU A 1 374 ? -5.377 12.728 0.841 1.00 94.69 374 LEU A N 1
ATOM 2833 C CA . LEU A 1 374 ? -5.569 12.791 -0.597 1.00 94.69 374 LEU A CA 1
ATOM 2834 C C . LEU A 1 374 ? -5.497 14.259 -1.030 1.00 94.69 374 LEU A C 1
ATOM 2836 O O . LEU A 1 374 ? -6.219 15.088 -0.478 1.00 94.69 374 LEU A O 1
ATOM 2840 N N . ALA A 1 375 ? -4.655 14.578 -2.007 1.00 95.31 375 ALA A N 1
ATOM 2841 C CA . ALA A 1 375 ? -4.580 15.893 -2.636 1.00 95.31 375 ALA A CA 1
ATOM 2842 C C . ALA A 1 375 ? -4.828 15.759 -4.141 1.00 95.31 375 ALA A C 1
ATOM 2844 O O . ALA A 1 375 ? -4.148 14.975 -4.795 1.00 95.31 375 ALA A O 1
ATOM 2845 N N . ILE A 1 376 ? -5.787 16.516 -4.675 1.00 96.19 376 ILE A N 1
ATOM 2846 C CA . ILE A 1 376 ? -6.147 16.545 -6.098 1.00 96.19 376 ILE A CA 1
ATOM 2847 C C . ILE A 1 376 ? -5.755 17.909 -6.675 1.00 96.19 376 ILE A C 1
ATOM 2849 O O . ILE A 1 376 ? -6.221 18.950 -6.204 1.00 96.19 376 ILE A O 1
ATOM 2853 N N . TYR A 1 377 ? -4.896 17.885 -7.689 1.00 95.94 377 TYR A N 1
ATOM 2854 C CA . TYR A 1 377 ? -4.364 19.041 -8.403 1.00 95.94 377 TYR A CA 1
ATOM 2855 C C . TYR A 1 377 ? -5.023 19.126 -9.782 1.00 95.94 377 TYR A C 1
ATOM 2857 O O . TYR A 1 377 ? -4.563 18.489 -10.726 1.00 95.94 377 TYR A O 1
ATOM 2865 N N . ASP A 1 378 ? -6.098 19.906 -9.870 1.00 94.00 378 ASP A N 1
ATOM 2866 C CA . ASP A 1 378 ? -6.789 20.239 -11.123 1.00 94.00 378 ASP A CA 1
ATOM 2867 C C . ASP A 1 378 ? -6.007 21.319 -11.897 1.00 94.00 378 ASP A C 1
ATOM 2869 O O . ASP A 1 378 ? -5.547 22.305 -11.307 1.00 94.00 378 ASP A O 1
ATOM 2873 N N . GLY A 1 379 ? -5.830 21.139 -13.206 1.00 92.19 379 GLY A N 1
ATOM 2874 C CA . GLY A 1 379 ? -4.992 21.992 -14.055 1.00 92.19 379 GLY A CA 1
ATOM 2875 C C . GLY A 1 379 ? -3.487 21.693 -13.979 1.00 92.19 379 GLY A C 1
ATOM 2876 O O . GLY A 1 379 ? -2.663 22.596 -14.157 1.00 92.19 379 GLY A O 1
ATOM 2877 N N . PHE A 1 380 ? -3.114 20.450 -13.678 1.00 93.94 380 PHE A N 1
ATOM 2878 C CA . PHE A 1 380 ? -1.748 19.938 -13.722 1.00 93.94 380 PHE A CA 1
ATOM 2879 C C . PHE A 1 380 ? -1.173 19.965 -15.154 1.00 93.94 380 PHE A C 1
ATOM 2881 O O . PHE A 1 380 ? -1.821 19.579 -16.123 1.00 93.94 380 PHE A O 1
ATOM 2888 N N . ASP A 1 381 ? 0.081 20.408 -15.301 1.00 93.19 381 ASP A N 1
ATOM 2889 C CA . ASP A 1 381 ? 0.787 20.425 -16.590 1.00 93.19 381 ASP A CA 1
ATOM 2890 C C . ASP A 1 381 ? 1.374 19.041 -16.908 1.00 93.19 381 ASP A C 1
ATOM 2892 O O . ASP A 1 381 ? 2.487 18.712 -16.491 1.00 93.19 381 ASP A O 1
ATOM 2896 N N . MET A 1 382 ? 0.642 18.237 -17.683 1.00 88.50 382 MET A N 1
ATOM 2897 C CA . MET A 1 382 ? 1.049 16.877 -18.064 1.00 88.50 382 MET A CA 1
ATOM 2898 C C . MET A 1 382 ? 2.385 16.805 -18.815 1.00 88.50 382 MET A C 1
ATOM 2900 O O . MET A 1 382 ? 3.039 15.765 -18.796 1.00 88.50 382 MET A O 1
ATOM 2904 N N . ALA A 1 383 ? 2.862 17.902 -19.418 1.00 86.00 383 ALA A N 1
ATOM 2905 C CA . ALA A 1 383 ? 4.194 17.933 -20.029 1.00 86.00 383 ALA A CA 1
ATOM 2906 C C . ALA A 1 383 ? 5.333 17.792 -19.000 1.00 86.00 383 ALA A C 1
ATOM 2908 O O . ALA A 1 383 ? 6.480 17.561 -19.381 1.00 86.00 383 ALA A O 1
ATOM 2909 N N . ARG A 1 384 ? 5.024 17.949 -17.708 1.00 89.00 384 ARG A N 1
ATOM 2910 C CA . ARG A 1 384 ? 5.948 17.816 -16.576 1.00 89.00 384 ARG A CA 1
ATOM 2911 C C . ARG A 1 384 ? 5.713 16.545 -15.764 1.00 89.00 384 ARG A C 1
ATOM 2913 O O . ARG A 1 384 ? 6.279 16.422 -14.677 1.00 89.00 384 ARG A O 1
ATOM 2920 N N . LEU A 1 385 ? 4.885 15.618 -16.249 1.00 80.12 385 LEU A N 1
ATOM 2921 C CA . LEU A 1 385 ? 4.573 14.390 -15.522 1.00 80.12 385 LEU A CA 1
ATOM 2922 C C . LEU A 1 385 ? 5.842 13.582 -15.216 1.00 80.12 385 LEU A C 1
ATOM 2924 O O . LEU A 1 385 ? 6.128 13.349 -14.047 1.00 80.12 385 LEU A O 1
ATOM 2928 N N . ASP A 1 386 ? 6.643 13.255 -16.232 1.00 75.75 386 ASP A N 1
ATOM 2929 C CA . ASP A 1 386 ? 7.864 12.444 -16.074 1.00 75.75 386 ASP A CA 1
ATOM 2930 C C . ASP A 1 386 ? 8.888 13.101 -15.130 1.00 75.75 386 ASP A C 1
ATOM 2932 O O . ASP A 1 386 ? 9.516 12.439 -14.300 1.00 75.75 386 ASP A O 1
ATOM 2936 N N . GLU A 1 387 ? 9.027 14.430 -15.216 1.00 83.19 387 GLU A N 1
ATOM 2937 C CA . GLU A 1 387 ? 9.864 15.225 -14.306 1.00 83.19 387 GLU A CA 1
ATOM 2938 C C . GLU A 1 387 ? 9.343 15.132 -12.863 1.00 83.19 387 GLU A C 1
ATOM 2940 O O . GLU A 1 387 ? 10.117 14.914 -11.931 1.00 83.19 387 GLU A O 1
ATOM 2945 N N . THR A 1 388 ? 8.027 15.257 -12.676 1.00 84.50 388 THR A N 1
ATOM 2946 C CA . THR A 1 388 ? 7.374 15.189 -11.362 1.00 84.50 388 THR A CA 1
ATOM 2947 C C . THR A 1 388 ? 7.525 13.807 -10.744 1.00 84.50 388 THR A C 1
ATOM 2949 O O . THR A 1 388 ? 7.932 13.707 -9.590 1.00 84.50 388 THR A O 1
ATOM 2952 N N . VAL A 1 389 ? 7.255 12.751 -11.513 1.00 77.12 389 VAL A N 1
ATOM 2953 C CA . VAL A 1 389 ? 7.438 11.347 -11.118 1.00 77.12 389 VAL A CA 1
ATOM 2954 C C . VAL A 1 389 ? 8.876 11.125 -10.653 1.00 77.12 389 VAL A C 1
ATOM 2956 O O . VAL A 1 389 ? 9.099 10.684 -9.526 1.00 77.12 389 VAL A O 1
ATOM 2959 N N . SER A 1 390 ? 9.853 11.555 -11.457 1.00 74.44 390 SER A N 1
ATOM 2960 C CA . SER A 1 390 ? 11.277 11.426 -11.131 1.00 74.44 390 SER A CA 1
ATOM 2961 C C . SER A 1 390 ? 11.650 12.140 -9.828 1.00 74.44 390 SER A C 1
ATOM 2963 O O . SER A 1 390 ? 12.377 11.587 -9.001 1.00 74.44 390 SER A O 1
ATOM 2965 N N . LEU A 1 391 ? 11.157 13.363 -9.608 1.00 80.19 391 LEU A N 1
ATOM 2966 C CA . LEU A 1 391 ? 11.415 14.131 -8.384 1.00 80.19 391 LEU A CA 1
ATOM 2967 C C . LEU A 1 391 ? 10.739 13.508 -7.159 1.00 80.19 391 LEU A C 1
ATOM 2969 O O . LEU A 1 391 ? 11.332 13.459 -6.081 1.00 80.19 391 LEU A O 1
ATOM 2973 N N . VAL A 1 392 ? 9.512 13.011 -7.314 1.00 81.00 392 VAL A N 1
ATOM 2974 C CA . VAL A 1 392 ? 8.791 12.338 -6.232 1.00 81.00 392 VAL A CA 1
ATOM 2975 C C . VAL A 1 392 ? 9.535 11.074 -5.803 1.00 81.00 392 VAL A C 1
ATOM 2977 O O . VAL A 1 392 ? 9.723 10.853 -4.609 1.00 81.00 392 VAL A O 1
ATOM 2980 N N . GLU A 1 393 ? 10.005 10.267 -6.753 1.00 73.94 393 GLU A N 1
ATOM 2981 C CA . GLU A 1 393 ? 10.730 9.029 -6.459 1.00 73.94 393 GLU A CA 1
ATOM 2982 C C . GLU A 1 393 ? 12.127 9.255 -5.879 1.00 73.94 393 GLU A C 1
ATOM 2984 O O . GLU A 1 393 ? 12.530 8.538 -4.962 1.00 73.94 393 GLU A O 1
ATOM 2989 N N . SER A 1 394 ? 12.874 10.224 -6.414 1.00 72.06 394 SER A N 1
ATOM 2990 C CA . SER A 1 394 ? 14.284 10.429 -6.056 1.00 72.06 394 SER A CA 1
ATOM 2991 C C . SER A 1 394 ? 14.503 11.368 -4.870 1.00 72.06 394 SER A C 1
ATOM 2993 O O . SER A 1 394 ? 15.560 11.295 -4.245 1.00 72.06 394 SER A O 1
ATOM 2995 N N . VAL A 1 395 ? 13.530 12.228 -4.547 1.00 81.62 395 VAL A N 1
ATOM 2996 C CA . VAL A 1 395 ? 13.658 13.247 -3.492 1.00 81.62 395 VAL A CA 1
ATOM 2997 C C . VAL A 1 395 ? 12.581 13.067 -2.426 1.00 81.62 395 VAL A C 1
ATOM 2999 O O . VAL A 1 395 ? 12.887 12.756 -1.279 1.00 81.62 395 VAL A O 1
ATOM 3002 N N . PHE A 1 396 ? 11.307 13.203 -2.802 1.00 88.38 396 PHE A N 1
ATOM 3003 C CA . PHE A 1 396 ? 10.215 13.256 -1.827 1.00 88.38 396 PHE A CA 1
ATOM 3004 C C . PHE A 1 396 ? 10.007 11.940 -1.067 1.00 88.38 396 PHE A C 1
ATOM 3006 O O . PHE A 1 396 ? 9.867 11.940 0.157 1.00 88.38 396 PHE A O 1
ATOM 3013 N N . LEU A 1 397 ? 9.953 10.810 -1.779 1.00 77.44 397 LEU A N 1
ATOM 3014 C CA . LEU A 1 397 ? 9.688 9.511 -1.164 1.00 77.44 397 LEU A CA 1
ATOM 3015 C C . LEU A 1 397 ? 10.775 9.097 -0.164 1.00 77.44 397 LEU A C 1
ATOM 3017 O O . LEU A 1 397 ? 10.397 8.674 0.929 1.00 77.44 397 LEU A O 1
ATOM 3021 N N . PRO A 1 398 ? 12.083 9.222 -0.465 1.00 79.19 398 PRO A N 1
ATOM 3022 C CA . PRO A 1 398 ? 13.140 9.021 0.524 1.00 79.19 398 PRO A CA 1
ATOM 3023 C C . PRO A 1 398 ? 12.938 9.851 1.798 1.00 79.19 398 PRO A C 1
ATOM 3025 O O . PRO A 1 398 ? 12.899 9.279 2.886 1.00 79.19 398 PRO A O 1
ATOM 3028 N N . ASP A 1 399 ? 12.695 11.159 1.671 1.00 84.44 399 ASP A N 1
ATOM 3029 C CA . ASP A 1 399 ? 12.554 12.059 2.824 1.00 84.44 399 ASP A CA 1
ATOM 3030 C C . ASP A 1 399 ? 11.353 11.696 3.712 1.00 84.44 399 ASP A C 1
ATOM 3032 O O . ASP A 1 399 ? 11.452 11.656 4.943 1.00 84.44 399 ASP A O 1
ATOM 3036 N N . VAL A 1 400 ? 10.203 11.385 3.105 1.00 83.25 400 VAL A N 1
ATOM 3037 C CA . VAL A 1 400 ? 9.009 10.985 3.865 1.00 83.25 400 VAL A CA 1
ATOM 3038 C C . VAL A 1 400 ? 9.185 9.607 4.500 1.00 83.25 400 VAL A C 1
ATOM 3040 O O . VAL A 1 400 ? 8.741 9.406 5.632 1.00 83.25 400 VAL A O 1
ATOM 3043 N N . ARG A 1 401 ? 9.854 8.662 3.830 1.00 80.62 401 ARG A N 1
ATOM 3044 C CA . ARG A 1 401 ? 10.154 7.339 4.404 1.00 80.62 401 ARG A CA 1
ATOM 3045 C C . ARG A 1 401 ? 11.069 7.449 5.616 1.00 80.62 401 ARG A C 1
ATOM 3047 O O . ARG A 1 401 ? 10.765 6.859 6.652 1.00 80.62 401 ARG A O 1
ATOM 3054 N N . ASP A 1 402 ? 12.124 8.249 5.512 1.00 81.12 402 ASP A N 1
ATOM 3055 C CA . ASP A 1 402 ? 13.084 8.476 6.595 1.00 81.12 402 ASP A CA 1
ATOM 3056 C C . ASP A 1 402 ? 12.448 9.197 7.795 1.00 81.12 402 ASP A C 1
ATOM 3058 O O . ASP A 1 402 ? 12.892 9.031 8.934 1.00 81.12 402 ASP A O 1
ATOM 3062 N N . SER A 1 403 ? 11.361 9.945 7.572 1.00 80.94 403 SER A N 1
ATOM 3063 C CA . SER A 1 403 ? 10.567 10.555 8.647 1.00 80.94 403 SER A CA 1
ATOM 3064 C C . SER A 1 403 ? 9.771 9.543 9.492 1.00 80.94 403 SER A C 1
ATOM 3066 O O . SER A 1 403 ? 9.376 9.861 10.620 1.00 80.94 403 SER A O 1
ATOM 3068 N N . GLY A 1 404 ? 9.593 8.319 8.981 1.00 77.50 404 GLY A N 1
ATOM 3069 C CA . GLY A 1 404 ? 8.893 7.216 9.634 1.00 77.50 404 GLY A CA 1
ATOM 3070 C C . GLY A 1 404 ? 7.366 7.262 9.493 1.00 77.50 404 GLY A C 1
ATOM 3071 O O . GLY A 1 404 ? 6.756 8.311 9.293 1.00 77.50 404 GLY A O 1
ATOM 3072 N N . GLY A 1 405 ? 6.739 6.089 9.609 1.00 73.75 405 GLY A N 1
ATOM 3073 C CA . GLY A 1 405 ? 5.280 5.939 9.640 1.00 73.75 405 GLY A CA 1
ATOM 3074 C C . GLY A 1 405 ? 4.567 5.990 8.287 1.00 73.75 405 GLY A C 1
ATOM 3075 O O . GLY A 1 405 ? 3.339 5.932 8.260 1.00 73.75 405 GLY A O 1
ATOM 3076 N N . LEU A 1 406 ? 5.295 6.090 7.166 1.00 79.12 406 LEU A N 1
ATOM 3077 C CA . LEU A 1 406 ? 4.719 5.981 5.821 1.00 79.12 406 LEU A CA 1
ATOM 3078 C C . LEU A 1 406 ? 4.342 4.528 5.519 1.00 79.12 406 LEU A C 1
ATOM 3080 O O . LEU A 1 406 ? 5.216 3.670 5.391 1.00 79.12 406 LEU A O 1
ATOM 3084 N N . PHE A 1 407 ? 3.045 4.283 5.348 1.00 70.19 407 PHE A N 1
ATOM 3085 C CA . PHE A 1 407 ? 2.507 2.978 4.978 1.00 70.19 407 PHE A CA 1
ATOM 3086 C C . PHE A 1 407 ? 2.440 2.810 3.459 1.00 70.19 407 PHE A C 1
ATOM 3088 O O . PHE A 1 407 ? 2.956 1.836 2.916 1.00 70.19 407 PHE A O 1
ATOM 3095 N N . SER A 1 408 ? 1.826 3.771 2.764 1.00 70.56 408 SER A N 1
ATOM 3096 C CA . SER A 1 408 ? 1.765 3.758 1.301 1.00 70.56 408 SER A CA 1
ATOM 3097 C C . SER A 1 408 ? 1.706 5.162 0.713 1.00 70.56 408 SER A C 1
ATOM 3099 O O . SER A 1 408 ? 1.249 6.108 1.363 1.00 70.56 408 SER A O 1
ATOM 3101 N N . TYR A 1 409 ? 2.173 5.285 -0.524 1.00 82.69 409 TYR A N 1
ATOM 3102 C CA . TYR A 1 409 ? 2.061 6.486 -1.343 1.00 82.69 409 TYR A CA 1
ATOM 3103 C C . TYR A 1 409 ? 1.587 6.096 -2.738 1.00 82.69 409 TYR A C 1
ATOM 3105 O O . TYR A 1 409 ? 2.115 5.141 -3.305 1.00 82.69 409 TYR A O 1
ATOM 3113 N N . TYR A 1 410 ? 0.662 6.869 -3.302 1.00 79.56 410 TYR A N 1
ATOM 3114 C CA . TYR A 1 410 ? 0.253 6.746 -4.698 1.00 79.56 410 TYR A CA 1
ATOM 3115 C C . TYR A 1 410 ? 0.214 8.122 -5.363 1.00 79.56 410 TYR A C 1
ATOM 3117 O O . TYR A 1 410 ? -0.486 9.018 -4.890 1.00 79.56 410 TYR A O 1
ATOM 3125 N N . GLY A 1 411 ? 0.955 8.276 -6.458 1.00 85.69 411 GLY A N 1
ATOM 3126 C CA . GLY A 1 411 ? 0.829 9.382 -7.403 1.00 85.69 411 GLY A CA 1
ATOM 3127 C C . GLY A 1 411 ? 0.042 8.901 -8.615 1.00 85.69 411 GLY A C 1
ATOM 3128 O O . GLY A 1 411 ? 0.451 7.935 -9.251 1.00 85.69 411 GLY A O 1
ATOM 3129 N N . ILE A 1 412 ? -1.093 9.530 -8.907 1.00 88.81 412 ILE A N 1
ATOM 3130 C CA . ILE A 1 412 ? -2.024 9.123 -9.966 1.00 88.81 412 ILE A CA 1
ATOM 3131 C C . ILE A 1 412 ? -2.158 10.267 -10.972 1.00 88.81 412 ILE A C 1
ATOM 3133 O O . ILE A 1 412 ? -2.279 11.421 -10.560 1.00 88.81 412 ILE A O 1
ATOM 3137 N N . SER A 1 413 ? -2.174 9.954 -12.266 1.00 90.38 413 SER A N 1
ATOM 3138 C CA . SER A 1 413 ? -2.476 10.900 -13.345 1.00 90.38 413 SER A CA 1
ATOM 3139 C C . SER A 1 413 ? -3.702 10.432 -14.131 1.00 90.38 413 SER A C 1
ATOM 3141 O O . SER A 1 413 ? -3.826 9.244 -14.424 1.00 90.38 413 SER A O 1
ATOM 3143 N N . ASP A 1 414 ? -4.619 11.338 -14.471 1.00 86.25 414 ASP A N 1
ATOM 3144 C CA . ASP A 1 414 ? -5.761 11.013 -15.346 1.00 86.25 414 ASP A CA 1
ATOM 3145 C C . ASP A 1 414 ? -5.391 11.011 -16.841 1.00 86.25 414 ASP A C 1
ATOM 3147 O O . ASP A 1 414 ? -6.145 10.529 -17.688 1.00 86.25 414 ASP A O 1
ATOM 3151 N N . GLY A 1 415 ? -4.199 11.516 -17.170 1.00 82.25 415 GLY A N 1
ATOM 3152 C CA . GLY A 1 415 ? -3.708 11.640 -18.537 1.00 82.25 415 GLY A CA 1
ATOM 3153 C C . GLY A 1 415 ? -4.127 12.927 -19.259 1.00 82.25 415 GLY A C 1
ATOM 3154 O O . GLY A 1 415 ? -3.725 13.092 -20.413 1.00 82.25 415 GLY A O 1
ATOM 3155 N N . ASP A 1 416 ? -4.893 13.822 -18.626 1.00 86.50 416 ASP A N 1
ATOM 3156 C CA . ASP A 1 416 ? -5.403 15.062 -19.231 1.00 86.50 416 ASP A CA 1
ATOM 3157 C C . ASP A 1 416 ? -4.852 16.307 -18.523 1.00 86.50 416 ASP A C 1
ATOM 3159 O O . ASP A 1 416 ? -3.948 16.969 -19.043 1.00 86.50 416 ASP A O 1
ATOM 3163 N N . ASP A 1 417 ? -5.351 16.612 -17.326 1.00 92.56 417 ASP A N 1
ATOM 3164 C CA . ASP A 1 417 ? -4.933 17.774 -16.540 1.00 92.56 417 ASP A CA 1
ATOM 3165 C C . ASP A 1 417 ? -5.106 17.597 -15.025 1.00 92.56 417 ASP A C 1
ATOM 3167 O O . ASP A 1 417 ? -5.009 18.575 -14.282 1.00 92.56 417 ASP A O 1
ATOM 3171 N N . THR A 1 418 ? -5.298 16.370 -14.531 1.00 93.38 418 THR A N 1
ATOM 3172 C CA . THR A 1 418 ? -5.423 16.108 -13.093 1.00 93.38 418 THR A CA 1
ATOM 3173 C C . THR A 1 418 ? -4.328 15.175 -12.589 1.00 93.38 418 THR A C 1
ATOM 3175 O O . THR A 1 418 ? -4.122 14.070 -13.092 1.00 93.38 418 THR A O 1
ATOM 3178 N N . ALA A 1 419 ? -3.665 15.595 -11.509 1.00 93.69 419 ALA A N 1
ATOM 3179 C CA . ALA A 1 419 ? -2.782 14.737 -10.725 1.00 93.69 419 ALA A CA 1
ATOM 3180 C C . ALA A 1 419 ? -3.320 14.560 -9.302 1.00 93.69 419 ALA A C 1
ATOM 3182 O O . ALA A 1 419 ? -3.831 15.498 -8.689 1.00 93.69 419 ALA A O 1
ATOM 3183 N N . VAL A 1 420 ? -3.175 13.361 -8.747 1.00 94.56 420 VAL A N 1
ATOM 3184 C CA . VAL A 1 420 ? -3.616 13.027 -7.392 1.00 94.56 420 VAL A CA 1
ATOM 3185 C C . VAL A 1 420 ? -2.458 12.437 -6.604 1.00 94.56 420 VAL A C 1
ATOM 3187 O O . VAL A 1 420 ? -1.760 11.552 -7.084 1.00 94.56 420 VAL A O 1
ATOM 3190 N N . ALA A 1 421 ? -2.273 12.898 -5.371 1.00 93.25 421 ALA A N 1
ATOM 3191 C CA . ALA A 1 421 ? -1.340 12.310 -4.422 1.00 93.25 421 ALA A CA 1
ATOM 3192 C C . ALA A 1 421 ? -2.112 11.760 -3.219 1.00 93.25 421 ALA A C 1
ATOM 3194 O O . ALA A 1 421 ? -2.748 12.518 -2.486 1.00 93.25 421 ALA A O 1
ATOM 3195 N N . LEU A 1 422 ? -2.039 10.448 -3.000 1.00 89.44 422 LEU A N 1
ATOM 3196 C CA . LEU A 1 422 ? -2.535 9.779 -1.802 1.00 89.44 422 LEU A CA 1
ATOM 3197 C C . LEU A 1 422 ? -1.354 9.384 -0.918 1.00 89.44 422 LEU A C 1
ATOM 3199 O O . LEU A 1 422 ? -0.419 8.723 -1.364 1.00 89.44 422 LEU A O 1
ATOM 3203 N N . ARG A 1 423 ? -1.423 9.756 0.357 1.00 90.38 423 ARG A N 1
ATOM 3204 C CA . ARG A 1 423 ? -0.460 9.372 1.391 1.00 90.38 423 ARG A CA 1
ATOM 3205 C C . ARG A 1 423 ? -1.173 8.713 2.539 1.00 90.38 423 ARG A C 1
ATOM 3207 O O . ARG A 1 423 ? -2.053 9.338 3.117 1.00 90.38 423 ARG A O 1
ATOM 3214 N N . VAL A 1 424 ? -0.753 7.507 2.894 1.00 79.56 424 VAL A N 1
ATOM 3215 C CA . VAL A 1 424 ? -1.285 6.752 4.028 1.00 79.56 424 VAL A CA 1
ATOM 3216 C C . VAL A 1 424 ? -0.195 6.598 5.079 1.00 79.56 424 VAL A C 1
ATOM 3218 O O . VAL A 1 424 ? 0.910 6.146 4.771 1.00 79.56 424 VAL A O 1
ATOM 3221 N N . MET A 1 425 ? -0.519 6.962 6.314 1.00 79.50 425 MET A N 1
ATOM 3222 C CA . MET A 1 425 ? 0.401 7.025 7.442 1.00 79.50 425 MET A CA 1
ATOM 3223 C C . MET A 1 425 ? -0.160 6.276 8.658 1.00 79.50 425 MET A C 1
ATOM 3225 O O . MET A 1 425 ? -1.372 6.118 8.818 1.00 79.50 425 MET A O 1
ATOM 3229 N N . ASP A 1 426 ? 0.735 5.856 9.546 1.00 73.12 426 ASP A N 1
ATOM 3230 C CA . ASP A 1 426 ? 0.409 5.156 10.795 1.00 73.12 426 ASP A CA 1
ATOM 3231 C C . ASP A 1 426 ? -0.378 6.000 11.812 1.00 73.12 426 ASP A C 1
ATOM 3233 O O . ASP A 1 426 ? -1.128 5.465 12.623 1.00 73.12 426 ASP A O 1
ATOM 3237 N N . SER A 1 427 ? -0.226 7.324 11.772 1.00 74.06 427 SER A N 1
ATOM 3238 C CA . SER A 1 427 ? -0.734 8.239 12.790 1.00 74.06 427 SER A CA 1
ATOM 3239 C C . SER A 1 427 ? -0.918 9.656 12.251 1.00 74.06 427 SER A C 1
ATOM 3241 O O . SER A 1 427 ? -0.268 10.076 11.287 1.00 74.06 427 SER A O 1
ATOM 3243 N N . GLN A 1 428 ? -1.749 10.445 12.937 1.00 79.38 428 GLN A N 1
ATOM 3244 C CA . GLN A 1 428 ? -1.946 11.863 12.633 1.00 79.38 428 GLN A CA 1
ATOM 3245 C C . GLN A 1 428 ? -0.641 12.668 12.736 1.00 79.38 428 GLN A C 1
ATOM 3247 O O . GLN A 1 428 ? -0.392 13.562 11.930 1.00 79.38 428 GLN A O 1
ATOM 3252 N N . ALA A 1 429 ? 0.219 12.341 13.707 1.00 81.31 429 ALA A N 1
ATOM 3253 C CA . ALA A 1 429 ? 1.499 13.019 13.897 1.00 81.31 429 ALA A CA 1
ATOM 3254 C C . ALA A 1 429 ? 2.460 12.765 12.724 1.00 81.31 429 ALA A C 1
ATOM 3256 O O . ALA A 1 429 ? 3.107 13.696 12.238 1.00 81.31 429 ALA A O 1
ATOM 3257 N N . SER A 1 430 ? 2.535 11.524 12.234 1.00 81.38 430 SER A N 1
ATOM 3258 C CA . SER A 1 430 ? 3.308 11.196 11.034 1.00 81.38 430 SER A CA 1
ATOM 3259 C C . SER A 1 430 ? 2.703 11.842 9.785 1.00 81.38 430 SER A C 1
ATOM 3261 O O . SER A 1 430 ? 3.449 12.392 8.978 1.00 81.38 430 SER A O 1
ATOM 3263 N N . LEU A 1 431 ? 1.370 11.891 9.661 1.00 84.31 431 LEU A N 1
ATOM 3264 C CA . LEU A 1 431 ? 0.695 12.597 8.566 1.00 84.31 431 LEU A CA 1
ATOM 3265 C C . LEU A 1 431 ? 1.000 14.098 8.541 1.00 84.31 431 LEU A C 1
ATOM 3267 O O . LEU A 1 431 ? 1.246 14.651 7.465 1.00 84.31 431 LEU A O 1
ATOM 3271 N N . GLN A 1 432 ? 1.049 14.752 9.705 1.00 88.12 432 GLN A N 1
ATOM 3272 C CA . GLN A 1 432 ? 1.436 16.158 9.791 1.00 88.12 432 GLN A CA 1
ATOM 3273 C C . GLN A 1 432 ? 2.890 16.360 9.354 1.00 88.12 432 GLN A C 1
ATOM 3275 O O . GLN A 1 432 ? 3.148 17.197 8.494 1.00 88.12 432 GLN A O 1
ATOM 3280 N N . ARG A 1 433 ? 3.830 15.552 9.866 1.00 89.44 433 ARG A N 1
ATOM 3281 C CA . ARG A 1 433 ? 5.246 15.628 9.461 1.00 89.44 433 ARG A CA 1
ATOM 3282 C C . ARG A 1 433 ? 5.427 15.414 7.963 1.00 89.44 433 ARG A C 1
ATOM 3284 O O . ARG A 1 433 ? 6.109 16.196 7.311 1.00 89.44 433 ARG A O 1
ATOM 3291 N N . GLY A 1 434 ? 4.778 14.392 7.408 1.00 87.19 434 GLY A N 1
ATOM 3292 C CA . GLY A 1 434 ? 4.789 14.153 5.971 1.00 87.19 434 GLY A CA 1
ATOM 3293 C C . GLY A 1 434 ? 4.227 15.348 5.201 1.00 87.19 434 GLY A C 1
ATOM 3294 O O . GLY A 1 434 ? 4.734 15.694 4.137 1.00 87.19 434 GLY A O 1
ATOM 3295 N N . SER A 1 435 ? 3.180 16.001 5.707 1.00 91.00 435 SER A N 1
ATOM 3296 C CA . SER A 1 435 ? 2.588 17.186 5.073 1.00 91.00 435 SER A CA 1
ATOM 3297 C C . SER A 1 435 ? 3.513 18.396 5.088 1.00 91.00 435 SER A C 1
ATOM 3299 O O . SER A 1 435 ? 3.586 19.083 4.073 1.00 91.00 435 SER A O 1
ATOM 3301 N N . ASP A 1 436 ? 4.270 18.599 6.164 1.00 93.81 436 ASP A N 1
ATOM 3302 C CA . ASP A 1 436 ? 5.299 19.640 6.224 1.00 93.81 436 ASP A CA 1
ATOM 3303 C C . ASP A 1 436 ? 6.403 19.372 5.180 1.00 93.81 436 ASP A C 1
ATOM 3305 O O . ASP A 1 436 ? 6.733 20.258 4.394 1.00 93.81 436 ASP A O 1
ATOM 3309 N N . ILE A 1 437 ? 6.879 18.121 5.074 1.00 94.19 437 ILE A N 1
ATOM 3310 C CA . ILE A 1 437 ? 7.857 17.702 4.047 1.00 94.19 437 ILE A CA 1
ATOM 3311 C C . ILE A 1 437 ? 7.309 17.939 2.633 1.00 94.19 437 ILE A C 1
ATOM 3313 O O . ILE A 1 437 ? 8.017 18.441 1.764 1.00 94.19 437 ILE A O 1
ATOM 3317 N N . ALA A 1 438 ? 6.037 17.612 2.387 1.00 92.75 438 ALA A N 1
ATOM 3318 C CA . ALA A 1 438 ? 5.411 17.842 1.086 1.00 92.75 438 ALA A CA 1
ATOM 3319 C C . ALA A 1 438 ? 5.289 19.329 0.749 1.00 92.75 438 ALA A C 1
ATOM 3321 O O . ALA A 1 438 ? 5.485 19.701 -0.405 1.00 92.75 438 ALA A O 1
ATOM 3322 N N . ALA A 1 439 ? 4.974 20.178 1.729 1.00 92.44 439 ALA A N 1
ATOM 3323 C CA . ALA A 1 439 ? 4.891 21.618 1.518 1.00 92.44 439 ALA A CA 1
ATOM 3324 C C . ALA A 1 439 ? 6.254 22.205 1.120 1.00 92.44 439 ALA A C 1
ATOM 3326 O O . ALA A 1 439 ? 6.323 22.976 0.161 1.00 92.44 439 ALA A O 1
ATOM 3327 N N . ASP A 1 440 ? 7.327 21.793 1.800 1.00 95.44 440 ASP A N 1
ATOM 3328 C CA . ASP A 1 440 ? 8.694 22.213 1.480 1.00 95.44 440 ASP A CA 1
ATOM 3329 C C . ASP A 1 440 ? 9.133 21.690 0.101 1.00 95.44 440 ASP A C 1
ATOM 3331 O O . ASP A 1 440 ? 9.583 22.471 -0.741 1.00 95.44 440 ASP A O 1
ATOM 3335 N N . PHE A 1 441 ? 8.900 20.404 -0.186 1.00 95.75 441 PHE A N 1
ATOM 3336 C CA . PHE A 1 441 ? 9.197 19.789 -1.484 1.00 95.75 441 PHE A CA 1
ATOM 3337 C C . PHE A 1 441 ? 8.467 20.488 -2.640 1.00 95.75 441 PHE A C 1
ATOM 3339 O O . PHE A 1 441 ? 9.074 20.805 -3.665 1.00 95.75 441 PHE A O 1
ATOM 3346 N N . VAL A 1 442 ? 7.172 20.781 -2.477 1.00 93.50 442 VAL A N 1
ATOM 3347 C CA . VAL A 1 442 ? 6.396 21.507 -3.491 1.00 93.50 442 VAL A CA 1
ATOM 3348 C C . VAL A 1 442 ? 6.926 22.927 -3.665 1.00 93.50 442 VAL A C 1
ATOM 3350 O O . VAL A 1 442 ? 7.074 23.378 -4.797 1.00 93.50 442 VAL A O 1
ATOM 3353 N N . ALA A 1 443 ? 7.256 23.631 -2.581 1.00 93.50 443 ALA A N 1
ATOM 3354 C CA . ALA 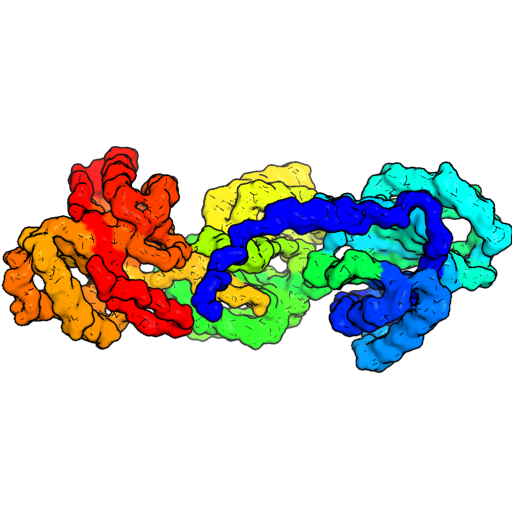A 1 443 ? 7.793 24.986 -2.666 1.00 93.50 443 ALA A CA 1
ATOM 3355 C C . ALA A 1 443 ? 9.156 25.046 -3.379 1.00 93.50 443 ALA A C 1
ATOM 3357 O O . ALA A 1 443 ? 9.428 26.018 -4.089 1.00 93.50 443 ALA A O 1
ATOM 3358 N N . GLU A 1 444 ? 10.000 24.028 -3.205 1.00 96.62 444 GLU A N 1
ATOM 3359 C CA . GLU A 1 444 ? 11.344 23.979 -3.784 1.00 96.62 444 GLU A CA 1
ATOM 3360 C C . GLU A 1 444 ? 11.359 23.455 -5.226 1.00 96.62 444 GLU A C 1
ATOM 3362 O O . GLU A 1 444 ? 11.998 24.054 -6.095 1.00 96.62 444 GLU A O 1
ATOM 3367 N N . HIS A 1 445 ? 10.635 22.368 -5.498 1.00 93.75 445 HIS A N 1
ATOM 3368 C CA . HIS A 1 445 ? 10.751 21.625 -6.754 1.00 93.75 445 HIS A CA 1
ATOM 3369 C C . HIS A 1 445 ? 9.532 21.775 -7.668 1.00 93.75 445 HIS A C 1
ATOM 3371 O O . HIS A 1 445 ? 9.670 21.739 -8.891 1.00 93.75 445 HIS A O 1
ATOM 3377 N N . LEU A 1 446 ? 8.341 21.991 -7.101 1.00 93.44 446 LEU A N 1
ATOM 3378 C CA . LEU A 1 446 ? 7.068 21.943 -7.829 1.00 93.44 446 LEU A CA 1
ATOM 3379 C C . LEU A 1 446 ? 6.220 23.214 -7.652 1.00 93.44 446 LEU A C 1
ATOM 3381 O O . LEU A 1 446 ? 4.994 23.161 -7.696 1.00 93.44 446 LEU A O 1
ATOM 3385 N N . ALA A 1 447 ? 6.853 24.385 -7.511 1.00 91.56 447 ALA A N 1
ATOM 3386 C CA . ALA A 1 447 ? 6.168 25.665 -7.266 1.00 91.56 447 ALA A CA 1
ATOM 3387 C C . ALA A 1 447 ? 5.218 26.114 -8.400 1.00 91.56 447 ALA A C 1
ATOM 3389 O O . ALA A 1 447 ? 4.530 27.128 -8.284 1.00 91.56 447 ALA A O 1
ATOM 3390 N N . TRP A 1 448 ? 5.230 25.392 -9.520 1.00 92.12 448 TRP A N 1
ATOM 3391 C CA . TRP A 1 448 ? 4.350 25.574 -10.669 1.00 92.12 448 TRP A CA 1
ATOM 3392 C C . TRP A 1 448 ? 3.041 24.779 -10.561 1.00 92.12 448 TRP A C 1
ATOM 3394 O O . TRP A 1 448 ? 2.150 25.023 -11.374 1.00 92.12 448 TRP A O 1
ATOM 3404 N N . LEU A 1 449 ? 2.918 23.854 -9.598 1.00 92.06 449 LEU A N 1
ATOM 3405 C CA . LEU A 1 449 ? 1.677 23.122 -9.353 1.00 92.06 449 LEU A CA 1
ATOM 3406 C C . LEU A 1 449 ? 0.513 24.090 -9.102 1.00 92.06 449 LEU A C 1
ATOM 3408 O O . LEU A 1 449 ? 0.725 25.167 -8.528 1.00 92.06 449 LEU A O 1
ATOM 3412 N N . PRO A 1 450 ? -0.718 23.702 -9.479 1.00 89.94 450 PRO A N 1
ATOM 3413 C CA . PRO A 1 450 ? -1.912 24.445 -9.110 1.00 89.94 450 PRO A CA 1
ATOM 3414 C C . PRO A 1 450 ? -1.915 24.762 -7.605 1.00 89.94 450 PRO A C 1
ATOM 3416 O O . PRO A 1 450 ? -1.767 23.847 -6.786 1.00 89.94 450 PRO A O 1
ATOM 3419 N N . PRO A 1 451 ? -2.035 26.047 -7.216 1.00 85.06 451 PRO A N 1
ATOM 3420 C CA . PRO A 1 451 ? -2.151 26.406 -5.811 1.00 85.06 451 PRO A CA 1
ATOM 3421 C C . PRO A 1 451 ? -3.498 25.918 -5.265 1.00 85.06 451 PRO A C 1
ATOM 3423 O O . PRO A 1 451 ? -4.482 25.874 -5.998 1.00 85.06 451 PRO A O 1
ATOM 3426 N N . ASP A 1 452 ? -3.544 25.611 -3.969 1.00 86.94 452 ASP A N 1
ATOM 3427 C CA . ASP A 1 452 ? -4.755 25.188 -3.250 1.00 86.94 452 ASP A CA 1
ATOM 3428 C C . ASP A 1 452 ? -5.422 23.910 -3.816 1.00 86.94 452 ASP A C 1
ATOM 3430 O O . ASP A 1 452 ? -6.595 23.948 -4.201 1.00 86.94 452 ASP A O 1
ATOM 3434 N N . PRO A 1 453 ? -4.716 22.758 -3.852 1.00 93.19 453 PRO A N 1
ATOM 3435 C CA . PRO A 1 453 ? -5.321 21.496 -4.276 1.00 93.19 453 PRO A CA 1
ATOM 3436 C C . PRO A 1 453 ? -6.523 21.136 -3.399 1.00 93.19 453 PRO A C 1
ATOM 3438 O O . PRO A 1 453 ? -6.552 21.439 -2.200 1.00 93.19 453 PRO A O 1
ATOM 3441 N N . LEU A 1 454 ? -7.497 20.422 -3.967 1.00 93.19 454 LEU A N 1
ATOM 3442 C CA . LEU A 1 454 ? -8.574 19.844 -3.170 1.00 93.19 454 LEU A CA 1
ATOM 3443 C C . LEU A 1 454 ? -7.971 18.777 -2.255 1.00 93.19 454 LEU A C 1
ATOM 3445 O O . LEU A 1 454 ? -7.408 17.795 -2.734 1.00 93.19 454 LEU A O 1
ATOM 3449 N N . GLN A 1 455 ? -8.104 18.963 -0.943 1.00 92.56 455 GLN A N 1
ATOM 3450 C CA . GLN A 1 455 ? -7.581 18.025 0.046 1.00 92.56 455 GLN A CA 1
ATOM 3451 C C . GLN A 1 455 ? -8.701 17.307 0.798 1.00 92.56 455 GLN A C 1
ATOM 3453 O O . GLN A 1 455 ? -9.675 17.924 1.238 1.00 92.56 455 GLN A O 1
ATOM 3458 N N . VAL A 1 456 ? -8.516 16.002 0.982 1.00 88.88 456 VAL A N 1
ATOM 3459 C CA . VAL A 1 456 ? -9.289 15.154 1.894 1.00 88.88 456 VAL A CA 1
ATOM 3460 C C . VAL A 1 456 ? -8.285 14.538 2.858 1.00 88.88 456 VAL A C 1
ATOM 3462 O O . VAL A 1 456 ? -7.481 13.699 2.462 1.00 88.88 456 VAL A O 1
ATOM 3465 N N . SER A 1 457 ? -8.279 15.000 4.105 1.00 88.69 457 SER A N 1
ATOM 3466 C CA . SER A 1 457 ? -7.314 14.579 5.124 1.00 88.69 457 SER A CA 1
ATOM 3467 C C . SER A 1 457 ? -8.058 14.093 6.353 1.00 88.69 457 SER A C 1
ATOM 3469 O O . SER A 1 457 ? -8.793 14.868 6.964 1.00 88.69 457 SER A O 1
ATOM 3471 N N . GLY A 1 458 ? -7.859 12.835 6.730 1.00 79.44 458 GLY A N 1
ATOM 3472 C CA . GLY A 1 458 ? -8.583 12.254 7.852 1.00 79.44 458 GLY A CA 1
ATOM 3473 C C . GLY A 1 458 ? -8.239 10.795 8.113 1.00 79.44 458 GLY A C 1
ATOM 3474 O O . GLY A 1 458 ? -7.133 10.342 7.812 1.00 79.44 458 GLY A O 1
ATOM 3475 N N . THR A 1 459 ? -9.181 10.079 8.715 1.00 78.31 459 THR A N 1
ATOM 3476 C CA . THR A 1 459 ? -8.990 8.711 9.205 1.00 78.31 459 THR A CA 1
ATOM 3477 C C . THR A 1 459 ? -9.187 7.705 8.081 1.00 78.31 459 THR A C 1
ATOM 3479 O O . THR A 1 459 ? -10.199 7.737 7.377 1.00 78.31 459 THR A O 1
ATOM 3482 N N . LEU A 1 460 ? -8.227 6.798 7.914 1.00 70.44 460 LEU A N 1
ATOM 3483 C CA . LEU A 1 460 ? -8.363 5.655 7.022 1.00 70.44 460 LEU A CA 1
ATOM 3484 C C . LEU A 1 460 ? -9.255 4.615 7.704 1.00 70.44 460 LEU A C 1
ATOM 3486 O O . LEU A 1 460 ? -8.844 4.014 8.687 1.00 70.44 460 LEU A O 1
ATOM 3490 N N . ALA A 1 461 ? -10.471 4.422 7.199 1.00 59.47 461 ALA A N 1
ATOM 3491 C CA . ALA A 1 461 ? -11.456 3.530 7.808 1.00 59.47 461 ALA A CA 1
ATOM 3492 C C . ALA A 1 461 ? -11.353 2.092 7.298 1.00 59.47 461 ALA A C 1
ATOM 3494 O O . ALA A 1 461 ? -11.379 1.144 8.079 1.00 59.47 461 ALA A O 1
ATOM 3495 N N . VAL A 1 462 ? -11.182 1.933 5.986 1.00 57.97 462 VAL A N 1
ATOM 3496 C CA . VAL A 1 462 ? -11.081 0.628 5.324 1.00 57.97 462 VAL A CA 1
ATOM 3497 C C . VAL A 1 462 ? -9.862 0.654 4.417 1.00 57.97 462 VAL A C 1
ATOM 3499 O O . VAL A 1 462 ? -9.690 1.611 3.661 1.00 57.97 462 VAL A O 1
ATOM 3502 N N . ALA A 1 463 ? -9.042 -0.394 4.440 1.00 58.38 463 ALA A N 1
ATOM 3503 C CA . ALA A 1 463 ? -8.188 -0.691 3.300 1.00 58.38 463 ALA A CA 1
ATOM 3504 C C . ALA A 1 463 ? -7.991 -2.190 3.105 1.00 58.38 463 ALA A C 1
ATOM 3506 O O . ALA A 1 463 ? -7.917 -2.950 4.064 1.00 58.38 463 ALA A O 1
ATOM 3507 N N . ALA A 1 464 ? -7.887 -2.594 1.846 1.00 55.31 464 ALA A N 1
ATOM 3508 C CA . ALA A 1 464 ? -7.681 -3.975 1.441 1.00 55.31 464 ALA A CA 1
ATOM 3509 C C . ALA A 1 464 ? -6.718 -4.026 0.256 1.00 55.31 464 ALA A C 1
ATOM 3511 O O . ALA A 1 464 ? -6.773 -3.153 -0.609 1.00 55.31 464 ALA A O 1
ATOM 3512 N N . LEU A 1 465 ? -5.866 -5.051 0.197 1.00 52.56 465 LEU A N 1
ATOM 3513 C CA . LEU A 1 465 ? -4.922 -5.292 -0.897 1.00 52.56 465 LEU A CA 1
ATOM 3514 C C . LEU A 1 465 ? -5.015 -6.756 -1.349 1.00 52.56 465 LEU A C 1
ATOM 3516 O O . LEU A 1 465 ? -5.269 -7.645 -0.540 1.00 52.56 465 LEU A O 1
ATOM 3520 N N . ALA A 1 466 ? -4.805 -7.029 -2.636 1.00 42.22 466 ALA A N 1
ATOM 3521 C CA . ALA A 1 466 ? -4.969 -8.376 -3.198 1.00 42.22 466 ALA A CA 1
ATOM 3522 C C . ALA A 1 466 ? -4.016 -9.428 -2.585 1.00 42.22 466 ALA A C 1
ATOM 3524 O O . ALA A 1 466 ? -4.408 -10.580 -2.398 1.00 42.22 466 ALA A O 1
ATOM 3525 N N . GLU A 1 467 ? -2.789 -9.032 -2.228 1.00 33.25 467 GLU A N 1
ATOM 3526 C CA . GLU A 1 467 ? -1.759 -9.914 -1.644 1.00 33.25 467 GLU A CA 1
ATOM 3527 C C . GLU A 1 467 ? -1.706 -9.881 -0.106 1.00 33.25 467 GLU A C 1
ATOM 35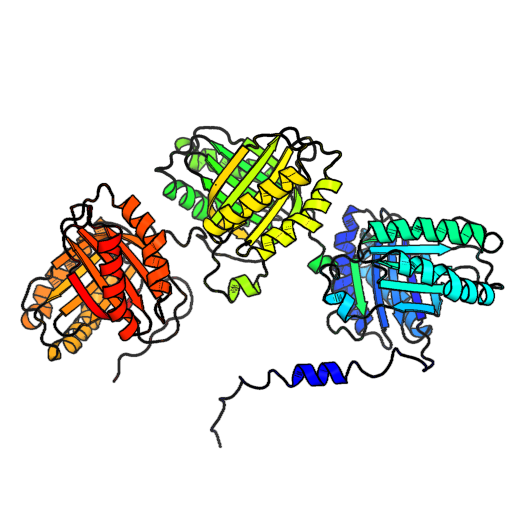29 O O . GLU A 1 467 ? -1.068 -10.725 0.534 1.00 33.25 467 GLU A O 1
ATOM 3534 N N . ILE A 1 468 ? -2.398 -8.916 0.506 1.00 32.19 468 ILE A N 1
ATOM 3535 C CA . ILE A 1 468 ? -2.444 -8.714 1.952 1.00 32.19 468 ILE A CA 1
ATOM 3536 C C . ILE A 1 468 ? -3.906 -8.572 2.357 1.00 32.19 468 ILE A C 1
ATOM 3538 O O . ILE A 1 468 ? -4.515 -7.514 2.212 1.00 32.19 468 ILE A O 1
ATOM 3542 N N . ASP A 1 469 ? -4.452 -9.643 2.928 1.00 30.67 469 ASP A N 1
ATOM 3543 C CA . ASP A 1 469 ? -5.736 -9.592 3.618 1.00 30.67 469 ASP A CA 1
ATOM 3544 C C . ASP A 1 469 ? -5.540 -8.899 4.972 1.00 30.67 469 ASP A C 1
ATOM 3546 O O . ASP A 1 469 ? -5.383 -9.545 6.011 1.00 30.67 469 ASP A O 1
ATOM 3550 N N . MET A 1 470 ? -5.451 -7.569 4.951 1.00 32.16 470 MET A N 1
ATOM 3551 C CA . MET A 1 470 ? -5.754 -6.786 6.142 1.00 32.16 470 MET A CA 1
ATOM 3552 C C . MET A 1 470 ? -7.270 -6.864 6.290 1.00 32.16 470 MET A C 1
ATOM 3554 O O . MET A 1 470 ? -7.999 -6.156 5.600 1.00 32.16 470 MET A O 1
ATOM 3558 N N . GLY A 1 471 ? -7.732 -7.831 7.087 1.00 27.88 471 GLY A N 1
ATOM 3559 C CA . GLY A 1 471 ? -9.146 -7.967 7.414 1.00 27.88 471 GLY A CA 1
ATOM 3560 C C . GLY A 1 471 ? -9.722 -6.633 7.895 1.00 27.88 471 GLY A C 1
ATOM 3561 O O . GLY A 1 471 ? -8.993 -5.829 8.472 1.00 27.88 471 GLY A O 1
ATOM 3562 N N . ALA A 1 472 ? -11.002 -6.431 7.581 1.00 31.02 472 ALA A N 1
ATOM 3563 C CA . ALA A 1 472 ? -11.929 -5.412 8.073 1.00 31.02 472 ALA A CA 1
ATOM 3564 C C . ALA A 1 472 ? -11.427 -4.554 9.257 1.00 31.02 472 ALA A C 1
ATOM 3566 O O . ALA A 1 472 ? -11.004 -5.087 10.279 1.00 31.02 472 ALA A O 1
ATOM 3567 N N . ASN A 1 473 ? -11.559 -3.228 9.119 1.00 32.25 473 ASN A N 1
ATOM 3568 C CA . ASN A 1 473 ? -11.253 -2.172 10.102 1.00 32.25 473 ASN A CA 1
ATOM 3569 C C . ASN A 1 473 ? -9.766 -1.825 10.362 1.00 32.25 473 ASN A C 1
ATOM 3571 O O . ASN A 1 473 ? -9.150 -2.258 11.337 1.00 32.25 473 ASN A O 1
ATOM 3575 N N . LEU A 1 474 ? -9.221 -0.910 9.541 1.00 32.66 474 LEU A N 1
ATOM 3576 C CA . LEU A 1 474 ? -7.908 -0.261 9.754 1.00 32.66 474 LEU A CA 1
ATOM 3577 C C . LEU A 1 474 ? -7.979 1.073 10.512 1.00 32.66 474 LEU A C 1
ATOM 3579 O O . LEU A 1 474 ? -6.987 1.486 11.117 1.00 32.66 474 LEU A O 1
ATOM 3583 N N . ALA A 1 475 ? -9.152 1.712 10.567 1.00 33.31 475 ALA A N 1
ATOM 3584 C CA . ALA A 1 475 ? -9.476 2.540 11.722 1.00 33.31 475 ALA A CA 1
ATOM 3585 C C . ALA A 1 475 ? -9.633 1.531 12.846 1.00 33.31 475 ALA A C 1
ATOM 3587 O O . ALA A 1 475 ? -10.664 0.872 12.868 1.00 33.31 475 ALA A O 1
ATOM 3588 N N . GLY A 1 476 ? -8.555 1.291 13.607 1.00 30.42 476 GLY A N 1
ATOM 3589 C CA . GLY A 1 476 ? -8.405 0.095 14.437 1.00 30.42 476 GLY A CA 1
ATOM 3590 C C . GLY A 1 476 ? -9.732 -0.294 15.052 1.00 30.42 476 GLY A C 1
ATOM 3591 O O . GLY A 1 476 ? -10.253 0.530 15.786 1.00 30.42 476 GLY A O 1
ATOM 3592 N N . GLU A 1 477 ? -10.278 -1.443 14.625 1.00 28.42 477 GLU A N 1
ATOM 3593 C CA . GLU A 1 477 ? -11.603 -1.968 14.987 1.00 28.42 477 GLU A CA 1
ATOM 3594 C C . GLU A 1 477 ? -12.424 -0.965 15.816 1.00 28.42 477 GLU A C 1
ATOM 3596 O O . GLU A 1 477 ? -12.230 -0.922 17.041 1.00 28.42 477 GLU A O 1
ATOM 3601 N N . PRO A 1 478 ? -13.362 -0.170 15.246 1.00 32.78 478 PRO A N 1
ATOM 3602 C CA . PRO A 1 478 ? -14.484 0.206 16.068 1.00 32.78 478 PRO A CA 1
ATOM 3603 C C . PRO A 1 478 ? -15.153 -1.131 16.363 1.00 32.78 478 PRO A C 1
ATOM 3605 O O . PRO A 1 478 ? -15.939 -1.646 15.574 1.00 32.78 478 PRO A O 1
ATOM 3608 N N . MET A 1 479 ? -14.769 -1.736 17.487 1.00 33.06 479 MET A N 1
ATOM 3609 C CA . MET A 1 479 ? -15.616 -2.659 18.209 1.00 33.06 479 MET A CA 1
ATOM 3610 C C . MET A 1 479 ? -17.011 -2.043 18.111 1.00 33.06 479 MET A C 1
ATOM 3612 O O . MET A 1 479 ? -17.177 -0.946 18.650 1.00 33.06 479 MET A O 1
ATOM 3616 N N . GLU A 1 480 ? -17.922 -2.670 17.345 1.00 41.88 480 GLU A N 1
ATOM 3617 C CA . GLU A 1 480 ? -19.322 -2.251 17.182 1.00 41.88 480 GLU A CA 1
ATOM 3618 C C . GLU A 1 480 ? -19.757 -1.578 18.472 1.00 41.88 480 GLU A C 1
ATOM 3620 O O . GLU A 1 480 ? -19.791 -2.296 19.464 1.00 41.88 480 GLU A O 1
ATOM 3625 N N . GLN A 1 481 ? -19.942 -0.246 18.476 1.00 54.28 481 GLN A N 1
ATOM 3626 C CA . GLN A 1 481 ? -20.073 0.597 19.675 1.00 54.28 481 GLN A CA 1
ATOM 3627 C C . GLN A 1 481 ? -20.216 -0.228 20.962 1.00 54.28 481 GLN A C 1
ATOM 3629 O O . GLN A 1 481 ? -21.326 -0.601 21.337 1.00 54.28 481 GLN A O 1
ATOM 3634 N N . VAL A 1 482 ? -19.098 -0.643 21.574 1.00 61.34 482 VAL A N 1
ATOM 3635 C CA . VAL A 1 482 ? -19.211 -1.656 22.629 1.00 61.34 482 VAL A CA 1
ATOM 3636 C C . VAL A 1 482 ? -19.719 -0.991 23.886 1.00 61.34 482 VAL A C 1
ATOM 3638 O O . VAL A 1 482 ? -19.167 -0.013 24.384 1.00 61.34 482 VAL A O 1
ATOM 3641 N N . PHE A 1 483 ? -20.763 -1.575 24.445 1.00 75.81 483 PHE A N 1
ATOM 3642 C CA . PHE A 1 483 ? -21.315 -1.167 25.715 1.00 75.81 483 PHE A CA 1
ATOM 3643 C C . PHE A 1 483 ? -20.756 -2.057 26.808 1.00 75.81 483 PHE A C 1
ATOM 3645 O O . PHE A 1 483 ? -20.732 -3.286 26.711 1.00 75.81 483 PHE A O 1
ATOM 3652 N N . ALA A 1 484 ? -20.305 -1.427 27.880 1.00 83.50 484 ALA A N 1
ATOM 3653 C CA . ALA A 1 484 ? -19.714 -2.114 29.004 1.00 83.50 484 ALA A CA 1
ATOM 3654 C C . ALA A 1 484 ? -20.577 -1.946 30.253 1.00 83.50 484 ALA A C 1
ATOM 3656 O O . ALA A 1 484 ? -21.131 -0.882 30.519 1.00 83.50 484 ALA A O 1
ATOM 3657 N N . SER A 1 485 ? -20.646 -3.006 31.056 1.00 88.69 485 SER A N 1
ATOM 3658 C CA . SER A 1 485 ? -21.091 -2.945 32.445 1.00 88.69 485 SER A CA 1
ATOM 3659 C C . SER A 1 485 ? -19.916 -3.282 33.355 1.00 88.69 485 SER A C 1
ATOM 3661 O O . SER A 1 485 ? -19.413 -4.411 33.345 1.00 88.69 485 SER A O 1
ATOM 3663 N N . VAL A 1 486 ? -19.477 -2.303 34.143 1.00 92.00 486 VAL A N 1
ATOM 3664 C CA . VAL A 1 486 ? -18.428 -2.443 35.155 1.00 92.00 486 VAL A CA 1
ATOM 3665 C C . VAL A 1 486 ? -19.089 -2.545 36.523 1.00 92.00 486 VAL A C 1
ATOM 3667 O O . VAL A 1 486 ? -19.842 -1.664 36.928 1.00 92.00 486 VAL A O 1
ATOM 3670 N N . ARG A 1 487 ? -18.798 -3.617 37.260 1.00 93.00 487 ARG A N 1
ATOM 3671 C CA . ARG A 1 487 ? -19.318 -3.843 38.617 1.00 93.00 487 ARG A CA 1
ATOM 3672 C C . ARG A 1 487 ? -18.159 -3.930 39.582 1.00 93.00 487 ARG A C 1
ATOM 3674 O O . ARG A 1 487 ? -17.288 -4.768 39.375 1.00 93.00 487 ARG A O 1
ATOM 3681 N N . ILE A 1 488 ? -18.161 -3.102 40.619 1.00 92.12 488 ILE A N 1
ATOM 3682 C CA . ILE A 1 488 ? -17.143 -3.094 41.671 1.00 92.12 488 ILE A CA 1
ATOM 3683 C C . ILE A 1 488 ? -17.793 -3.558 42.972 1.00 92.12 488 ILE A C 1
ATOM 3685 O O . ILE A 1 488 ? -18.766 -2.966 43.434 1.00 92.12 488 ILE A O 1
ATOM 3689 N N . TYR A 1 489 ? -17.251 -4.623 43.550 1.00 92.06 489 TYR A N 1
ATOM 3690 C CA . TYR A 1 489 ? -17.670 -5.213 44.815 1.00 92.06 489 TYR A CA 1
ATOM 3691 C C . TYR A 1 489 ? -16.600 -4.934 45.873 1.00 92.06 489 TYR A C 1
ATOM 3693 O O . TYR A 1 489 ? -15.411 -5.133 45.616 1.00 92.06 489 TYR A O 1
ATOM 3701 N N . ASP A 1 490 ? -17.018 -4.509 47.061 1.00 90.44 490 ASP A N 1
ATOM 3702 C CA . ASP A 1 490 ? -16.136 -4.186 48.180 1.00 90.44 490 ASP A CA 1
ATOM 3703 C C . ASP A 1 490 ? -16.407 -5.067 49.412 1.00 90.44 490 ASP A C 1
ATOM 3705 O O . ASP A 1 490 ? -17.405 -5.788 49.506 1.00 90.44 490 ASP A O 1
ATOM 3709 N N . GLY A 1 491 ? -15.477 -5.027 50.368 1.00 89.00 491 GLY A N 1
ATOM 3710 C CA . GLY A 1 491 ? -15.603 -5.746 51.636 1.00 89.00 491 GLY A CA 1
ATOM 3711 C C . GLY A 1 491 ? -15.473 -7.264 51.512 1.00 89.00 491 GLY A C 1
ATOM 3712 O O . GLY A 1 491 ? -15.954 -7.982 52.387 1.00 89.00 491 GLY A O 1
ATOM 3713 N N . ILE A 1 492 ? -14.844 -7.753 50.443 1.00 90.25 492 ILE A N 1
ATOM 3714 C CA . ILE A 1 492 ? -14.676 -9.185 50.181 1.00 90.25 492 ILE A CA 1
ATOM 3715 C C . ILE A 1 492 ? -13.550 -9.736 51.061 1.00 90.25 492 ILE A C 1
ATOM 3717 O O . ILE A 1 492 ? -12.475 -9.139 51.144 1.00 90.25 492 ILE A O 1
ATOM 3721 N N . ASP A 1 493 ? -13.772 -10.889 51.700 1.00 89.44 493 ASP A N 1
ATOM 3722 C CA . ASP A 1 493 ? -12.692 -11.620 52.367 1.00 89.44 493 ASP A CA 1
ATOM 3723 C C . ASP A 1 493 ? -11.740 -12.189 51.294 1.00 89.44 493 ASP A C 1
ATOM 3725 O O . ASP A 1 493 ? -12.195 -12.941 50.425 1.00 89.44 493 ASP A O 1
ATOM 3729 N N . PRO A 1 494 ? -10.426 -11.885 51.331 1.00 84.81 494 PRO A N 1
ATOM 3730 C CA . PRO A 1 494 ? -9.464 -12.437 50.378 1.00 84.81 494 PRO A CA 1
ATOM 3731 C C . PRO A 1 494 ? -9.517 -13.971 50.260 1.00 84.81 494 PRO A C 1
ATOM 3733 O O . PRO A 1 494 ? -9.190 -14.521 49.209 1.00 84.81 494 PRO A O 1
ATOM 3736 N N . ALA A 1 495 ? -9.932 -14.680 51.319 1.00 87.31 495 ALA A N 1
ATOM 3737 C CA . ALA A 1 495 ? -10.079 -16.135 51.306 1.00 87.31 495 ALA A CA 1
ATOM 3738 C C . ALA A 1 495 ? -11.250 -16.631 50.435 1.00 87.31 495 ALA A C 1
ATOM 3740 O O . ALA A 1 495 ? -11.197 -17.759 49.940 1.00 87.31 495 ALA A O 1
ATOM 3741 N N . ASP A 1 496 ? -12.274 -15.802 50.219 1.00 88.69 496 ASP A N 1
ATOM 3742 C CA . ASP A 1 496 ? -13.483 -16.155 49.469 1.00 88.69 496 ASP A CA 1
ATOM 3743 C C . ASP A 1 496 ? -13.347 -15.888 47.960 1.00 88.69 496 ASP A C 1
ATOM 3745 O O . ASP A 1 496 ? -14.114 -16.426 47.162 1.00 88.69 496 ASP A O 1
ATOM 3749 N N . GLN A 1 497 ? -12.343 -15.119 47.528 1.00 82.38 497 GLN A N 1
ATOM 3750 C CA . GLN A 1 497 ? -12.165 -14.717 46.125 1.00 82.38 497 GLN A CA 1
ATOM 3751 C C . GLN A 1 497 ? -12.025 -15.890 45.154 1.00 82.38 497 GLN A C 1
ATOM 3753 O O . GLN A 1 497 ? -12.594 -15.861 44.062 1.00 82.38 497 GLN A O 1
ATOM 3758 N N . GLY A 1 498 ? -11.296 -16.937 45.552 1.00 82.69 498 GLY A N 1
ATOM 3759 C CA . GLY A 1 498 ? -11.149 -18.142 44.734 1.00 82.69 498 GLY A CA 1
ATOM 3760 C C . GLY A 1 498 ? -12.480 -18.870 44.532 1.00 82.69 498 GLY A C 1
ATOM 3761 O O . GLY A 1 498 ? -12.759 -19.354 43.437 1.00 82.69 498 GLY A O 1
ATOM 3762 N N . GLU A 1 499 ? -13.330 -18.897 45.561 1.00 85.62 499 GLU A N 1
ATOM 3763 C CA . GLU A 1 499 ? -14.664 -19.491 45.472 1.00 85.62 499 GLU A CA 1
ATOM 3764 C C . GLU A 1 499 ? -15.614 -18.614 44.645 1.00 85.62 499 GLU A C 1
ATOM 3766 O O . GLU A 1 499 ? -16.353 -19.138 43.815 1.00 85.62 499 GLU A O 1
ATOM 3771 N N . ILE A 1 500 ? -15.549 -17.285 44.791 1.00 87.00 500 ILE A N 1
ATOM 3772 C CA . ILE A 1 500 ? -16.324 -16.343 43.969 1.00 87.00 500 ILE A CA 1
ATOM 3773 C C . ILE A 1 500 ? -15.970 -16.509 42.486 1.00 87.00 500 ILE A C 1
ATOM 3775 O O . ILE A 1 500 ? -16.875 -16.604 41.654 1.00 87.00 500 ILE A O 1
ATOM 3779 N N . ALA A 1 501 ? -14.679 -16.590 42.149 1.00 79.75 501 ALA A N 1
ATOM 3780 C CA . ALA A 1 501 ? -14.218 -16.814 40.780 1.00 79.75 501 ALA A CA 1
ATOM 3781 C C . ALA A 1 501 ? -14.744 -18.146 40.224 1.00 79.75 501 ALA A C 1
ATOM 3783 O O . ALA A 1 501 ? -15.343 -18.167 39.150 1.00 79.75 501 ALA A O 1
ATOM 3784 N N . ARG A 1 502 ? -14.612 -19.236 40.993 1.00 83.88 502 ARG A N 1
ATOM 3785 C CA . ARG A 1 502 ? -15.079 -20.575 40.607 1.00 83.88 502 ARG A CA 1
ATOM 3786 C C . ARG A 1 502 ? -16.591 -20.623 40.370 1.00 83.88 502 ARG A C 1
ATOM 3788 O O . ARG A 1 502 ? -17.039 -21.144 39.354 1.00 83.88 502 ARG A O 1
ATOM 3795 N N . VAL A 1 503 ? -17.390 -20.072 41.287 1.00 85.88 503 VAL A N 1
ATOM 3796 C CA . VAL A 1 503 ? -18.859 -20.036 41.163 1.00 85.88 503 VAL A CA 1
ATOM 3797 C C . VAL A 1 503 ? -19.283 -19.169 39.973 1.00 85.88 503 VAL A C 1
ATOM 3799 O O . VAL A 1 503 ? -20.169 -19.557 39.212 1.00 85.88 503 VAL A O 1
ATOM 3802 N N . THR A 1 504 ? -18.612 -18.034 39.763 1.00 82.12 504 THR A N 1
ATOM 3803 C CA . THR A 1 504 ? -18.841 -17.170 38.595 1.00 82.12 504 THR A CA 1
ATOM 3804 C C . THR A 1 504 ? -18.541 -17.919 37.296 1.00 82.12 504 THR A C 1
ATOM 3806 O O . THR A 1 504 ? -19.362 -17.895 36.380 1.00 82.12 504 THR A O 1
ATOM 3809 N N . GLU A 1 505 ? -17.410 -18.624 37.222 1.00 77.38 505 GLU A N 1
ATOM 3810 C CA . GLU A 1 505 ? -16.994 -19.378 36.038 1.00 77.38 505 GLU A CA 1
ATOM 3811 C C . GLU A 1 505 ? -17.933 -20.544 35.711 1.00 77.38 505 GLU A C 1
ATOM 3813 O O . GLU A 1 505 ? -18.350 -20.703 34.563 1.00 77.38 505 GLU A O 1
ATOM 3818 N N . GLU A 1 506 ? -18.305 -21.336 36.717 1.00 82.69 506 GLU A N 1
ATOM 3819 C CA . GLU A 1 506 ? -19.138 -22.526 36.531 1.00 82.69 506 GLU A CA 1
ATOM 3820 C C . GLU A 1 506 ? -20.615 -22.203 36.267 1.00 82.69 506 GLU A C 1
ATOM 3822 O O . GLU A 1 506 ? -21.302 -23.005 35.631 1.00 82.69 506 GLU A O 1
ATOM 3827 N N . GLY A 1 507 ? -21.124 -21.067 36.759 1.00 85.25 507 GLY A N 1
ATOM 3828 C CA . GLY A 1 507 ? -22.556 -20.766 36.701 1.00 85.25 507 GLY A CA 1
ATOM 3829 C C . GLY A 1 507 ? -22.939 -19.450 36.029 1.00 85.25 507 GLY A C 1
ATOM 3830 O O . GLY A 1 507 ? -23.869 -19.453 35.227 1.00 85.25 507 GLY A O 1
ATOM 3831 N N . PHE A 1 508 ? -22.251 -18.337 36.302 1.00 86.50 508 PHE A N 1
ATOM 3832 C CA . PHE A 1 508 ? -22.623 -17.043 35.714 1.00 86.50 508 PHE A CA 1
ATOM 3833 C C . PHE A 1 508 ? -22.139 -16.889 34.268 1.00 86.50 508 PHE A C 1
ATOM 3835 O O . PHE A 1 508 ? -22.883 -16.400 33.418 1.00 86.50 508 PHE A O 1
ATOM 3842 N N . LEU A 1 509 ? -20.921 -17.343 33.953 1.00 79.88 509 LEU A N 1
ATOM 3843 C CA . LEU A 1 509 ? -20.370 -17.223 32.598 1.00 79.88 509 LEU A CA 1
ATOM 3844 C C . LEU A 1 509 ? -21.181 -17.948 31.520 1.00 79.88 509 LEU A C 1
ATOM 3846 O O . LEU A 1 509 ? -21.342 -17.360 30.452 1.00 79.88 509 LEU A O 1
ATOM 3850 N N . PRO A 1 510 ? -21.718 -19.167 31.735 1.00 80.75 510 PRO A N 1
ATOM 3851 C CA . PRO A 1 510 ? -22.629 -19.782 30.772 1.00 80.75 510 PRO A CA 1
ATOM 3852 C C . PRO A 1 510 ? -23.834 -18.892 30.436 1.00 80.75 510 PRO A C 1
ATOM 3854 O O . PRO A 1 510 ? -24.160 -18.740 29.266 1.00 80.75 510 PRO A O 1
ATOM 3857 N N . ILE A 1 511 ? -24.429 -18.229 31.437 1.00 85.94 511 ILE A N 1
ATOM 3858 C CA . ILE A 1 511 ? -25.563 -17.308 31.243 1.00 85.94 511 ILE A CA 1
ATOM 3859 C C . ILE A 1 511 ? -25.145 -16.103 30.390 1.00 85.94 511 ILE A C 1
ATOM 3861 O O . ILE A 1 511 ? -25.902 -15.655 29.530 1.00 85.94 511 ILE A O 1
ATOM 3865 N N . MET A 1 512 ? -23.943 -15.566 30.619 1.00 82.19 512 MET A N 1
ATOM 3866 C CA . MET A 1 512 ? -23.412 -14.454 29.825 1.00 82.19 512 MET A CA 1
ATOM 3867 C C . MET A 1 512 ? -23.111 -14.874 28.385 1.00 82.19 512 MET A C 1
ATOM 3869 O O . MET A 1 512 ? -23.540 -14.185 27.473 1.00 82.19 512 MET A O 1
ATOM 3873 N N . ARG A 1 513 ? -22.483 -16.036 28.163 1.00 75.69 513 ARG A N 1
ATOM 3874 C CA . ARG A 1 513 ? -22.204 -16.560 26.811 1.00 75.69 513 ARG A CA 1
ATOM 3875 C C . ARG A 1 513 ? -23.464 -16.828 25.987 1.00 75.69 513 ARG A C 1
ATOM 3877 O O . ARG A 1 513 ? -23.412 -16.744 24.769 1.00 75.69 513 ARG A O 1
ATOM 3884 N N . GLU A 1 514 ? -24.567 -17.181 26.641 1.00 80.31 514 GLU A N 1
ATOM 3885 C CA . GLU A 1 514 ? -25.875 -17.376 26.001 1.00 80.31 514 GLU A CA 1
ATOM 3886 C C . GLU A 1 514 ? -26.669 -16.069 25.837 1.00 80.31 514 GLU A C 1
ATOM 3888 O O . GLU A 1 514 ? -27.778 -16.090 25.309 1.00 80.31 514 GLU A O 1
ATOM 3893 N N . SER A 1 515 ? -26.150 -14.937 26.322 1.00 80.50 515 SER A N 1
ATOM 3894 C CA . SER A 1 515 ? -26.819 -13.646 26.183 1.00 80.50 515 SER A CA 1
ATOM 3895 C C . SER A 1 515 ? -26.582 -13.062 24.796 1.00 80.50 515 SER A C 1
ATOM 3897 O O . SER A 1 515 ? -25.449 -13.030 24.321 1.00 80.50 515 SER A O 1
ATOM 3899 N N . ASP A 1 516 ? -27.656 -12.568 24.182 1.00 79.56 516 ASP A N 1
ATOM 3900 C CA . ASP A 1 516 ? -27.582 -11.854 22.910 1.00 79.56 516 ASP A CA 1
ATOM 3901 C C . ASP A 1 516 ? -26.591 -10.688 23.014 1.00 79.56 516 ASP A C 1
ATOM 3903 O O . ASP A 1 516 ? -26.534 -9.994 24.034 1.00 79.56 516 ASP A O 1
ATOM 3907 N N . GLY A 1 517 ? -25.785 -10.526 21.968 1.00 67.19 517 GLY A N 1
ATOM 3908 C CA . GLY A 1 517 ? -24.801 -9.458 21.864 1.00 67.19 517 GLY A CA 1
ATOM 3909 C C . GLY A 1 517 ? -23.623 -9.536 22.827 1.00 67.19 517 GLY A C 1
ATOM 3910 O O . GLY A 1 517 ? -22.892 -8.565 22.964 1.00 67.19 517 GLY A O 1
ATOM 3911 N N . PHE A 1 518 ? -23.426 -10.654 23.534 1.00 73.50 518 PHE A N 1
ATOM 3912 C CA . PHE A 1 518 ? -22.287 -10.826 24.434 1.00 73.50 518 PHE A CA 1
ATOM 3913 C C . PHE A 1 518 ? -20.960 -10.848 23.667 1.00 73.50 518 PHE A C 1
ATOM 3915 O O . PHE A 1 518 ? -20.757 -11.712 22.819 1.00 73.50 518 PHE A O 1
ATOM 3922 N N . VAL A 1 519 ? -20.034 -9.959 24.033 1.00 63.81 519 VAL A N 1
ATOM 3923 C CA . VAL A 1 519 ? -18.696 -9.841 23.427 1.00 63.81 519 VAL A CA 1
ATOM 3924 C C . VAL A 1 519 ? -17.632 -10.472 24.326 1.00 63.81 519 VAL A C 1
ATOM 3926 O O . VAL A 1 519 ? -16.815 -11.283 23.880 1.00 63.81 519 VAL A O 1
ATOM 3929 N N . GLY A 1 520 ? -17.645 -10.150 25.621 1.00 61.31 520 GLY A N 1
ATOM 3930 C CA . GLY A 1 520 ? -16.593 -10.594 26.530 1.00 61.31 520 GLY A CA 1
ATOM 3931 C C . GLY A 1 520 ? -16.891 -10.381 28.007 1.00 61.31 520 GLY A C 1
ATOM 3932 O O . GLY A 1 520 ? -17.728 -9.567 28.396 1.00 61.31 520 GLY A O 1
ATOM 3933 N N . TYR A 1 521 ? -16.185 -11.135 28.849 1.00 72.75 521 TYR A N 1
ATOM 3934 C CA . TYR A 1 521 ? -16.259 -11.022 30.300 1.00 72.75 521 TYR A CA 1
ATOM 3935 C C . TYR A 1 521 ? -14.877 -11.093 30.947 1.00 72.75 521 TYR A C 1
ATOM 3937 O O . TYR A 1 521 ? -14.135 -12.070 30.783 1.00 72.75 521 TYR A O 1
ATOM 3945 N N . TYR A 1 522 ? -14.593 -10.092 31.776 1.00 74.88 522 TYR A N 1
ATOM 3946 C CA . TYR A 1 522 ? -13.351 -9.948 32.521 1.00 74.88 522 TYR A CA 1
ATOM 3947 C C . TYR A 1 522 ? -13.620 -9.925 34.020 1.00 74.88 522 TYR A C 1
ATOM 3949 O O . TYR A 1 522 ? -14.584 -9.319 34.493 1.00 74.88 522 TYR A O 1
ATOM 3957 N N . PHE A 1 523 ? -12.729 -10.565 34.769 1.00 77.94 523 PHE A N 1
ATOM 3958 C CA . PHE A 1 523 ? -12.775 -10.660 36.220 1.00 77.94 523 PHE A CA 1
ATOM 3959 C C . PHE A 1 523 ? -11.457 -10.139 36.793 1.00 77.94 523 PHE A C 1
ATOM 3961 O O . PHE A 1 523 ? -10.394 -10.700 36.535 1.00 77.94 523 PHE A O 1
ATOM 3968 N N . LEU A 1 524 ? -11.518 -9.050 37.551 1.00 85.00 524 LEU A N 1
ATOM 3969 C CA . LEU A 1 524 ? -10.369 -8.391 38.159 1.00 85.00 524 LEU A CA 1
ATOM 3970 C C . LEU A 1 524 ? -10.375 -8.659 39.658 1.00 85.00 524 LEU A C 1
ATOM 3972 O O . LEU A 1 524 ? -11.261 -8.191 40.371 1.00 85.00 524 LEU A O 1
ATOM 3976 N N . ASN A 1 525 ? -9.356 -9.373 40.129 1.00 82.75 525 ASN A N 1
ATOM 3977 C CA . ASN A 1 525 ? -9.198 -9.733 41.527 1.00 82.75 525 ASN A CA 1
ATOM 3978 C C . ASN A 1 525 ? -8.175 -8.831 42.234 1.00 82.75 525 ASN A C 1
ATOM 3980 O O . ASN A 1 525 ? -6.992 -8.852 41.881 1.00 82.75 525 ASN A O 1
ATOM 3984 N N . ALA A 1 526 ? -8.620 -8.054 43.224 1.00 83.94 526 ALA A N 1
ATOM 3985 C CA . ALA A 1 526 ? -7.764 -7.227 44.078 1.00 83.94 526 ALA A CA 1
ATOM 3986 C C . ALA A 1 526 ? -7.722 -7.783 45.510 1.00 83.94 526 ALA A C 1
ATOM 3988 O O . ALA A 1 526 ? -8.075 -8.932 45.730 1.00 83.94 526 ALA A O 1
ATOM 3989 N N . VAL A 1 527 ? -7.234 -7.026 46.498 1.00 80.25 527 VAL A N 1
ATOM 3990 C CA . VAL A 1 527 ? -7.050 -7.559 47.864 1.00 80.25 527 VAL A CA 1
ATOM 3991 C C . VAL A 1 527 ? -8.378 -7.686 48.615 1.00 80.25 527 VAL A C 1
ATOM 3993 O O . VAL A 1 527 ? -8.723 -8.775 49.043 1.00 80.25 527 VAL A O 1
ATOM 3996 N N . ASP A 1 528 ? -9.127 -6.599 48.777 1.00 84.50 528 ASP A N 1
ATOM 3997 C CA . ASP A 1 528 ? -10.411 -6.533 49.500 1.00 84.50 528 ASP A CA 1
ATOM 3998 C C . ASP A 1 528 ? -11.584 -6.109 48.596 1.00 84.50 528 ASP A C 1
ATOM 4000 O O . ASP A 1 528 ? -12.700 -5.854 49.059 1.00 84.50 528 ASP A O 1
ATOM 4004 N N . MET A 1 529 ? -11.319 -6.046 47.290 1.00 89.50 529 MET A N 1
ATOM 4005 C CA . MET A 1 529 ? -12.248 -5.640 46.244 1.00 89.50 529 MET A CA 1
ATOM 4006 C C . MET A 1 529 ? -12.173 -6.595 45.054 1.00 89.50 529 MET A C 1
ATOM 4008 O O . MET A 1 529 ? -11.153 -7.238 44.800 1.00 89.50 529 MET A O 1
ATOM 4012 N N . LEU A 1 530 ? -13.258 -6.634 44.294 1.00 88.62 530 LEU A N 1
ATOM 4013 C CA . LEU A 1 530 ? -13.381 -7.353 43.035 1.00 88.62 530 LEU A CA 1
ATOM 4014 C C . LEU A 1 530 ? -14.025 -6.426 42.012 1.00 88.62 530 LEU A C 1
ATOM 4016 O O . LEU A 1 530 ? -14.955 -5.698 42.354 1.00 88.62 530 LEU A O 1
ATOM 4020 N N . ALA A 1 531 ? -13.602 -6.499 40.753 1.00 89.88 531 ALA A N 1
ATOM 4021 C CA . ALA A 1 531 ? -14.367 -5.915 39.663 1.00 89.88 531 ALA A CA 1
ATOM 4022 C C . ALA A 1 531 ? -14.679 -6.925 38.561 1.00 89.88 531 ALA A C 1
ATOM 4024 O O . ALA A 1 531 ? -13.901 -7.835 38.285 1.00 89.88 531 ALA A O 1
ATOM 4025 N N . THR A 1 532 ? -15.824 -6.753 37.911 1.00 86.62 532 THR A N 1
ATOM 4026 C CA . THR A 1 532 ? -16.200 -7.517 36.718 1.00 86.62 532 THR A CA 1
ATOM 4027 C C . THR A 1 532 ? -16.542 -6.554 35.600 1.00 86.62 532 THR A C 1
ATOM 4029 O O . THR A 1 532 ? -17.271 -5.593 35.851 1.00 86.62 532 THR A O 1
ATOM 4032 N N . VAL A 1 533 ? -16.080 -6.832 34.386 1.00 84.62 533 VAL A N 1
ATOM 4033 C CA . VAL A 1 533 ? -16.420 -6.061 33.186 1.00 84.62 533 VAL A CA 1
ATOM 4034 C C . VAL A 1 533 ? -17.119 -6.995 32.212 1.00 84.62 533 VAL A C 1
ATOM 4036 O O . VAL A 1 533 ? -16.584 -8.050 31.879 1.00 84.62 533 VAL A O 1
ATOM 4039 N N . SER A 1 534 ? -18.327 -6.643 31.790 1.00 81.69 534 SER A N 1
ATOM 4040 C CA . SER A 1 534 ? -19.078 -7.369 30.761 1.00 81.69 534 SER A CA 1
ATOM 4041 C C . SER A 1 534 ? -19.230 -6.473 29.539 1.00 81.69 534 SER A C 1
ATOM 4043 O O . SER A 1 534 ? -19.643 -5.330 29.706 1.00 81.69 534 SER A O 1
ATOM 4045 N N . LEU A 1 535 ? -18.886 -6.979 28.357 1.00 77.88 535 LEU A N 1
ATOM 4046 C CA . LEU A 1 535 ? -18.913 -6.254 27.087 1.00 77.88 535 LEU A CA 1
ATOM 4047 C C . LEU A 1 535 ? -20.039 -6.776 26.196 1.00 77.88 535 LEU A C 1
ATOM 4049 O O . LEU A 1 535 ? -20.218 -7.996 26.104 1.00 77.88 535 LEU A O 1
ATOM 4053 N N . PHE A 1 536 ? -20.753 -5.863 25.541 1.00 75.44 536 PHE A N 1
ATOM 4054 C CA . PHE A 1 536 ? -21.871 -6.152 24.649 1.00 75.44 536 PHE A CA 1
ATOM 4055 C C . PHE A 1 536 ? -21.879 -5.251 23.411 1.00 75.44 536 PHE A C 1
ATOM 4057 O O . PHE A 1 536 ? -21.377 -4.135 23.470 1.00 75.44 536 PHE A O 1
ATOM 4064 N N . ASP A 1 537 ? -22.516 -5.707 22.336 1.00 71.88 537 ASP A N 1
ATOM 4065 C CA . ASP A 1 537 ? -22.753 -4.941 21.097 1.00 71.88 537 ASP A CA 1
ATOM 4066 C C . ASP A 1 537 ? -23.847 -3.857 21.225 1.00 71.88 537 ASP A C 1
ATOM 4068 O O . ASP A 1 537 ? -24.107 -3.093 20.297 1.00 71.88 537 ASP A O 1
ATOM 4072 N N . SER A 1 538 ? -24.548 -3.800 22.365 1.00 75.12 538 SER A N 1
ATOM 4073 C CA . SER A 1 538 ? -25.686 -2.899 22.564 1.00 75.12 538 SER A CA 1
ATOM 4074 C C . SER A 1 538 ? -25.912 -2.509 24.028 1.00 75.12 538 SER A C 1
ATOM 4076 O O . SER A 1 538 ? -25.776 -3.312 24.957 1.00 75.12 538 SER A O 1
ATOM 4078 N N . SER A 1 539 ? -26.330 -1.253 24.234 1.00 79.38 539 SER A N 1
ATOM 4079 C CA . SER A 1 539 ? -26.628 -0.685 25.558 1.00 79.38 539 SER A CA 1
ATOM 4080 C C . SER A 1 539 ? -27.715 -1.477 26.291 1.00 79.38 539 SER A C 1
ATOM 4082 O O . SER A 1 539 ? -27.593 -1.750 27.483 1.00 79.38 539 SER A O 1
ATOM 4084 N N . GLU A 1 540 ? -28.748 -1.926 25.566 1.00 84.25 540 GLU A N 1
ATOM 4085 C CA . GLU A 1 540 ? -29.833 -2.735 26.132 1.00 84.25 540 GLU A CA 1
ATOM 4086 C C . GLU A 1 540 ? -29.310 -4.050 26.729 1.00 84.25 540 GLU A C 1
ATOM 4088 O O . GLU A 1 540 ? -29.720 -4.431 27.829 1.00 84.25 540 GLU A O 1
ATOM 4093 N N . GLN A 1 541 ? -28.374 -4.725 26.053 1.00 82.94 541 GLN A N 1
ATOM 4094 C CA . GLN A 1 541 ? -27.810 -5.986 26.538 1.00 82.94 541 GLN A CA 1
ATOM 4095 C C . GLN A 1 541 ? -26.812 -5.775 27.678 1.00 82.94 541 GLN A C 1
ATOM 4097 O O . GLN A 1 541 ? -26.826 -6.544 28.648 1.00 82.94 541 GLN A O 1
ATOM 4102 N N . ALA A 1 542 ? -26.027 -4.693 27.638 1.00 81.69 542 ALA A N 1
ATOM 4103 C CA . ALA A 1 542 ? -25.205 -4.278 28.772 1.00 81.69 542 ALA A CA 1
ATOM 4104 C C . ALA A 1 542 ? -26.063 -4.054 30.029 1.00 81.69 542 ALA A C 1
ATOM 4106 O O . ALA A 1 542 ? -25.741 -4.609 31.087 1.00 81.69 542 ALA A O 1
ATOM 4107 N N . SER A 1 543 ? -27.213 -3.385 29.910 1.00 86.50 543 SER A N 1
ATOM 4108 C CA . SER A 1 543 ? -28.153 -3.216 31.025 1.00 86.50 543 SER A CA 1
ATOM 4109 C C . SER A 1 543 ? -28.851 -4.501 31.448 1.00 86.50 543 SER A C 1
ATOM 4111 O O . SER A 1 543 ? -28.919 -4.810 32.643 1.00 86.50 543 SER A O 1
ATOM 4113 N N . ALA A 1 544 ? -29.290 -5.333 30.504 1.00 86.12 544 ALA A N 1
ATOM 4114 C CA . ALA A 1 544 ? -29.861 -6.640 30.821 1.00 86.12 544 ALA A CA 1
ATOM 4115 C C . ALA A 1 544 ? -28.864 -7.533 31.588 1.00 86.12 544 ALA A C 1
ATOM 4117 O O . ALA A 1 544 ? -29.260 -8.334 32.445 1.00 86.12 544 ALA A O 1
ATOM 4118 N N . SER A 1 545 ? -27.561 -7.384 31.328 1.00 90.56 545 SER A N 1
ATOM 4119 C CA . SER A 1 545 ? -26.512 -8.110 32.045 1.00 90.56 545 SER A CA 1
ATOM 4120 C C . SER A 1 545 ? -26.448 -7.746 33.533 1.00 90.56 545 SER A C 1
ATOM 4122 O O . SER A 1 545 ? -26.164 -8.615 34.360 1.00 90.56 545 SER A O 1
ATOM 4124 N N . VAL A 1 546 ? -26.774 -6.503 33.911 1.00 92.44 546 VAL A N 1
ATOM 4125 C CA . VAL A 1 546 ? -26.817 -6.058 35.315 1.00 92.44 546 VAL A CA 1
ATOM 4126 C C . VAL A 1 546 ? -27.939 -6.746 36.077 1.00 92.44 546 VAL A C 1
ATOM 4128 O O . VAL A 1 546 ? -27.724 -7.210 37.199 1.00 92.44 546 VAL A O 1
ATOM 4131 N N . ASP A 1 547 ? -29.116 -6.876 35.471 1.00 91.19 547 ASP A N 1
ATOM 4132 C CA . ASP A 1 547 ? -30.242 -7.580 36.085 1.00 91.19 547 ASP A CA 1
ATOM 4133 C C . ASP A 1 547 ? -29.950 -9.077 36.252 1.00 91.19 547 ASP A C 1
ATOM 4135 O O . ASP A 1 547 ? -30.204 -9.643 37.322 1.00 91.19 547 ASP A O 1
ATOM 4139 N N . LYS A 1 548 ? -29.333 -9.703 35.239 1.00 92.69 548 LYS A N 1
ATOM 4140 C CA . LYS A 1 548 ? -28.857 -11.095 35.308 1.00 92.69 548 LYS A CA 1
ATOM 4141 C C . LYS A 1 548 ? -27.818 -11.272 36.421 1.00 92.69 548 LYS A C 1
ATOM 4143 O O . LYS A 1 548 ? -27.947 -12.192 37.229 1.00 92.69 548 LYS A O 1
ATOM 4148 N N . ALA A 1 549 ? -26.834 -10.373 36.516 1.00 90.75 549 ALA A N 1
ATOM 4149 C CA . ALA A 1 549 ? -25.819 -10.391 37.569 1.00 90.75 549 ALA A CA 1
ATOM 4150 C C . ALA A 1 549 ? -26.442 -10.225 38.960 1.00 90.75 549 ALA A C 1
ATOM 4152 O O . ALA A 1 549 ? -26.103 -10.963 39.882 1.00 90.75 549 ALA A O 1
ATOM 4153 N N . ARG A 1 550 ? -27.398 -9.301 39.120 1.00 91.94 550 ARG A N 1
ATOM 4154 C CA . ARG A 1 550 ? -28.095 -9.069 40.392 1.00 91.94 550 ARG A CA 1
ATOM 4155 C C . ARG A 1 550 ? -28.867 -10.307 40.848 1.00 91.94 550 ARG A C 1
ATOM 4157 O O . ARG A 1 550 ? -28.788 -10.668 42.021 1.00 91.94 550 ARG A O 1
ATOM 4164 N N . ALA A 1 551 ? -29.592 -10.956 39.936 1.00 91.94 551 ALA A N 1
ATOM 4165 C CA . ALA A 1 551 ? -30.318 -12.189 40.229 1.00 91.94 551 ALA A CA 1
ATOM 4166 C C . ALA A 1 551 ? -29.360 -13.322 40.626 1.00 91.94 551 ALA A C 1
ATOM 4168 O O . ALA A 1 551 ? -29.554 -13.956 41.663 1.00 91.94 551 ALA A O 1
ATOM 4169 N N . TYR A 1 552 ? -28.285 -13.510 39.855 1.00 93.19 552 TYR A N 1
ATOM 4170 C CA . TYR A 1 552 ? -27.291 -14.548 40.112 1.00 93.19 552 TYR A CA 1
ATOM 4171 C C . TYR A 1 552 ? -26.570 -14.343 41.453 1.00 93.19 552 TYR A C 1
ATOM 4173 O O . TYR A 1 552 ? -26.429 -15.279 42.240 1.00 93.19 552 TYR A O 1
ATOM 4181 N N . VAL A 1 553 ? -26.166 -13.105 41.757 1.00 92.31 553 VAL A N 1
ATOM 4182 C CA . VAL A 1 553 ? -25.532 -12.758 43.036 1.00 92.31 553 VAL A CA 1
ATOM 4183 C C . VAL A 1 553 ? -26.467 -13.054 44.204 1.00 92.31 553 VAL A C 1
ATOM 4185 O O . VAL A 1 553 ? -26.044 -13.684 45.172 1.00 92.31 553 VAL A O 1
ATOM 4188 N N . ALA A 1 554 ? -27.739 -12.658 44.111 1.00 89.81 554 ALA A N 1
ATOM 4189 C CA . ALA A 1 554 ? -28.715 -12.894 45.171 1.00 89.81 554 ALA A CA 1
ATOM 4190 C C . ALA A 1 554 ? -28.952 -14.390 45.444 1.00 89.81 554 ALA A C 1
ATOM 4192 O O . ALA A 1 554 ? -29.175 -14.771 46.594 1.00 89.81 554 ALA A O 1
ATOM 4193 N N . GLU A 1 555 ? -28.903 -15.230 44.409 1.00 92.94 555 GLU A N 1
ATOM 4194 C CA . GLU A 1 555 ? -29.157 -16.668 44.527 1.00 92.94 555 GLU A CA 1
ATOM 4195 C C . GLU A 1 555 ? -27.920 -17.469 44.963 1.00 92.94 555 GLU A C 1
ATOM 4197 O O . GLU A 1 555 ? -28.045 -18.398 45.766 1.00 92.94 555 GLU A O 1
ATOM 4202 N N . HIS A 1 556 ? -26.729 -17.112 44.472 1.00 92.12 556 HIS A N 1
ATOM 4203 C CA . HIS A 1 556 ? -25.542 -17.970 44.576 1.00 92.12 556 HIS A CA 1
ATOM 4204 C C . HIS A 1 556 ? -24.359 -17.355 45.329 1.00 92.12 556 HIS A C 1
ATOM 4206 O O . HIS A 1 556 ? -23.581 -18.100 45.922 1.00 92.12 556 HIS A O 1
ATOM 4212 N N . LEU A 1 557 ? -24.212 -16.026 45.333 1.00 90.69 557 LEU A N 1
ATOM 4213 C CA . LEU A 1 557 ? -23.024 -15.346 45.877 1.00 90.69 557 LEU A CA 1
ATOM 4214 C C . LEU A 1 557 ? -23.314 -14.470 47.107 1.00 90.69 557 LEU A C 1
ATOM 4216 O O . LEU A 1 557 ? -22.378 -13.953 47.709 1.00 90.69 557 LEU A O 1
ATOM 4220 N N . ALA A 1 558 ? -24.575 -14.335 47.530 1.00 89.00 558 ALA A N 1
ATOM 4221 C CA . ALA A 1 558 ? -24.976 -13.481 48.652 1.00 89.00 558 ALA A CA 1
ATOM 4222 C C . ALA A 1 558 ? -24.197 -13.712 49.970 1.00 89.00 558 ALA A C 1
ATOM 4224 O O . ALA A 1 558 ? -23.955 -12.737 50.676 1.00 89.00 558 ALA A O 1
ATOM 4225 N N . PRO A 1 559 ? -23.776 -14.944 50.338 1.00 89.31 559 PRO A N 1
ATOM 4226 C CA . PRO A 1 559 ? -22.944 -15.148 51.529 1.00 89.31 559 PRO A CA 1
ATOM 4227 C C . PRO A 1 559 ? -21.498 -14.648 51.391 1.00 89.31 559 PRO A C 1
ATOM 4229 O O . PRO A 1 559 ? -20.863 -14.411 52.412 1.00 89.31 559 PRO A O 1
ATOM 4232 N N . LEU A 1 560 ? -20.987 -14.535 50.160 1.00 89.94 560 LEU A N 1
ATOM 4233 C CA . LEU A 1 560 ? -19.592 -14.193 49.842 1.00 89.94 560 LEU A CA 1
ATOM 4234 C C . LEU A 1 560 ? -19.421 -12.710 49.469 1.00 89.94 560 LEU A C 1
ATOM 4236 O O . LEU A 1 560 ? -18.317 -12.178 49.517 1.00 89.94 560 LEU A O 1
ATOM 4240 N N . LEU A 1 561 ? -20.515 -12.040 49.094 1.00 90.06 561 LEU A N 1
ATOM 4241 C CA . LEU A 1 561 ? -20.551 -10.634 48.695 1.00 90.06 561 LEU A CA 1
ATOM 4242 C C . LEU A 1 561 ? -21.392 -9.841 49.712 1.00 90.06 561 LEU A C 1
ATOM 4244 O O . LEU A 1 561 ? -22.617 -9.780 49.576 1.00 90.06 561 LEU A O 1
ATOM 4248 N N . PRO A 1 562 ? -20.772 -9.263 50.761 1.00 87.00 562 PRO A N 1
ATOM 4249 C CA . PRO A 1 562 ? -21.507 -8.657 51.875 1.00 87.00 562 PRO A CA 1
ATOM 4250 C C . PRO A 1 562 ? -22.217 -7.350 51.506 1.00 87.00 562 PRO A C 1
ATOM 4252 O O . PRO A 1 562 ? -23.193 -6.978 52.163 1.00 87.00 562 PRO A O 1
ATOM 4255 N N . ASN A 1 563 ? -21.743 -6.670 50.462 1.00 89.12 563 ASN A N 1
ATOM 4256 C CA . ASN A 1 563 ? -22.261 -5.395 49.989 1.00 89.12 563 ASN A CA 1
ATOM 4257 C C . ASN A 1 563 ? -22.797 -5.521 48.557 1.00 89.12 563 ASN A C 1
ATOM 4259 O O . ASN A 1 563 ? -22.382 -6.385 47.782 1.00 89.12 563 ASN A O 1
ATOM 4263 N N . ALA A 1 564 ? -23.734 -4.641 48.199 1.00 86.44 564 ALA A N 1
ATOM 4264 C CA . ALA A 1 564 ? -24.182 -4.520 46.817 1.00 86.44 564 ALA A CA 1
ATOM 4265 C C . ALA A 1 564 ? -23.064 -3.896 45.962 1.00 86.44 564 ALA A C 1
ATOM 4267 O O . ALA A 1 564 ? -22.407 -2.973 46.444 1.00 86.44 564 ALA A O 1
ATOM 4268 N N . PRO A 1 565 ? -22.862 -4.350 44.712 1.00 91.56 565 PRO A N 1
ATOM 4269 C CA . PRO A 1 565 ? -21.869 -3.739 43.845 1.00 91.56 565 PRO A CA 1
ATOM 4270 C C . PRO A 1 565 ? -22.257 -2.312 43.471 1.00 91.56 565 PRO A C 1
ATOM 4272 O O . PRO A 1 565 ? -23.434 -2.021 43.235 1.00 91.56 565 PRO A O 1
ATOM 4275 N N . THR A 1 566 ? -21.248 -1.466 43.307 1.00 91.50 566 THR A N 1
ATOM 4276 C CA . THR A 1 566 ? -21.378 -0.238 42.524 1.00 91.50 566 THR A CA 1
ATOM 4277 C C . THR A 1 566 ? -21.307 -0.606 41.047 1.00 91.50 566 THR A C 1
ATOM 4279 O O . THR A 1 566 ? -20.443 -1.390 40.649 1.00 91.50 566 THR A O 1
ATOM 4282 N N . VAL A 1 567 ? -22.234 -0.091 40.243 1.00 91.88 567 VAL A N 1
ATOM 4283 C CA . VAL A 1 567 ? -22.386 -0.456 38.831 1.00 91.88 567 VAL A CA 1
ATOM 4284 C C . VAL A 1 567 ? -22.265 0.794 37.971 1.00 91.88 567 VAL A C 1
ATOM 4286 O O . VAL A 1 567 ? -22.915 1.792 38.265 1.00 91.88 567 VAL A O 1
ATOM 4289 N N . TYR A 1 568 ? -21.460 0.697 36.918 1.00 90.94 568 TYR A N 1
ATOM 4290 C CA . TYR A 1 568 ? -21.313 1.698 35.867 1.00 90.94 568 TYR A CA 1
ATOM 4291 C C . TYR A 1 568 ? -21.640 1.037 34.531 1.00 90.94 568 TYR A C 1
ATOM 4293 O O . TYR A 1 568 ? -21.180 -0.075 34.261 1.00 90.94 568 TYR A O 1
ATOM 4301 N N . GLU A 1 569 ? -22.452 1.696 33.717 1.00 87.81 569 GLU A N 1
ATOM 4302 C CA . GLU A 1 569 ? -22.915 1.194 32.424 1.00 87.81 569 GLU A CA 1
ATOM 4303 C C . GLU A 1 569 ? -22.746 2.298 31.406 1.00 87.81 569 GLU A C 1
ATOM 4305 O O . GLU A 1 569 ? -23.125 3.428 31.691 1.00 87.81 569 GLU A O 1
ATOM 4310 N N . GLY A 1 570 ? -22.182 1.991 30.247 1.00 81.00 570 GLY A N 1
ATOM 4311 C CA . GLY A 1 570 ? -21.852 3.051 29.316 1.00 81.00 570 GLY A CA 1
ATOM 4312 C C . GLY A 1 570 ? -21.222 2.573 28.030 1.00 81.00 570 GLY A C 1
ATOM 4313 O O . GLY A 1 570 ? -20.922 1.390 27.861 1.00 81.00 570 GLY A O 1
ATOM 4314 N N . GLU A 1 571 ? -21.021 3.532 27.142 1.00 73.81 571 GLU A N 1
ATOM 4315 C CA . GLU A 1 571 ? -20.258 3.359 25.915 1.00 73.81 571 GLU A CA 1
ATOM 4316 C C . GLU A 1 571 ? -18.765 3.253 26.239 1.00 73.81 571 GLU A C 1
ATOM 4318 O O . GLU A 1 571 ? -18.250 4.010 27.067 1.00 73.81 571 GLU A O 1
ATOM 4323 N N . LEU A 1 572 ? -18.085 2.294 25.611 1.00 69.88 572 LEU A N 1
ATOM 4324 C CA . LEU A 1 572 ? -16.668 2.020 25.798 1.00 69.88 572 LEU A CA 1
ATOM 4325 C C . LEU A 1 572 ? -15.850 2.574 24.623 1.00 69.88 572 LEU A C 1
ATOM 4327 O O . LEU A 1 572 ? -15.889 2.031 23.524 1.00 69.88 572 LEU A O 1
ATOM 4331 N N . SER A 1 573 ? -15.028 3.587 24.889 1.00 63.03 573 SER A N 1
ATOM 4332 C CA . SER A 1 573 ? -13.938 4.014 24.007 1.00 63.03 573 SER A CA 1
ATOM 4333 C C . SER A 1 573 ? -12.694 3.168 24.274 1.00 63.03 573 SER A C 1
ATOM 4335 O O . SER A 1 573 ? -12.264 3.020 25.426 1.00 63.03 573 SER A O 1
ATOM 4337 N N . ILE A 1 574 ? -12.087 2.633 23.214 1.00 51.69 574 ILE A N 1
ATOM 4338 C CA . ILE A 1 574 ? -10.788 1.955 23.268 1.00 51.69 574 ILE A CA 1
ATOM 4339 C C . ILE A 1 574 ? -9.747 2.879 22.655 1.00 51.69 574 ILE A C 1
ATOM 4341 O O . ILE A 1 574 ? -9.880 3.279 21.505 1.00 51.69 574 ILE A O 1
ATOM 4345 N N . ASN A 1 575 ? -8.702 3.197 23.413 1.00 45.47 575 ASN A N 1
ATOM 4346 C CA . ASN A 1 575 ? -7.693 4.152 22.959 1.00 45.47 575 ASN A CA 1
ATOM 4347 C C . ASN A 1 575 ? -6.411 3.459 22.468 1.00 45.47 575 ASN A C 1
ATOM 4349 O O . ASN A 1 575 ? -5.655 4.085 21.736 1.00 45.47 575 ASN A O 1
ATOM 4353 N N . ASP A 1 576 ? -6.158 2.202 22.870 1.00 42.81 576 ASP A N 1
ATOM 4354 C CA . ASP A 1 576 ? -5.062 1.361 22.356 1.00 42.81 576 ASP A CA 1
ATOM 4355 C C . ASP A 1 576 ? -5.189 -0.102 22.832 1.00 42.81 576 ASP A C 1
ATOM 4357 O O . ASP A 1 576 ? -5.656 -0.337 23.956 1.00 42.81 576 ASP A O 1
ATOM 4361 N N . VAL A 1 577 ? -4.728 -1.062 22.018 1.00 40.25 577 VAL A N 1
ATOM 4362 C CA . VAL A 1 577 ? -4.597 -2.497 22.347 1.00 40.25 577 VAL A CA 1
ATOM 4363 C C . VAL A 1 577 ? -3.342 -3.066 21.670 1.00 40.25 577 VAL A C 1
ATOM 4365 O O . VAL A 1 577 ? -3.295 -3.222 20.454 1.00 40.25 577 VAL A O 1
ATOM 4368 N N . ALA A 1 578 ? -2.334 -3.438 22.458 1.00 37.84 578 ALA A N 1
ATOM 4369 C CA . ALA A 1 578 ? -1.133 -4.119 21.977 1.00 37.84 578 ALA A CA 1
ATOM 4370 C C . ALA A 1 578 ? -1.377 -5.626 21.754 1.00 37.84 578 ALA A C 1
ATOM 4372 O O . ALA A 1 578 ? -2.311 -6.213 22.298 1.00 37.84 578 ALA A O 1
ATOM 4373 N N . ALA A 1 579 ? -0.505 -6.304 21.001 1.00 31.58 579 ALA A N 1
ATOM 4374 C CA . ALA A 1 579 ? -0.585 -7.757 20.828 1.00 31.58 579 ALA A CA 1
ATOM 4375 C C . ALA A 1 579 ? -0.328 -8.520 22.147 1.00 31.58 579 ALA A C 1
ATOM 4377 O O . ALA A 1 579 ? 0.652 -8.274 22.858 1.00 31.58 579 ALA A O 1
ATOM 4378 N N . LEU A 1 580 ? -1.197 -9.486 22.475 1.00 37.59 580 LEU A N 1
ATOM 4379 C CA . LEU A 1 580 ? -1.074 -10.308 23.686 1.00 37.59 580 LEU A CA 1
ATOM 4380 C C . LEU A 1 580 ? 0.180 -11.185 23.624 1.00 37.59 580 LEU A C 1
ATOM 4382 O O . LEU A 1 580 ? 0.327 -12.027 22.740 1.00 37.59 580 LEU A O 1
ATOM 4386 N N . SER A 1 581 ? 1.039 -11.078 24.639 1.00 34.12 581 SER A N 1
ATOM 4387 C CA . SER A 1 581 ? 1.982 -12.152 24.958 1.00 34.12 581 SER A CA 1
ATOM 4388 C C . SER A 1 581 ? 1.328 -13.126 25.941 1.00 34.12 581 SER A C 1
ATOM 4390 O O . SER A 1 581 ? 0.577 -12.718 26.826 1.00 34.12 581 SER A O 1
ATOM 4392 N N . ALA A 1 582 ? 1.582 -14.427 25.791 1.00 37.75 582 ALA A N 1
ATOM 4393 C CA . ALA A 1 582 ? 1.080 -15.429 26.728 1.00 37.75 582 ALA A CA 1
ATOM 4394 C C . ALA A 1 582 ? 1.662 -15.175 28.138 1.00 37.75 582 ALA A C 1
ATOM 4396 O O . ALA A 1 582 ? 2.842 -15.436 28.379 1.00 37.75 582 ALA A O 1
ATOM 4397 N N . GLY A 1 583 ? 0.839 -14.667 29.063 1.00 53.56 583 GLY A N 1
ATOM 4398 C CA . GLY A 1 583 ? 1.243 -14.286 30.420 1.00 53.56 583 GLY A CA 1
ATOM 4399 C C . GLY A 1 583 ? 0.069 -13.845 31.302 1.00 53.56 583 GLY A C 1
ATOM 4400 O O . GLY A 1 583 ? -1.057 -13.703 30.831 1.00 53.56 583 GLY A O 1
ATOM 4401 N N . GLU A 1 584 ? 0.322 -13.669 32.602 1.00 69.00 584 GLU A N 1
ATOM 4402 C CA . GLU A 1 584 ? -0.674 -13.135 33.541 1.00 69.00 584 GLU A CA 1
ATOM 4403 C C . GLU A 1 584 ? -0.868 -11.630 33.313 1.00 69.00 584 GLU A C 1
ATOM 4405 O O . GLU A 1 584 ? 0.107 -10.889 33.196 1.00 69.00 584 GLU A O 1
ATOM 4410 N N . LEU A 1 585 ? -2.124 -11.178 33.276 1.00 77.50 585 LEU A N 1
ATOM 4411 C CA . LEU A 1 585 ? -2.462 -9.766 33.118 1.00 77.50 585 LEU A CA 1
ATOM 4412 C C . LEU A 1 585 ? -2.879 -9.147 34.450 1.00 77.50 585 LEU A C 1
ATOM 4414 O O . LEU A 1 585 ? -3.421 -9.802 35.341 1.00 77.50 585 LEU A O 1
ATOM 4418 N N . TYR A 1 586 ? -2.661 -7.847 34.552 1.00 86.25 586 TYR A N 1
ATOM 4419 C CA . TYR A 1 586 ? -3.068 -7.004 35.660 1.00 86.25 586 TYR A CA 1
ATOM 4420 C C . TYR A 1 586 ? -3.776 -5.786 35.101 1.00 86.25 586 TYR A C 1
ATOM 4422 O O . TYR A 1 586 ? -3.391 -5.263 34.062 1.00 86.25 586 TYR A O 1
ATOM 4430 N N . ALA A 1 587 ? -4.794 -5.309 35.797 1.00 88.38 587 ALA A N 1
ATOM 4431 C CA . ALA A 1 587 ? -5.530 -4.134 35.376 1.00 88.38 587 ALA A CA 1
ATOM 4432 C C . ALA A 1 587 ? -5.695 -3.154 36.523 1.00 88.38 587 ALA A C 1
ATOM 4434 O O . ALA A 1 587 ? -5.635 -3.529 37.698 1.00 88.38 587 ALA A O 1
ATOM 4435 N N . SER A 1 588 ? -5.897 -1.895 36.160 1.00 92.06 588 SER A N 1
ATOM 4436 C CA . SER A 1 588 ? -6.324 -0.857 37.076 1.00 92.06 588 SER A CA 1
ATOM 4437 C C . SER A 1 588 ? -7.530 -0.130 36.506 1.00 92.06 588 SER A C 1
ATOM 4439 O O . SER A 1 588 ? -7.461 0.419 35.407 1.00 92.06 588 SER A O 1
ATOM 4441 N N . ILE A 1 589 ? -8.618 -0.136 37.269 1.00 92.69 589 ILE A N 1
ATOM 4442 C CA . ILE A 1 589 ? -9.852 0.594 37.004 1.00 92.69 589 ILE A CA 1
ATOM 4443 C C . ILE A 1 589 ? -9.831 1.850 37.868 1.00 92.69 589 ILE A C 1
ATOM 4445 O O . ILE A 1 589 ? -9.627 1.762 39.078 1.00 92.69 589 ILE A O 1
ATOM 4449 N N . ARG A 1 590 ? -10.061 3.007 37.252 1.00 92.69 590 ARG A N 1
ATOM 4450 C CA . ARG A 1 590 ? -10.164 4.322 37.882 1.00 92.69 590 ARG A CA 1
ATOM 4451 C C . ARG A 1 590 ? -11.524 4.922 37.576 1.00 92.69 590 ARG A C 1
ATOM 4453 O O . ARG A 1 590 ? -11.912 4.995 36.419 1.00 92.69 590 ARG A O 1
ATOM 4460 N N . VAL A 1 591 ? -12.216 5.369 38.609 1.00 92.69 591 VAL A N 1
ATOM 4461 C CA . VAL A 1 591 ? -13.537 5.981 38.526 1.00 92.69 591 VAL A CA 1
ATOM 4462 C C . VAL A 1 591 ? -13.413 7.466 38.834 1.00 92.69 591 VAL A C 1
ATOM 4464 O O . VAL A 1 591 ? -12.935 7.844 39.909 1.00 92.69 591 VAL A O 1
ATOM 4467 N N . TYR A 1 592 ? -13.852 8.282 37.883 1.00 91.88 592 TYR A N 1
ATOM 4468 C CA . TYR A 1 592 ? -13.901 9.736 37.936 1.00 91.88 592 TYR A CA 1
ATOM 4469 C C . TYR A 1 592 ? -15.347 10.174 38.183 1.00 91.88 592 TYR A C 1
ATOM 4471 O O . TYR A 1 592 ? -16.099 10.379 37.238 1.00 91.88 592 TYR A O 1
ATOM 4479 N N . ASP A 1 593 ? -15.728 10.262 39.456 1.00 90.56 593 ASP A N 1
ATOM 4480 C CA . ASP A 1 593 ? -17.069 10.675 39.894 1.00 90.56 593 ASP A CA 1
ATOM 4481 C C . ASP A 1 593 ? -17.231 12.205 39.835 1.00 90.56 593 ASP A C 1
ATOM 4483 O O . ASP A 1 593 ? -16.307 12.947 40.199 1.00 90.56 593 ASP A O 1
ATOM 4487 N N . GLY A 1 594 ? -18.401 12.689 39.418 1.00 90.62 594 GLY A N 1
ATOM 4488 C CA . GLY A 1 594 ? -18.697 14.112 39.232 1.00 90.62 594 GLY A CA 1
ATOM 4489 C C . GLY A 1 594 ? -17.963 14.755 38.050 1.00 90.62 594 GLY A C 1
ATOM 4490 O O . GLY A 1 594 ? -17.588 15.927 38.135 1.00 90.62 594 GLY A O 1
ATOM 4491 N N . PHE A 1 595 ? -17.712 13.981 36.995 1.00 92.69 595 PHE A N 1
ATOM 4492 C CA . PHE A 1 595 ? -17.096 14.417 35.749 1.00 92.69 595 PHE A CA 1
ATOM 4493 C C . PHE A 1 595 ? -18.057 15.283 34.914 1.00 92.69 595 PHE A C 1
ATOM 4495 O O . PHE A 1 595 ? -19.227 14.941 34.742 1.00 92.69 595 PHE A O 1
ATOM 4502 N N . ASP A 1 596 ? -17.566 16.386 34.347 1.00 91.69 596 ASP A N 1
ATOM 4503 C CA . ASP A 1 596 ? -18.325 17.217 33.407 1.00 91.69 596 ASP A CA 1
ATOM 4504 C C . ASP A 1 596 ? -18.326 16.602 31.998 1.00 91.69 596 ASP A C 1
ATOM 4506 O O . ASP A 1 596 ? -17.444 16.863 31.176 1.00 91.69 596 ASP A O 1
ATOM 4510 N N . LEU A 1 597 ? -19.328 15.761 31.722 1.00 84.81 597 LEU A N 1
ATOM 4511 C CA . LEU A 1 597 ? -19.425 14.993 30.477 1.00 84.81 597 LEU A CA 1
ATOM 4512 C C . LEU A 1 597 ? -19.537 15.849 29.207 1.00 84.81 597 LEU A C 1
ATOM 4514 O O . LEU A 1 597 ? -19.309 15.315 28.125 1.00 84.81 597 LEU A O 1
ATOM 4518 N N . SER A 1 598 ? -19.826 17.158 29.288 1.00 85.31 598 SER A N 1
ATOM 4519 C CA . SER A 1 598 ? -19.780 18.003 28.082 1.00 85.31 598 SER A CA 1
ATOM 4520 C C . SER A 1 598 ? -18.372 18.147 27.504 1.00 85.31 598 SER A C 1
ATOM 4522 O O . SER A 1 598 ? -18.240 18.575 26.365 1.00 85.31 598 SER A O 1
ATOM 4524 N N . HIS A 1 599 ? -17.347 17.804 28.287 1.00 88.44 599 HIS A N 1
ATOM 4525 C CA . HIS A 1 599 ? -15.942 17.798 27.885 1.00 88.44 599 HIS A CA 1
ATOM 4526 C C . HIS A 1 599 ? -15.407 16.360 27.736 1.00 88.44 599 HIS A C 1
ATOM 4528 O O . HIS A 1 599 ? -14.198 16.150 27.787 1.00 88.44 599 HIS A O 1
ATOM 4534 N N . PHE A 1 600 ? -16.277 15.344 27.614 1.00 82.06 600 PHE A N 1
ATOM 4535 C CA . PHE A 1 600 ? -15.845 13.943 27.511 1.00 82.06 600 PHE A CA 1
ATOM 4536 C C . PHE A 1 600 ? -14.962 13.701 26.281 1.00 82.06 600 PHE A C 1
ATOM 4538 O O . PHE A 1 600 ? -13.870 13.156 26.429 1.00 82.06 600 PHE A O 1
ATOM 4545 N N . ASP A 1 601 ? -15.391 14.160 25.105 1.00 74.62 601 ASP A N 1
ATOM 4546 C CA . ASP A 1 601 ? -14.639 13.982 23.856 1.00 74.62 601 ASP A CA 1
ATOM 4547 C C . ASP A 1 601 ? -13.273 14.681 23.934 1.00 74.62 601 ASP A C 1
ATOM 4549 O O . ASP A 1 601 ? -12.235 14.079 23.678 1.00 74.62 601 ASP A O 1
ATOM 4553 N N . GLU A 1 602 ? -13.252 15.921 24.427 1.00 82.19 602 GLU A N 1
ATOM 4554 C CA . GLU A 1 602 ? -12.028 16.709 24.623 1.00 82.19 602 GLU A CA 1
ATOM 4555 C C . GLU A 1 602 ? -11.089 16.063 25.657 1.00 82.19 602 GLU A C 1
ATOM 4557 O O . GLU A 1 602 ? -9.864 16.085 25.521 1.00 82.19 602 GLU A O 1
ATOM 4562 N N . ALA A 1 603 ? -11.644 15.455 26.706 1.00 81.38 603 ALA A N 1
ATOM 4563 C CA . ALA A 1 603 ? -10.873 14.702 27.684 1.00 81.38 603 ALA A CA 1
ATOM 4564 C C . ALA A 1 603 ? -10.317 13.401 27.102 1.00 81.38 603 ALA A C 1
ATOM 4566 O O . ALA A 1 603 ? -9.214 12.999 27.485 1.00 81.38 603 ALA A O 1
ATOM 4567 N N . ASN A 1 604 ? -11.047 12.758 26.188 1.00 77.81 604 ASN A N 1
ATOM 4568 C CA . ASN A 1 604 ? -10.577 11.580 25.473 1.00 77.81 604 ASN A CA 1
ATOM 4569 C C . ASN A 1 604 ? -9.431 11.945 24.520 1.00 77.81 604 ASN A C 1
ATOM 4571 O O . ASN A 1 604 ? -8.398 11.277 24.543 1.00 77.81 604 ASN A O 1
ATOM 4575 N N . ASP A 1 605 ? -9.532 13.069 23.807 1.00 76.75 605 ASP A N 1
ATOM 4576 C CA . ASP A 1 605 ? -8.447 13.614 22.981 1.00 76.75 605 ASP A CA 1
ATOM 4577 C C . ASP A 1 605 ? -7.191 13.901 23.816 1.00 76.75 605 ASP A C 1
ATOM 4579 O O . ASP A 1 605 ? -6.078 13.510 23.457 1.00 76.75 605 ASP A O 1
ATOM 4583 N N . LEU A 1 606 ? -7.351 14.526 24.990 1.00 82.56 606 LEU A N 1
ATOM 4584 C CA . LEU A 1 606 ? -6.244 14.745 25.927 1.00 82.56 606 LEU A CA 1
ATOM 4585 C C . LEU A 1 606 ? -5.681 13.429 26.470 1.00 82.56 606 LEU A C 1
ATOM 4587 O O . LEU A 1 606 ? -4.470 13.315 26.687 1.00 82.56 606 LEU A O 1
ATOM 4591 N N . ALA A 1 607 ? -6.530 12.428 26.703 1.00 78.94 607 ALA A N 1
ATOM 4592 C CA . ALA A 1 607 ? -6.088 11.113 27.134 1.00 78.94 607 ALA A CA 1
ATOM 4593 C C . ALA A 1 607 ? -5.256 10.435 26.038 1.00 78.94 607 ALA A C 1
ATOM 4595 O O . ALA A 1 607 ? -4.180 9.924 26.337 1.00 78.94 607 ALA A O 1
ATOM 4596 N N . ILE A 1 608 ? -5.677 10.496 24.777 1.00 72.50 608 ILE A N 1
ATOM 4597 C CA . ILE A 1 608 ? -4.912 9.978 23.636 1.00 72.50 608 ILE A CA 1
ATOM 4598 C C . ILE A 1 608 ? -3.585 10.737 23.489 1.00 72.50 608 ILE A C 1
ATOM 4600 O O . ILE A 1 608 ? -2.532 10.122 23.334 1.00 72.50 608 ILE A O 1
ATOM 4604 N N . ALA A 1 609 ? -3.595 12.065 23.619 1.00 76.12 609 ALA A N 1
ATOM 4605 C CA . ALA A 1 609 ? -2.403 12.892 23.434 1.00 76.12 609 ALA A CA 1
ATOM 4606 C C . ALA A 1 609 ? -1.380 12.801 24.583 1.00 76.12 609 ALA A C 1
ATOM 4608 O O . ALA A 1 609 ? -0.182 13.009 24.367 1.00 76.12 609 ALA A O 1
ATOM 4609 N N . HIS A 1 610 ? -1.824 12.541 25.819 1.00 86.94 610 HIS A N 1
ATOM 4610 C CA . HIS A 1 610 ? -0.973 12.671 27.010 1.00 86.94 610 HIS A CA 1
ATOM 4611 C C . HIS A 1 610 ? -1.007 11.467 27.949 1.00 86.94 610 HIS A C 1
ATOM 4613 O O . HIS A 1 610 ? 0.047 11.049 28.436 1.00 86.94 610 HIS A O 1
ATOM 4619 N N . LEU A 1 611 ? -2.189 10.911 28.228 1.00 86.56 611 LEU A N 1
ATOM 4620 C CA . LEU A 1 611 ? -2.316 9.763 29.127 1.00 86.56 611 LEU A CA 1
ATOM 4621 C C . LEU A 1 611 ? -1.768 8.497 28.470 1.00 86.56 611 LEU A C 1
ATOM 4623 O O . LEU A 1 611 ? -0.977 7.791 29.088 1.00 86.56 611 LEU A O 1
ATOM 4627 N N . LEU A 1 612 ? -2.166 8.226 27.229 1.00 79.88 612 LEU A N 1
ATOM 4628 C CA . LEU A 1 612 ? -1.825 7.008 26.512 1.00 79.88 612 LEU A CA 1
ATOM 4629 C C . LEU A 1 612 ? -0.303 6.862 26.312 1.00 79.88 612 LEU A C 1
ATOM 4631 O O . LEU A 1 612 ? 0.223 5.846 26.765 1.00 79.88 612 LEU A O 1
ATOM 4635 N N . PRO A 1 613 ? 0.450 7.868 25.816 1.00 80.62 613 PRO A N 1
ATOM 4636 C CA . PRO A 1 613 ? 1.911 7.784 25.746 1.00 80.62 613 PRO A CA 1
ATOM 4637 C C . PRO A 1 613 ? 2.574 7.554 27.111 1.00 80.62 613 PRO A C 1
ATOM 4639 O O . PRO A 1 613 ? 3.562 6.828 27.228 1.00 80.62 613 PRO A O 1
ATOM 4642 N N . ALA A 1 614 ? 2.028 8.153 28.175 1.00 86.50 614 ALA A N 1
ATOM 4643 C CA . ALA A 1 614 ? 2.541 7.957 29.528 1.00 86.50 614 ALA A CA 1
ATOM 4644 C C . ALA A 1 614 ? 2.253 6.545 30.067 1.00 86.50 614 ALA A C 1
ATOM 4646 O O . ALA A 1 614 ? 3.056 6.012 30.834 1.00 86.50 614 ALA A O 1
ATOM 4647 N N . MET A 1 615 ? 1.133 5.937 29.665 1.00 88.25 615 MET A N 1
ATOM 4648 C CA . MET A 1 615 ? 0.800 4.547 29.975 1.00 88.25 615 MET A CA 1
ATOM 4649 C C . MET A 1 615 ? 1.667 3.573 29.175 1.00 88.25 615 MET A C 1
ATOM 4651 O O . MET A 1 615 ? 2.230 2.665 29.776 1.00 88.25 615 MET A O 1
ATOM 4655 N N . GLN A 1 616 ? 1.859 3.807 27.873 1.00 82.75 616 GLN A N 1
ATOM 4656 C CA . GLN A 1 616 ? 2.739 3.023 26.993 1.00 82.75 616 GLN A CA 1
ATOM 4657 C C . GLN A 1 616 ? 4.203 3.023 27.461 1.00 82.75 616 GLN A C 1
ATOM 4659 O O . GLN A 1 616 ? 4.930 2.056 27.250 1.00 82.75 616 GLN A O 1
ATOM 4664 N N . ALA A 1 617 ? 4.644 4.085 28.144 1.00 88.88 617 ALA A N 1
ATOM 4665 C CA . ALA A 1 617 ? 5.975 4.153 28.746 1.00 88.88 617 ALA A CA 1
ATOM 4666 C C . ALA A 1 617 ? 6.153 3.244 29.982 1.00 88.88 617 ALA A C 1
ATOM 4668 O O . ALA A 1 617 ? 7.281 3.069 30.458 1.00 88.88 617 ALA A O 1
ATOM 4669 N N . LEU A 1 618 ? 5.070 2.692 30.541 1.00 87.38 618 LEU A N 1
ATOM 4670 C CA . LEU A 1 618 ? 5.141 1.699 31.608 1.00 87.38 618 LEU A CA 1
ATOM 4671 C C . LEU A 1 618 ? 5.356 0.306 31.013 1.00 87.38 618 LEU A C 1
ATOM 4673 O O . LEU A 1 618 ? 4.701 -0.094 30.054 1.00 87.38 618 LEU A O 1
ATOM 4677 N N . ASP A 1 619 ? 6.263 -0.448 31.630 1.00 85.06 619 ASP A N 1
ATOM 4678 C CA . ASP A 1 619 ? 6.636 -1.777 31.151 1.00 85.06 619 ASP A CA 1
ATOM 4679 C C . ASP A 1 619 ? 5.426 -2.719 31.084 1.00 85.06 619 ASP A C 1
ATOM 4681 O O . ASP A 1 619 ? 4.647 -2.837 32.035 1.00 85.06 619 ASP A O 1
ATOM 4685 N N . GLY A 1 620 ? 5.279 -3.387 29.943 1.00 74.00 620 GLY A N 1
ATOM 4686 C CA . GLY A 1 620 ? 4.189 -4.318 29.692 1.00 74.00 620 GLY A CA 1
ATOM 4687 C C . GLY A 1 620 ? 2.804 -3.682 29.573 1.00 74.00 620 GLY A C 1
ATOM 4688 O O . GLY A 1 620 ? 1.836 -4.396 29.818 1.00 74.00 620 GLY A O 1
ATOM 4689 N N . PHE A 1 621 ? 2.672 -2.390 29.245 1.00 80.19 621 PHE A N 1
ATOM 4690 C CA . PHE A 1 621 ? 1.375 -1.806 28.878 1.00 80.19 621 PHE A CA 1
ATOM 4691 C C . PHE A 1 621 ? 0.710 -2.600 27.753 1.00 80.19 621 PHE A C 1
ATOM 4693 O O . PHE A 1 621 ? 1.361 -3.003 26.792 1.00 80.19 621 PHE A O 1
ATOM 4700 N N . PHE A 1 622 ? -0.587 -2.844 27.917 1.00 62.25 622 PHE A N 1
ATOM 4701 C CA . PHE A 1 622 ? -1.371 -3.663 27.008 1.00 62.25 622 PHE A CA 1
ATOM 4702 C C . PHE A 1 622 ? -2.536 -2.896 26.395 1.00 62.25 622 PHE A C 1
ATOM 4704 O O . PHE A 1 622 ? -2.704 -2.937 25.187 1.00 62.25 622 PHE A O 1
ATOM 4711 N N . ALA A 1 623 ? -3.358 -2.231 27.207 1.00 64.38 623 ALA A N 1
ATOM 4712 C CA . ALA A 1 623 ? -4.534 -1.543 26.685 1.00 64.38 623 ALA A CA 1
ATOM 4713 C C . ALA A 1 623 ? -4.997 -0.400 27.585 1.00 64.38 623 ALA A C 1
ATOM 4715 O O . ALA A 1 623 ? -4.786 -0.435 28.804 1.00 64.38 623 ALA A O 1
ATOM 4716 N N . GLN A 1 624 ? -5.681 0.574 26.981 1.00 77.12 624 GLN A N 1
ATOM 4717 C CA . GLN A 1 624 ? -6.358 1.675 27.665 1.00 77.12 624 GLN A CA 1
ATOM 4718 C C . GLN A 1 624 ? -7.800 1.816 27.167 1.00 77.12 624 GLN A C 1
ATOM 4720 O O . GLN A 1 624 ? -8.044 1.943 25.971 1.00 77.12 624 GLN A O 1
ATOM 4725 N N . PHE A 1 625 ? -8.739 1.879 28.109 1.00 75.56 625 PHE A N 1
ATOM 4726 C CA . PHE A 1 625 ? -10.169 2.044 27.859 1.00 75.56 625 PHE A CA 1
ATOM 4727 C C . PHE A 1 625 ? -10.739 3.220 28.654 1.00 75.56 625 PHE A C 1
ATOM 4729 O O . PHE A 1 625 ? -10.238 3.531 29.744 1.00 75.56 625 PHE A O 1
ATOM 4736 N N . ALA A 1 626 ? -11.811 3.821 28.151 1.00 78.44 626 ALA A N 1
ATOM 4737 C CA . ALA A 1 626 ? -12.632 4.794 28.861 1.00 78.44 626 ALA A CA 1
ATOM 4738 C C . ALA A 1 626 ? -14.115 4.462 28.659 1.00 78.44 626 ALA A C 1
ATOM 4740 O O . ALA A 1 626 ? -14.549 4.242 27.538 1.00 78.44 626 ALA A O 1
ATOM 4741 N N . LEU A 1 627 ? -14.886 4.418 29.742 1.00 85.31 627 LEU A N 1
ATOM 4742 C CA . LEU A 1 627 ? -16.333 4.220 29.718 1.00 85.31 627 LEU A CA 1
ATOM 4743 C C . LEU A 1 627 ? -17.021 5.506 30.163 1.00 85.31 627 LEU A C 1
ATOM 4745 O O . LEU A 1 627 ? -16.682 6.036 31.224 1.00 85.31 627 LEU A O 1
ATOM 4749 N N . ASN A 1 628 ? -17.983 5.973 29.370 1.00 83.88 628 ASN A N 1
ATOM 4750 C CA . ASN A 1 628 ? -18.851 7.108 29.686 1.00 83.88 628 ASN A CA 1
ATOM 4751 C C . ASN A 1 628 ? -20.220 6.609 30.154 1.00 83.88 628 ASN A C 1
ATOM 4753 O O . ASN A 1 628 ? -20.930 5.976 29.373 1.00 83.88 628 ASN A O 1
ATOM 4757 N N . ASP A 1 629 ? -20.599 6.892 31.403 1.00 82.94 629 ASP A N 1
ATOM 4758 C CA . ASP A 1 629 ? -21.877 6.424 31.951 1.00 82.94 629 ASP A CA 1
ATOM 4759 C C . ASP A 1 629 ? -23.105 7.245 31.509 1.00 82.94 629 ASP A C 1
ATOM 4761 O O . ASP A 1 629 ? -24.246 6.896 31.817 1.00 82.94 629 ASP A O 1
ATOM 4765 N N . GLY A 1 630 ? -22.880 8.348 30.790 1.00 80.44 630 GLY A N 1
ATOM 4766 C CA . GLY A 1 630 ? -23.917 9.254 30.303 1.00 80.44 630 GLY A CA 1
ATOM 4767 C C . GLY A 1 630 ? -24.559 10.138 31.378 1.00 80.44 630 GLY A C 1
ATOM 4768 O O . GLY A 1 630 ? -25.508 10.863 31.067 1.00 80.44 630 GLY A O 1
ATOM 4769 N N . VAL A 1 631 ? -24.079 10.098 32.626 1.00 85.19 631 VAL A N 1
ATOM 4770 C CA . VAL A 1 631 ? -24.605 10.882 33.752 1.00 85.19 631 VAL A CA 1
ATOM 4771 C C . VAL A 1 631 ? -23.574 11.891 34.252 1.00 85.19 631 VAL A C 1
ATOM 4773 O O . VAL A 1 631 ? -23.729 13.088 34.012 1.00 85.19 631 VAL A O 1
ATOM 4776 N N . ASP A 1 632 ? -22.551 11.420 34.958 1.00 89.94 632 ASP A N 1
ATOM 4777 C CA . ASP A 1 632 ? -21.481 12.235 35.547 1.00 89.94 632 ASP A CA 1
ATOM 4778 C C . ASP A 1 632 ? -20.256 11.397 35.948 1.00 89.94 632 ASP A C 1
ATOM 4780 O O . ASP A 1 632 ? -19.437 11.845 36.752 1.00 89.94 632 ASP A O 1
ATOM 4784 N N . THR A 1 633 ? -20.098 10.186 35.405 1.00 89.56 633 THR A N 1
ATOM 4785 C CA . THR A 1 633 ? -18.969 9.316 35.731 1.00 89.56 633 THR A CA 1
ATOM 4786 C C . THR A 1 633 ? -18.238 8.835 34.485 1.00 89.56 633 THR A C 1
ATOM 4788 O O . THR A 1 633 ? -18.822 8.300 33.544 1.00 89.56 633 THR A O 1
ATOM 4791 N N . VAL A 1 634 ? -16.909 8.940 34.533 1.00 89.44 634 VAL A N 1
ATOM 4792 C CA . VAL A 1 634 ? -16.014 8.279 33.576 1.00 89.44 634 VAL A CA 1
ATOM 4793 C C . VAL A 1 634 ? -15.263 7.155 34.279 1.00 89.44 634 VAL A C 1
ATOM 4795 O O . VAL A 1 634 ? -14.724 7.343 35.372 1.00 89.44 634 VAL A O 1
ATOM 4798 N N . VAL A 1 635 ? -15.183 5.981 33.655 1.00 90.44 635 VAL A N 1
ATOM 4799 C CA . VAL A 1 635 ? -14.383 4.855 34.155 1.00 90.44 635 VAL A CA 1
ATOM 4800 C C . VAL A 1 635 ? -13.219 4.596 33.206 1.00 90.44 635 VAL A C 1
ATOM 4802 O O . VAL A 1 635 ? -13.404 4.115 32.096 1.00 90.44 635 VAL A O 1
ATOM 4805 N N . GLY A 1 636 ? -11.999 4.895 33.643 1.00 87.94 636 GLY A N 1
ATOM 4806 C CA . GLY A 1 636 ? -10.780 4.576 32.906 1.00 87.94 636 GLY A CA 1
ATOM 4807 C C . GLY A 1 636 ? -10.219 3.219 33.320 1.00 87.94 636 GLY A C 1
ATOM 4808 O O . GLY A 1 636 ? -10.044 2.968 34.508 1.00 87.94 636 GLY A O 1
ATOM 4809 N N . MET A 1 637 ? -9.857 2.362 32.369 1.00 87.31 637 MET A N 1
ATOM 4810 C CA . MET A 1 637 ? -9.215 1.072 32.650 1.00 87.31 637 MET A CA 1
ATOM 4811 C C . MET A 1 637 ? -7.895 0.952 31.891 1.00 87.31 637 MET A C 1
ATOM 4813 O O . MET A 1 637 ? -7.865 1.177 30.690 1.00 87.31 637 MET A O 1
ATOM 4817 N N . SER A 1 638 ? -6.810 0.589 32.576 1.00 86.25 638 SER A N 1
ATOM 4818 C CA . SER A 1 638 ? -5.543 0.213 31.929 1.00 86.25 638 SER A CA 1
ATOM 4819 C C . SER A 1 638 ? -5.202 -1.237 32.220 1.00 86.25 638 SER A C 1
ATOM 4821 O O . SER A 1 638 ? -5.431 -1.701 33.338 1.00 86.25 638 SER A O 1
ATOM 4823 N N . VAL A 1 639 ? -4.582 -1.917 31.261 1.00 79.19 639 VAL A N 1
ATOM 4824 C CA . VAL A 1 639 ? -4.152 -3.316 31.373 1.00 79.19 639 VAL A CA 1
ATOM 4825 C C . VAL A 1 639 ? -2.646 -3.421 31.136 1.00 79.19 639 VAL A C 1
ATOM 4827 O O . VAL A 1 639 ? -2.102 -2.711 30.294 1.00 79.19 639 VAL A O 1
ATOM 4830 N N . PHE A 1 640 ? -1.981 -4.299 31.888 1.00 82.31 640 PHE A N 1
ATOM 4831 C CA . PHE A 1 640 ? -0.535 -4.512 31.873 1.00 82.31 640 PHE A CA 1
ATOM 4832 C C . PHE A 1 640 ? -0.169 -5.993 32.044 1.00 82.31 640 PHE A C 1
ATOM 4834 O O . PHE A 1 640 ? -0.884 -6.744 32.703 1.00 82.31 640 PHE A O 1
ATOM 4841 N N . ALA A 1 641 ? 1.007 -6.390 31.563 1.00 81.00 641 ALA A N 1
ATOM 4842 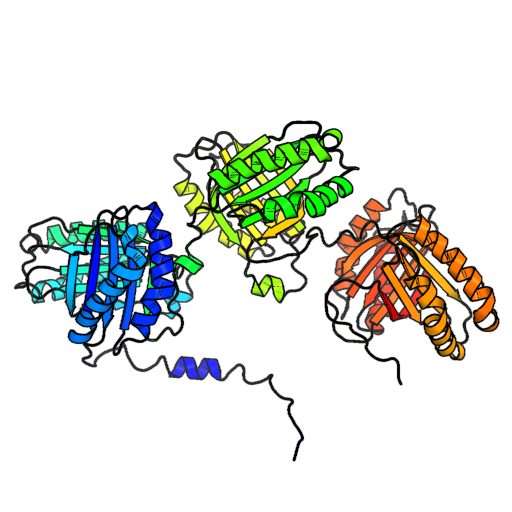C CA . ALA A 1 641 ? 1.621 -7.703 31.786 1.00 81.00 641 ALA A CA 1
ATOM 4843 C C . ALA A 1 641 ? 2.330 -7.838 33.156 1.00 81.00 641 ALA A C 1
ATOM 4845 O O . ALA A 1 641 ? 3.026 -8.821 33.408 1.00 81.00 641 ALA A O 1
ATOM 4846 N N . GLY A 1 642 ? 2.191 -6.850 34.051 1.00 82.69 642 GLY A N 1
ATOM 4847 C CA . GLY A 1 642 ? 2.840 -6.855 35.362 1.00 82.69 642 GLY A CA 1
ATOM 4848 C C . GLY A 1 642 ? 2.113 -6.027 36.422 1.00 82.69 642 GLY A C 1
ATOM 4849 O O . GLY A 1 642 ? 1.635 -4.921 36.163 1.00 82.69 642 GLY A O 1
ATOM 4850 N N . GLU A 1 643 ? 2.075 -6.553 37.649 1.00 89.06 643 GLU A N 1
ATOM 4851 C CA . GLU A 1 643 ? 1.406 -5.925 38.798 1.00 89.06 643 GLU A CA 1
ATOM 4852 C C . GLU A 1 643 ? 1.986 -4.545 39.128 1.00 89.06 643 GLU A C 1
ATOM 4854 O O . GLU A 1 643 ? 1.250 -3.588 39.364 1.00 89.06 643 GLU A O 1
ATOM 4859 N N . GLU A 1 644 ? 3.315 -4.419 39.101 1.00 90.94 644 GLU A N 1
ATOM 4860 C CA . GLU A 1 644 ? 4.003 -3.170 39.433 1.00 90.94 644 GLU A CA 1
ATOM 4861 C C . GLU A 1 644 ? 3.631 -2.036 38.464 1.00 90.94 644 GLU A C 1
ATOM 4863 O O . GLU A 1 644 ? 3.389 -0.908 38.900 1.00 90.94 644 GLU A O 1
ATOM 4868 N N . ALA A 1 645 ? 3.549 -2.332 37.163 1.00 89.06 645 ALA A N 1
ATOM 4869 C CA . ALA A 1 645 ? 3.143 -1.371 36.140 1.00 89.06 645 ALA A CA 1
ATOM 4870 C C . ALA A 1 645 ? 1.669 -0.969 36.308 1.00 89.06 645 ALA A C 1
ATOM 4872 O O . ALA A 1 645 ? 1.361 0.223 36.311 1.00 89.06 645 ALA A O 1
ATOM 4873 N N . SER A 1 646 ? 0.782 -1.936 36.579 1.00 89.00 646 SER A N 1
ATOM 4874 C CA . SER A 1 646 ? -0.628 -1.664 36.896 1.00 89.00 646 SER A CA 1
ATOM 4875 C C . SER A 1 646 ? -0.786 -0.731 38.100 1.00 89.00 646 SER A C 1
ATOM 4877 O O . SER A 1 646 ? -1.533 0.247 38.037 1.00 89.00 646 SER A O 1
ATOM 4879 N N . LEU A 1 647 ? -0.019 -0.937 39.173 1.00 91.06 647 LEU A N 1
ATOM 4880 C CA . LEU A 1 647 ? -0.049 -0.054 40.342 1.00 91.06 647 LEU A CA 1
ATOM 4881 C C . LEU A 1 647 ? 0.516 1.343 40.037 1.00 91.06 647 LEU A C 1
ATOM 4883 O O . LEU A 1 647 ? -0.085 2.342 40.440 1.00 91.06 647 LEU A O 1
ATOM 4887 N N . LYS A 1 648 ? 1.626 1.430 39.291 1.00 93.19 648 LYS A N 1
ATOM 4888 C CA . LYS A 1 648 ? 2.219 2.705 38.836 1.00 93.19 648 LYS A CA 1
ATOM 4889 C C . LYS A 1 648 ? 1.284 3.493 37.919 1.00 93.19 648 LYS A C 1
ATOM 4891 O O . LYS A 1 648 ? 1.278 4.723 37.977 1.00 93.19 648 LYS A O 1
ATOM 4896 N N . SER A 1 649 ? 0.445 2.814 37.137 1.00 93.25 649 SER A N 1
ATOM 4897 C CA . SER A 1 649 ? -0.554 3.456 36.272 1.00 93.25 649 SER A CA 1
ATOM 4898 C C . SER A 1 649 ? -1.510 4.369 37.045 1.00 93.25 649 SER A C 1
ATOM 4900 O O . SER A 1 649 ? -1.992 5.365 36.511 1.00 93.25 649 SER A O 1
ATOM 4902 N N . ASN A 1 650 ? -1.740 4.102 38.335 1.00 92.31 650 ASN A N 1
ATOM 4903 C CA . ASN A 1 650 ? -2.571 4.958 39.179 1.00 92.31 650 ASN A CA 1
ATOM 4904 C C . ASN A 1 650 ? -1.932 6.317 39.455 1.00 92.31 650 ASN A C 1
ATOM 4906 O O . ASN A 1 650 ? -2.642 7.319 39.514 1.00 92.31 650 ASN A O 1
ATOM 4910 N N . ASP A 1 651 ? -0.610 6.367 39.620 1.00 92.81 651 ASP A N 1
ATOM 4911 C CA . ASP A 1 651 ? 0.114 7.632 39.744 1.00 92.81 651 ASP A CA 1
ATOM 4912 C C . ASP A 1 651 ? 0.088 8.407 38.427 1.00 92.81 651 ASP A C 1
ATOM 4914 O O . ASP A 1 651 ? -0.139 9.616 38.438 1.00 92.81 651 ASP A O 1
ATOM 4918 N N . VAL A 1 652 ? 0.259 7.711 37.298 1.00 93.88 652 VAL A N 1
ATOM 4919 C CA . VAL A 1 652 ? 0.160 8.309 35.958 1.00 93.88 652 VAL A CA 1
ATOM 4920 C C . VAL A 1 652 ? -1.229 8.910 35.742 1.00 93.88 652 VAL A C 1
ATOM 4922 O O . VAL A 1 652 ? -1.334 10.097 35.441 1.00 93.88 652 VAL A O 1
ATOM 4925 N N . GLY A 1 653 ? -2.290 8.143 36.007 1.00 90.88 653 GLY A N 1
ATOM 4926 C CA . GLY A 1 653 ? -3.671 8.614 35.911 1.00 90.88 653 GLY A CA 1
ATOM 4927 C C . GLY A 1 653 ? -3.961 9.798 36.836 1.00 90.88 653 GLY A C 1
ATOM 4928 O O . GLY A 1 653 ? -4.555 10.776 36.399 1.00 90.88 653 GLY A O 1
ATOM 4929 N N . ARG A 1 654 ? -3.486 9.773 38.091 1.00 90.88 654 ARG A N 1
ATOM 4930 C CA . ARG A 1 654 ? -3.636 10.912 39.019 1.00 90.88 654 ARG A CA 1
ATOM 4931 C C . ARG A 1 654 ? -2.915 12.170 38.540 1.00 90.88 654 ARG A C 1
ATOM 4933 O O . ARG A 1 654 ? -3.450 13.265 38.699 1.00 90.88 654 ARG A O 1
ATOM 4940 N N . ASN A 1 655 ? -1.704 12.030 38.002 1.00 92.50 655 ASN A N 1
ATOM 4941 C CA . ASN A 1 655 ? -0.953 13.163 37.462 1.00 92.50 655 ASN A CA 1
ATOM 4942 C C . ASN A 1 655 ? -1.662 13.744 36.238 1.00 92.50 655 ASN A C 1
ATOM 4944 O O . ASN A 1 655 ? -1.862 14.950 36.190 1.00 92.50 655 ASN A O 1
ATOM 4948 N N . PHE A 1 656 ? -2.126 12.891 35.324 1.00 93.12 656 PHE A N 1
ATOM 4949 C CA . PHE A 1 656 ? -2.916 13.316 34.173 1.00 93.12 656 PHE A CA 1
ATOM 4950 C C . PHE A 1 656 ? -4.173 14.086 34.598 1.00 93.12 656 PHE A C 1
ATOM 4952 O O . PHE A 1 656 ? -4.403 15.196 34.129 1.00 93.12 656 PHE A O 1
ATOM 4959 N N . THR A 1 657 ? -4.938 13.572 35.564 1.00 91.31 657 THR A N 1
ATOM 4960 C CA . THR A 1 657 ? -6.125 14.274 36.071 1.00 91.31 657 THR A CA 1
ATOM 4961 C C . THR A 1 657 ? -5.782 15.630 36.671 1.00 91.31 657 THR A C 1
ATOM 4963 O O . THR A 1 657 ? -6.462 16.610 36.394 1.00 91.31 657 THR A O 1
ATOM 4966 N N . ARG A 1 658 ? -4.706 15.715 37.461 1.00 92.38 658 ARG A N 1
ATOM 4967 C CA . ARG A 1 658 ? -4.248 16.983 38.044 1.00 92.38 658 ARG A CA 1
ATOM 4968 C C . ARG A 1 658 ? -3.829 17.991 36.972 1.00 92.38 658 ARG A C 1
ATOM 4970 O O . ARG A 1 658 ? -4.098 19.177 37.134 1.00 92.38 658 ARG A O 1
ATOM 4977 N N . ASP A 1 659 ? -3.124 17.530 35.946 1.00 93.06 659 ASP A N 1
ATOM 4978 C CA . ASP A 1 659 ? -2.455 18.403 34.983 1.00 93.06 659 ASP A CA 1
ATOM 4979 C C . ASP A 1 659 ? -3.389 18.834 33.841 1.00 93.06 659 ASP A C 1
ATOM 4981 O O . ASP A 1 659 ? -3.241 19.947 33.340 1.00 93.06 659 ASP A O 1
ATOM 4985 N N . TYR A 1 660 ? -4.369 17.998 33.476 1.00 92.75 660 TYR A N 1
ATOM 4986 C CA . TYR A 1 660 ? -5.217 18.201 32.294 1.00 92.75 660 TYR A CA 1
ATOM 4987 C C . TYR A 1 660 ? -6.718 18.244 32.585 1.00 92.75 660 TYR A C 1
ATOM 4989 O O . TYR A 1 660 ? -7.437 18.951 31.892 1.00 92.75 660 TYR A O 1
ATOM 4997 N N . LEU A 1 661 ? -7.202 17.523 33.602 1.00 92.44 661 LEU A N 1
ATOM 4998 C CA . LEU A 1 661 ? -8.643 17.349 33.833 1.00 92.44 661 LEU A CA 1
ATOM 4999 C C . LEU A 1 661 ? -9.150 18.009 35.119 1.00 92.44 661 LEU A C 1
ATOM 5001 O O . LEU A 1 661 ? -10.286 17.773 35.505 1.00 92.44 661 LEU A O 1
ATOM 5005 N N . ALA A 1 662 ? -8.350 18.822 35.813 1.00 89.88 662 ALA A N 1
ATOM 5006 C CA . ALA A 1 662 ? -8.696 19.308 37.153 1.00 89.88 662 ALA A CA 1
ATOM 5007 C C . ALA A 1 662 ? -10.003 20.124 37.210 1.00 89.88 662 ALA A C 1
ATOM 5009 O O . ALA A 1 662 ? -10.659 20.151 38.251 1.00 89.88 662 ALA A O 1
ATOM 5010 N N . GLU A 1 663 ? -10.372 20.789 36.111 1.00 91.50 663 GLU A N 1
ATOM 5011 C CA . GLU A 1 663 ? -11.625 21.547 36.002 1.00 91.50 663 GLU A CA 1
ATOM 5012 C C . GLU A 1 663 ? -12.832 20.659 35.661 1.00 91.50 663 GLU A C 1
ATOM 5014 O O . GLU A 1 663 ? -13.946 20.983 36.064 1.00 91.50 663 GLU A O 1
ATOM 5019 N N . TRP A 1 664 ? -12.612 19.533 34.975 1.00 93.62 664 TRP A N 1
ATOM 5020 C CA . TRP A 1 664 ? -13.667 18.641 34.471 1.00 93.62 664 TRP A CA 1
ATOM 5021 C C . TRP A 1 664 ? -13.882 17.412 35.356 1.00 93.62 664 TRP A C 1
ATOM 5023 O O . TRP A 1 664 ? -14.974 16.869 35.399 1.00 93.62 664 TRP A O 1
ATOM 5033 N N . ALA A 1 665 ? -12.861 16.999 36.105 1.00 91.00 665 ALA A N 1
ATOM 5034 C CA . ALA A 1 665 ? -12.859 15.885 37.045 1.00 91.00 665 ALA A CA 1
ATOM 5035 C C . ALA A 1 665 ? -12.411 16.394 38.431 1.00 91.00 665 ALA A C 1
ATOM 5037 O O . ALA A 1 665 ? -11.267 16.175 38.846 1.00 91.00 665 ALA A O 1
ATOM 5038 N N . PRO A 1 666 ? -13.282 17.117 39.161 1.00 87.12 666 PRO A N 1
ATOM 5039 C CA . PRO A 1 666 ? -12.909 17.813 40.394 1.00 87.12 666 PRO A CA 1
ATOM 5040 C C . PRO A 1 666 ? -12.582 16.863 41.554 1.00 87.12 666 PRO A C 1
ATOM 5042 O O . PRO A 1 666 ? -11.925 17.261 42.522 1.00 87.12 666 PRO A O 1
ATOM 5045 N N . ASN A 1 667 ? -13.043 15.613 41.478 1.00 87.75 667 ASN A N 1
ATOM 5046 C CA . ASN A 1 667 ? -12.809 14.601 42.495 1.00 87.75 667 ASN A CA 1
ATOM 5047 C C . ASN A 1 667 ? -11.597 13.728 42.128 1.00 87.75 667 ASN A C 1
ATOM 5049 O O . ASN A 1 667 ? -11.415 13.367 40.964 1.00 87.75 667 ASN A O 1
ATOM 5053 N N . PRO A 1 668 ? -10.756 13.348 43.107 1.00 81.50 668 PRO A N 1
ATOM 5054 C CA . PRO A 1 668 ? -9.657 12.431 42.846 1.00 81.50 668 PRO A CA 1
ATOM 5055 C C . PRO A 1 668 ? -10.201 11.066 42.397 1.00 81.50 668 PRO A C 1
ATOM 5057 O O . PRO A 1 668 ? -11.158 10.578 43.007 1.00 81.50 668 PRO A O 1
ATOM 5060 N N . PRO A 1 669 ? -9.576 10.410 41.401 1.00 87.38 669 PRO A N 1
ATOM 5061 C CA . PRO A 1 669 ? -10.034 9.106 40.957 1.00 87.38 669 PRO A CA 1
ATOM 5062 C C . PRO A 1 669 ? -9.942 8.081 42.085 1.00 87.38 669 PRO A C 1
ATOM 5064 O O . PRO A 1 669 ? -8.907 7.953 42.750 1.00 87.38 669 PRO A O 1
ATOM 5067 N N . SER A 1 670 ? -11.025 7.336 42.267 1.00 87.94 670 SER A N 1
ATOM 5068 C CA . SER A 1 670 ? -11.064 6.126 43.093 1.00 87.94 670 SER A CA 1
ATOM 5069 C C . SER A 1 670 ? -10.917 4.894 42.203 1.00 87.94 670 SER A C 1
ATOM 5071 O O . SER A 1 670 ? -10.837 5.036 40.986 1.00 87.94 670 SER A O 1
ATOM 5073 N N . GLY A 1 671 ? -10.840 3.688 42.764 1.00 85.50 671 GLY A N 1
ATOM 5074 C CA . GLY A 1 671 ? -10.812 2.493 41.929 1.00 85.50 671 GLY A CA 1
ATOM 5075 C C . GLY A 1 671 ? -10.103 1.297 42.536 1.00 85.50 671 GLY A C 1
ATOM 5076 O O . GLY A 1 671 ? -9.811 1.256 43.731 1.00 85.50 671 GLY A O 1
ATOM 5077 N N . VAL A 1 672 ? -9.829 0.322 41.677 1.00 89.69 672 VAL A N 1
ATOM 5078 C CA . VAL A 1 672 ? -9.305 -0.987 42.054 1.00 89.69 672 VAL A CA 1
ATOM 5079 C C . VAL A 1 672 ? -8.231 -1.428 41.068 1.00 89.69 672 VAL A C 1
ATOM 5081 O O . VAL A 1 672 ? -8.370 -1.255 39.859 1.00 89.69 672 VAL A O 1
ATOM 5084 N N . SER A 1 673 ? -7.152 -2.013 41.583 1.00 90.69 673 SER A N 1
ATOM 5085 C CA . SER A 1 673 ? -6.088 -2.600 40.768 1.00 90.69 673 SER A CA 1
ATOM 5086 C C . SER A 1 673 ? -5.814 -4.017 41.233 1.00 90.69 673 SER A C 1
ATOM 5088 O O . SER A 1 673 ? -5.793 -4.281 42.435 1.00 90.69 673 SER A O 1
ATOM 5090 N N . GLY A 1 674 ? -5.605 -4.928 40.292 1.00 87.38 674 GLY A N 1
ATOM 5091 C CA . GLY A 1 674 ? -5.465 -6.335 40.622 1.00 87.38 674 GLY A CA 1
ATOM 5092 C C . GLY A 1 674 ? -5.182 -7.214 39.417 1.00 87.38 674 GLY A C 1
ATOM 5093 O O . GLY A 1 674 ? -4.977 -6.730 38.302 1.00 87.38 674 GLY A O 1
ATOM 5094 N N . LYS A 1 675 ? -5.160 -8.522 39.662 1.00 84.69 675 LYS A N 1
ATOM 5095 C CA . LYS A 1 675 ? -4.948 -9.539 38.632 1.00 84.69 675 LYS A CA 1
ATOM 5096 C C . LYS A 1 675 ? -6.182 -9.621 37.737 1.00 84.69 675 LYS A C 1
ATOM 5098 O O . LYS A 1 675 ? -7.292 -9.772 38.243 1.00 84.69 675 LYS A O 1
ATOM 5103 N N . LEU A 1 676 ? -5.988 -9.536 36.427 1.00 78.62 676 LEU A N 1
ATOM 5104 C CA . LEU A 1 676 ? -7.042 -9.624 35.424 1.00 78.62 676 LEU A CA 1
ATOM 5105 C C . LEU A 1 676 ? -7.104 -11.050 34.865 1.00 78.62 676 LEU A C 1
ATOM 5107 O O . LEU A 1 676 ? -6.138 -11.543 34.286 1.00 78.62 676 LEU A O 1
ATOM 5111 N N . ALA A 1 677 ? -8.252 -11.699 35.016 1.00 66.38 677 ALA A N 1
ATOM 5112 C CA . ALA A 1 677 ? -8.568 -12.969 34.380 1.00 66.38 677 ALA A CA 1
ATOM 5113 C C . ALA A 1 677 ? -9.601 -12.749 33.266 1.00 66.38 677 ALA A C 1
ATOM 5115 O O . ALA A 1 677 ? -10.658 -12.152 33.489 1.00 66.38 677 ALA A O 1
ATOM 5116 N N . ILE A 1 678 ? -9.301 -13.255 32.067 1.00 55.59 678 ILE A N 1
ATOM 5117 C CA . ILE A 1 678 ? -10.264 -13.331 30.964 1.00 55.59 678 ILE A CA 1
ATOM 5118 C C . ILE A 1 678 ? -11.066 -14.611 31.170 1.00 55.59 678 ILE A C 1
ATOM 5120 O O . ILE A 1 678 ? -10.508 -15.706 31.125 1.00 55.59 678 ILE A O 1
ATOM 5124 N N . ALA A 1 679 ? -12.361 -14.477 31.435 1.00 49.81 679 ALA A N 1
ATOM 5125 C CA . ALA A 1 679 ? -13.187 -15.619 31.811 1.00 49.81 679 ALA A CA 1
ATOM 5126 C C . ALA A 1 679 ? -14.015 -16.146 30.621 1.00 49.81 679 ALA A C 1
ATOM 5128 O O . ALA A 1 679 ? -14.306 -17.341 30.522 1.00 49.81 679 ALA A O 1
ATOM 5129 N N . ALA A 1 680 ? -14.377 -15.276 29.673 1.00 44.09 680 ALA A N 1
ATOM 5130 C CA . ALA A 1 680 ? -15.058 -15.667 28.442 1.00 44.09 680 ALA A CA 1
ATOM 5131 C C . ALA A 1 680 ? -14.921 -14.597 27.352 1.00 44.09 680 ALA A C 1
ATOM 5133 O O . ALA A 1 680 ? -14.986 -13.408 27.647 1.00 44.09 680 ALA A O 1
ATOM 5134 N N . LEU A 1 681 ? -14.826 -15.043 26.102 1.00 43.94 681 LEU A N 1
ATOM 5135 C CA . LEU A 1 681 ? -15.071 -14.248 24.899 1.00 43.94 681 LEU A CA 1
ATOM 5136 C C . LEU A 1 681 ? -16.190 -14.932 24.106 1.00 43.94 681 LEU A C 1
ATOM 5138 O O . LEU A 1 681 ? -16.378 -16.151 24.242 1.00 43.94 681 LEU A O 1
ATOM 5142 N N . ALA A 1 682 ? -16.933 -14.172 23.301 1.00 39.19 682 ALA A N 1
ATOM 5143 C CA . ALA A 1 682 ? -17.738 -14.753 22.232 1.00 39.19 682 ALA A CA 1
ATOM 5144 C C . ALA A 1 682 ? -16.839 -15.634 21.352 1.00 39.19 682 ALA A C 1
ATOM 5146 O O . ALA A 1 682 ? -15.638 -15.382 21.243 1.00 39.19 682 ALA A O 1
ATOM 5147 N N . ALA A 1 683 ? -17.379 -16.694 20.749 1.00 31.19 683 ALA A N 1
ATOM 5148 C CA . ALA A 1 683 ? -16.612 -17.498 19.805 1.00 31.19 683 ALA A CA 1
ATOM 5149 C C . ALA A 1 683 ? -16.301 -16.648 18.562 1.00 31.19 683 ALA A C 1
ATOM 5151 O O . ALA A 1 683 ? -17.069 -16.635 17.605 1.00 31.19 683 ALA A O 1
ATOM 5152 N N . VAL A 1 684 ? -15.186 -15.919 18.598 1.00 28.02 684 VAL A N 1
ATOM 5153 C CA . VAL A 1 684 ? -14.616 -15.258 17.431 1.00 28.02 684 VAL A CA 1
ATOM 5154 C C . VAL A 1 684 ? -14.225 -16.367 16.463 1.00 28.02 684 VAL A C 1
ATOM 5156 O O . VAL A 1 684 ? -13.574 -17.342 16.842 1.00 28.02 684 VAL A O 1
ATOM 5159 N N . ASN A 1 685 ? -14.657 -16.258 15.212 1.00 24.34 685 ASN A N 1
ATOM 5160 C CA . ASN A 1 685 ? -14.341 -17.214 14.157 1.00 24.34 685 ASN A CA 1
ATOM 5161 C C . ASN A 1 685 ? -12.893 -17.019 13.651 1.00 24.34 685 ASN A C 1
ATOM 5163 O O . ASN A 1 685 ? -12.644 -16.984 12.450 1.00 24.34 685 ASN A O 1
ATOM 5167 N N . SER A 1 686 ? -11.933 -16.883 14.568 1.00 22.94 686 SER A N 1
ATOM 5168 C CA . SER A 1 686 ? -10.498 -16.827 14.303 1.00 22.94 686 SER A CA 1
ATOM 5169 C C . SER A 1 686 ? -9.780 -17.818 15.223 1.00 22.94 686 SER A C 1
ATOM 5171 O O . SER A 1 686 ? -10.101 -17.987 16.399 1.00 22.94 686 SER A O 1
ATOM 5173 N N . GLY A 1 687 ? -8.877 -18.594 14.630 1.00 25.70 687 GLY A N 1
ATOM 5174 C CA . GLY A 1 687 ? -8.193 -19.691 15.297 1.00 25.70 687 GLY A CA 1
ATOM 5175 C C . GLY A 1 687 ? -7.332 -19.243 16.480 1.00 25.70 687 GLY A C 1
ATOM 5176 O O . GLY A 1 687 ? -6.720 -18.185 16.458 1.00 25.70 687 GLY A O 1
ATOM 5177 N N . GLU A 1 688 ? -7.230 -20.165 17.440 1.00 25.55 688 GLU A N 1
ATOM 5178 C CA . GLU A 1 688 ? -6.277 -20.231 18.560 1.00 25.55 688 GLU A CA 1
ATOM 5179 C C . GLU A 1 688 ? -6.717 -19.617 19.905 1.00 25.55 688 GLU A C 1
ATOM 5181 O O . GLU A 1 688 ? -6.455 -18.479 20.272 1.00 25.55 688 GLU A O 1
ATOM 5186 N N . ASN A 1 689 ? -7.332 -20.494 20.709 1.00 25.19 689 ASN A N 1
ATOM 5187 C CA . ASN A 1 689 ? -7.601 -20.326 22.135 1.00 25.19 689 ASN A CA 1
ATOM 5188 C C . ASN A 1 689 ? -6.303 -20.157 22.954 1.00 25.19 689 ASN A C 1
ATOM 5190 O O . ASN A 1 689 ? -5.509 -21.097 23.048 1.00 25.19 689 ASN A O 1
ATOM 5194 N N . LEU A 1 690 ? -6.158 -19.045 23.679 1.00 25.06 690 LEU A N 1
ATOM 5195 C CA . LEU A 1 690 ? -5.213 -18.913 24.795 1.00 25.06 690 LEU A CA 1
ATOM 5196 C C . LEU A 1 690 ? -5.910 -19.246 26.126 1.00 25.06 690 LEU A C 1
ATOM 5198 O O . LEU A 1 690 ? -6.298 -18.366 26.887 1.00 25.06 690 LEU A O 1
ATOM 5202 N N . VAL A 1 691 ? -6.056 -20.540 26.430 1.00 25.69 691 VAL A N 1
ATOM 5203 C CA . VAL A 1 691 ? -6.379 -21.003 27.793 1.00 25.69 691 VAL A CA 1
ATOM 5204 C C . VAL A 1 691 ? -5.065 -21.260 28.536 1.00 25.69 691 VAL A C 1
ATOM 5206 O O . VAL A 1 691 ? -4.473 -22.335 28.429 1.00 25.69 691 VAL A O 1
ATOM 5209 N N . GLY A 1 692 ? -4.592 -20.262 29.283 1.00 25.56 692 GLY A N 1
ATOM 5210 C CA . GLY A 1 692 ? -3.541 -20.417 30.292 1.00 25.56 692 GLY A CA 1
ATOM 5211 C C . GLY A 1 692 ? -4.166 -20.789 31.637 1.00 25.56 692 GLY A C 1
ATOM 5212 O O . GLY A 1 692 ? -4.925 -20.011 32.201 1.00 25.56 692 GLY A O 1
ATOM 5213 N N . GLY A 1 693 ? -3.899 -22.006 32.114 1.00 24.77 693 GLY A N 1
ATOM 5214 C CA . GLY A 1 693 ? -4.627 -22.651 33.206 1.00 24.77 693 GLY A CA 1
ATOM 5215 C C . GLY A 1 693 ? -4.596 -21.935 34.562 1.00 24.77 693 GLY A C 1
ATOM 5216 O O . GLY A 1 693 ? -3.538 -21.591 35.084 1.00 24.77 693 GLY A O 1
ATOM 5217 N N . MET A 1 694 ? -5.774 -21.838 35.183 1.00 28.02 694 MET A N 1
ATOM 5218 C CA . MET A 1 694 ? -5.922 -21.648 36.623 1.00 28.02 694 MET A CA 1
ATOM 5219 C C . MET A 1 694 ? -5.560 -22.952 37.343 1.00 28.02 694 MET A C 1
ATOM 5221 O O . MET A 1 694 ? -6.311 -23.927 37.340 1.00 28.02 694 MET A O 1
ATOM 5225 N N . GLY A 1 695 ? -4.380 -22.978 37.954 1.00 25.31 695 GLY A N 1
ATOM 5226 C CA . GLY A 1 695 ? -3.958 -24.056 38.837 1.00 25.31 695 GLY A CA 1
ATOM 5227 C C . GLY A 1 695 ? -2.623 -23.741 39.496 1.00 25.31 695 GLY A C 1
ATOM 5228 O O . GLY A 1 695 ? -1.580 -23.930 38.872 1.00 25.31 695 GLY A O 1
ATOM 5229 N N . GLY A 1 696 ? -2.663 -23.303 40.757 1.00 27.27 696 GLY A N 1
ATOM 5230 C CA . GLY A 1 696 ? -1.481 -23.093 41.598 1.00 27.27 696 GLY A CA 1
ATOM 5231 C C . GLY A 1 696 ? -1.693 -22.062 42.683 1.00 27.27 696 GLY A C 1
ATOM 5232 O O . GLY A 1 696 ? -1.441 -20.881 42.376 1.00 27.27 696 GLY A O 1
#

Radius of gyration: 33.21 Å; chains: 1; bounding box: 75×68×94 Å

Sequence (696 aa):
MQKSLYLCKRLAPVALLLLALLLALPIAAGADEEVFASVRVYEGVDPADQGEIARLTAAGFLPIMRESDGFVGYYLLPAGDVLAAVSMFDSPEQAAVSNEKARDFVAESLAPLLPNAPTIVEGALDVWHLASLNDMISGAGASRLYASMRVYENYNLTRRDDAVELVDSIFLPMQQEADGLFSYFTMDDGVDRVATLSVYDTEANALAANELAAAFSSEYMRDWISETPTRINGRMAVAAFADLNEGVNLIDEAMTDSKVFASVRVYDGVDPSAHDTYVRLADEGFLPIIRDSAGFVGFYLLLAGDRHASISLFETAAQAEASIETARDFIAEYLEPLIPNPPLIVDGVVEVSYLADAEALRMDAGISPSHALLAIYDGFDMARLDETVSLVESVFLPDVRDSGGLFSYYGISDGDDTAVALRVMDSQASLQRGSDIAADFVAEHLAWLPPDPLQVSGTLAVAALAEIDMGANLAGEPMEQVFASVRIYDGIDPADQGEIARVTEEGFLPIMRESDGFVGYYFLNAVDMLATVSLFDSSEQASASVDKARAYVAEHLAPLLPNAPTVYEGELSINDVAALSAGELYASIRVYDGFDLSHFDEANDLAIAHLLPAMQALDGFFAQFALNDGVDTVVGMSVFAGEEASLKSNDVGRNFTRDYLAEWAPNPPSGVSGKLAIAALAAVNSGENLVGGMGG

Secondary structure (DSSP, 8-state):
--------S--TTSHHHHHHHHS-S-SSS-----EEEEEEEEES--GGGHHHHHHHIIIIIHHHHHTSTTEEEEEEEEETTEEEEEEEESSHHHHHHHHHHHHHHIIIIITTT--SPPEEEEEEEEEEEE--HHHHHHSTTGGG-EEEEEEESS--GGGHHHHHHHIIIIIHHHHHTTS-EEEEEEEE-SSS-EEEEEEESSHHHHHHHHHHHHHHHHHH-TTT--SPPEEEEEE-SEEEETT-SS-EEHHHHH---S--EEEEEEEES--GGGHHHHHHIIIIIIHHHHHTSTTEEEEEEEEETTEEEEEEEESSHHHHHHHHHHHHHHIIIIITTT--SPPEEEEEEEEEEEE--HHHHHH-TT----EEEEEEEET--GGGHHHHHHHIIIIIHHHHHHTS-EEEEEEEE-SSSEEEEEEEESSHHHHHHHHHHHHHHHHHH-TTSPSS-EEEEEEEEEEEESS----S-TTT---TT-EEEEEEEES--TTTHHHHHHHIIIIIHHHHHTSTTEEEEEEEE-SSEEEEEEEESSHHHHHHHHHHHHHHIIIIITTT--SPPEEEEEEEEEEEEPPPPSS-EEEEEEEEET--GGGHHHHHHHIIIIIHHHHHTSTTEEEEEEEE-SSSEEEEEEEESSHHHHHHHHHHHHHHHHHHSTTT--SPPEEEEEEEEEEEE---SSS---------